Protein AF-A0A085ZIG4-F1 (afdb_monomer_lite)

Sequence (544 aa):
MFFKKKKKLFSQDEFAKILIEKLTLGIDGLKVNSKTNLEFFTEYKNNKYLFNYNEFYEIYLSDPNSIDAIINGVIKSAFDVHAGTVKVNIEKIFPYIKNKEFVKEYSEDCYEGDNLIRTQLNEEISVFFIEERGDEFYPIQKRDLVDLNYSFEDLRQNAAKNLTNLPNIEKHNTEGLYRIVAGGFFESSFIILDLFLRREFSVIGDIVIAIPTSDTLFVTGSEDEKNLSELRDIIEKLKNEGHSIISNKLFVLNDDNQLVVLEKHLEERLMYQDLQELKQKNEILFEKELLTANKFAELIIKKLSKRIEGIKIISRSRLSINTEYIDRKYGYTYTKCYKDYLKQPHLIDATIDKYLDLPFDFFMRKDIVETKNIFPIFKGKEAVKILSQDLRDFEKLIFERYNEELFIYYIENADKVHRFIRKSDMENLNYSIEDLRAKALENLTAVPEVSIEKGDGLYSVKYKGELASSLILVQLLWNKENFPVRGDIVVAIPNPKAVYVTGSIDQNNIFTINEHIKELKDKEVDIVSDKLFVFRENRFEVLE

Foldseek 3Di:
DDPPDPDPQDDLVRLVVVLQVLLPVLDDQWDWDDDDSFWTWIAHPNDIDIDGCVVLSVVCVVPVVCSVVSSVVVSVVVVVVRVPPDQADLLQKAKFKAFVVVLVVCVVVDPPSVFFDWADQDNTMIIWIWGDDPPDIHTDTPVSCVSVVHDSVRSVVSNLVSQVVQPDFDWDDDPQKIKTAGPQAQRLVCLVVLVCQVPPHDEAAFWKWDDQARRIIIIYHLPPVVNVVVSLVVSVVCVVVVGDGRDSFIFTCDPVSGTHGSVVVVVVVVVVVVVVVVCVVDPPDPVDDFDFLQSLCVVLVVVLCVLDPAKAFPDDDRQWTWIDDPNDIDIDGCPVLVVVCVVPVVCNVVSSVVRVLVVSCVRPDDLAADLLQKAKFKAFPVVLVVCVNPPDPNVFFDWADQANTIIIWIFGHFAGDTHTDGPSNCVVVVDDPVRSVVSNVVSVVVQPDWDWDDDDQKIKTFDHGQASNVCLLVLVCQDCVNRVAAAFWKWDFFGSGIIMIGHPPCVVNVVVVLVVSVVCVVVVHDTRDSFMWTQDPSHTDTDD

Organism: NCBI:txid362418

Radius of gyration: 29.37 Å; chains: 1; bounding box: 67×48×103 Å

pLDDT: mean 78.52, std 14.26, range [35.5, 97.62]

Secondary structure (DSSP, 8-state):
------PPPPPHHHHHHHHHHHHHHHSTT-EEEEE-SSEEEEEETTEEEEEE-HHHHHHHHH-GGGHHHHHHHHHHHHHHHHTT-----GGGEEEEEEEHHHHHHHHHS-TTGGGB-EEE-SSSEEEEEEEEETTEEEE-BHHHHHHHT--HHHHHHHHHHHHHT-TT-EEEEETTEEEEESTTTSGGGGGG-HHHHHHH---SSSEEEE-SSTT-EEEEETT-HHHHHHHHHHHHHHHHTT---S-SSEEEE-TTS-EEEHHHHHHHHHHHHHHHHHHHHS----SSPPPPHHHHHHHHHHHHHHHSTT-EEEEEETTEEEEEETTEEEEEE-HHHHHHHHH-GGGHHHHHHHHHHHHHHHHT--SS--GGGEEEEEEEHHHHHHHHHH-TTGGGB-EEE-SSSEEEEEEE-SSS--EE-BHHHHHHHT--HHHHHHHHHHHHHHS--EEEEE-SS-EEEEESTT-TGGGGG-GGGSSTTT---SSSEEEEEEETTEEEEEETT-HHHHHHHHHHHHHHHHTT---S-SSEEEEETTEEEE--

InterPro domains:
  IPR010838 Protein of unknown unction DUF1444 [PF07285] (66-253)
  IPR010838 Protein of unknown unction DUF1444 [PF07285] (369-505)

Structure (mmCIF, N/CA/C/O backbone):
data_AF-A0A085ZIG4-F1
#
_entry.id   AF-A0A085ZIG4-F1
#
loop_
_atom_site.group_PDB
_atom_site.id
_atom_site.type_symbol
_atom_site.label_atom_id
_atom_site.label_alt_id
_atom_site.label_comp_id
_atom_site.label_asym_id
_atom_site.label_entity_id
_atom_site.label_seq_id
_atom_site.pdbx_PDB_ins_code
_atom_site.Cartn_x
_atom_site.Cartn_y
_atom_site.Cartn_z
_atom_site.occupancy
_atom_site.B_iso_or_equiv
_atom_site.auth_seq_id
_atom_site.auth_comp_id
_atom_site.auth_asym_id
_atom_site.auth_atom_id
_atom_site.pdbx_PDB_model_num
ATOM 1 N N . MET A 1 1 ? 7.570 12.826 -73.116 1.00 36.50 1 MET A N 1
ATOM 2 C CA . MET A 1 1 ? 7.875 13.413 -71.793 1.00 36.50 1 MET A CA 1
ATOM 3 C C . MET A 1 1 ? 6.557 13.517 -71.027 1.00 36.50 1 MET A C 1
ATOM 5 O O . MET A 1 1 ? 5.813 14.465 -71.231 1.00 36.50 1 MET A O 1
ATOM 9 N N . PHE A 1 2 ? 6.176 12.482 -70.271 1.00 39.22 2 PHE A N 1
ATOM 10 C CA . PHE A 1 2 ? 4.932 12.494 -69.491 1.00 39.22 2 PHE A CA 1
ATOM 11 C C . PHE A 1 2 ? 5.226 13.103 -68.120 1.00 39.22 2 PHE A C 1
ATOM 13 O O . PHE A 1 2 ? 5.889 12.482 -67.292 1.00 39.22 2 PHE A O 1
ATOM 20 N N . PHE A 1 3 ? 4.748 14.324 -67.881 1.00 40.62 3 PHE A N 1
ATOM 21 C CA . PHE A 1 3 ? 4.715 14.901 -66.541 1.00 40.62 3 PHE A CA 1
ATOM 22 C C . PHE A 1 3 ? 3.739 14.076 -65.688 1.00 40.62 3 PHE A C 1
ATOM 24 O O . PHE A 1 3 ? 2.525 14.263 -65.767 1.00 40.62 3 PHE A O 1
ATOM 31 N N . LYS A 1 4 ? 4.252 13.144 -64.870 1.00 45.44 4 LYS A N 1
ATOM 32 C CA . LYS A 1 4 ? 3.482 12.601 -63.742 1.00 45.44 4 LYS A CA 1
ATOM 33 C C . LYS A 1 4 ? 3.160 13.787 -62.832 1.00 45.44 4 LYS A C 1
ATOM 35 O O . LYS A 1 4 ? 4.057 14.324 -62.185 1.00 45.44 4 LYS A O 1
ATOM 40 N N . LYS A 1 5 ? 1.895 14.225 -62.810 1.00 43.28 5 LYS A N 1
ATOM 41 C CA . LYS A 1 5 ? 1.379 15.128 -61.770 1.00 43.28 5 LYS A CA 1
ATOM 42 C C . LYS A 1 5 ? 1.818 14.551 -60.421 1.00 43.28 5 LYS A C 1
ATOM 44 O O . LYS A 1 5 ? 1.421 13.433 -60.099 1.00 43.28 5 LYS A O 1
ATOM 49 N N . LYS A 1 6 ? 2.644 15.278 -59.657 1.00 49.59 6 LYS A N 1
ATOM 50 C CA . LYS A 1 6 ? 2.901 14.939 -58.251 1.00 49.59 6 LYS A CA 1
ATOM 51 C C . LYS A 1 6 ? 1.536 14.899 -57.564 1.00 49.59 6 LYS A C 1
ATOM 53 O O . LYS A 1 6 ? 0.864 15.928 -57.494 1.00 49.59 6 LYS A O 1
ATOM 58 N N . LYS A 1 7 ? 1.091 13.708 -57.153 1.00 60.03 7 LYS A N 1
ATOM 59 C CA . LYS A 1 7 ? -0.099 13.559 -56.309 1.00 60.03 7 LYS A CA 1
ATOM 60 C C . LYS A 1 7 ? 0.150 14.422 -55.072 1.00 60.03 7 LYS A C 1
ATOM 62 O O . LYS A 1 7 ? 1.223 14.335 -54.478 1.00 60.03 7 LYS A O 1
ATOM 67 N N . LYS A 1 8 ? -0.795 15.305 -54.746 1.00 73.56 8 LYS A N 1
ATOM 68 C CA . LYS A 1 8 ? -0.745 16.069 -53.498 1.00 73.56 8 LYS A CA 1
ATOM 69 C C . LYS A 1 8 ? -0.729 15.042 -52.363 1.00 73.56 8 LYS A C 1
ATOM 71 O O . LYS A 1 8 ? -1.620 14.198 -52.326 1.00 73.56 8 LYS A O 1
ATOM 76 N N . LEU A 1 9 ? 0.305 15.073 -51.525 1.00 83.56 9 LEU A N 1
ATOM 77 C CA . LEU A 1 9 ? 0.366 14.207 -50.354 1.00 83.56 9 LEU A CA 1
ATOM 78 C C . LEU A 1 9 ? -0.720 14.642 -49.374 1.00 83.56 9 LEU A C 1
ATOM 80 O O . LEU A 1 9 ? -0.892 15.843 -49.158 1.00 83.56 9 LEU A O 1
ATOM 84 N N . PHE A 1 10 ? -1.434 13.674 -48.809 1.00 84.81 10 PHE A N 1
ATOM 85 C CA . PHE A 1 10 ? -2.295 13.908 -47.664 1.00 84.81 10 PHE A CA 1
ATOM 86 C C . PHE A 1 10 ? -1.490 14.486 -46.507 1.00 84.81 10 PHE A C 1
ATOM 88 O O . PHE A 1 10 ? -0.405 13.989 -46.198 1.00 84.81 10 PHE A O 1
ATOM 95 N N . SER A 1 11 ? -2.028 15.526 -45.877 1.00 84.25 11 SER A N 1
ATOM 96 C CA . SER A 1 11 ? -1.587 15.893 -44.536 1.00 84.25 11 SER A CA 1
ATOM 97 C C . SER A 1 11 ? -1.946 14.780 -43.549 1.00 84.25 11 SER A C 1
ATOM 99 O O . SER A 1 11 ? -2.809 13.944 -43.813 1.00 84.25 11 SER A O 1
ATOM 101 N N . GLN A 1 12 ? -1.324 14.801 -42.379 1.00 81.06 12 GLN A N 1
ATOM 102 C CA . GLN A 1 12 ? -1.603 13.880 -41.280 1.00 81.06 12 GLN A CA 1
ATOM 103 C C . GLN A 1 12 ? -3.096 13.839 -40.916 1.00 81.06 12 GLN A C 1
ATOM 105 O O . GLN A 1 12 ? -3.678 12.769 -40.773 1.00 81.06 12 GLN A O 1
ATOM 110 N N . ASP A 1 13 ? -3.754 15.001 -40.899 1.00 79.62 13 ASP A N 1
ATOM 111 C CA . ASP A 1 13 ? -5.198 15.118 -40.681 1.00 79.62 13 ASP A CA 1
ATOM 112 C C . ASP A 1 13 ? -6.042 14.496 -41.800 1.00 79.62 13 ASP A C 1
ATOM 114 O O . ASP A 1 13 ? -7.109 13.936 -41.541 1.00 79.62 13 ASP A O 1
ATOM 118 N N . GLU A 1 14 ? -5.606 14.641 -43.053 1.00 83.75 14 GLU A N 1
ATOM 119 C CA . GLU A 1 14 ? -6.277 14.050 -44.214 1.00 83.75 14 GLU A CA 1
ATOM 120 C C . GLU A 1 14 ? -6.100 12.523 -44.213 1.00 83.75 14 GLU A C 1
ATOM 122 O O . GLU A 1 14 ? -7.067 11.800 -44.450 1.00 83.75 14 GLU A O 1
ATOM 127 N N . PHE A 1 15 ? -4.906 12.032 -43.870 1.00 84.25 15 PHE A N 1
ATOM 128 C CA . PHE A 1 15 ? -4.604 10.607 -43.735 1.00 84.25 15 PHE A CA 1
ATOM 129 C C . PHE A 1 15 ? -5.429 9.959 -42.617 1.00 84.25 15 PHE A C 1
ATOM 131 O O . PHE A 1 15 ? -6.083 8.942 -42.847 1.00 84.25 15 PHE A O 1
ATOM 138 N N . ALA A 1 16 ? -5.490 10.596 -41.444 1.00 82.12 16 ALA A N 1
ATOM 139 C CA . ALA A 1 16 ? -6.288 10.131 -40.313 1.00 82.12 16 ALA A CA 1
ATOM 140 C C . ALA A 1 16 ? -7.775 10.000 -40.670 1.00 82.12 16 ALA A C 1
ATOM 142 O O . ALA A 1 16 ? -8.404 8.991 -40.365 1.00 82.12 16 ALA A O 1
ATOM 143 N N . LYS A 1 17 ? -8.346 10.991 -41.372 1.00 84.12 17 LYS A N 1
ATOM 144 C CA . LYS A 1 17 ? -9.752 10.941 -41.810 1.00 84.12 17 LYS A CA 1
ATOM 145 C C . LYS A 1 17 ? -10.034 9.748 -42.720 1.00 84.12 17 LYS A C 1
ATOM 147 O O . LYS A 1 17 ? -11.033 9.063 -42.517 1.00 84.12 17 LYS A O 1
ATOM 152 N N . ILE A 1 18 ? -9.156 9.503 -43.692 1.00 84.56 18 ILE A N 1
ATOM 153 C CA . ILE A 1 18 ? -9.286 8.371 -44.620 1.00 84.56 18 ILE A CA 1
ATOM 154 C C . ILE A 1 18 ? -9.197 7.047 -43.853 1.00 84.56 18 ILE A C 1
ATOM 156 O O . ILE A 1 18 ? -9.975 6.129 -44.110 1.00 84.56 18 ILE A O 1
ATOM 160 N N . LEU A 1 19 ? -8.274 6.953 -42.896 1.00 82.25 19 LEU A N 1
ATOM 161 C CA . LEU A 1 19 ? -8.067 5.754 -42.092 1.00 82.25 19 LEU A CA 1
ATOM 162 C C . LEU A 1 19 ? -9.294 5.420 -41.232 1.00 82.25 19 LEU A C 1
ATOM 164 O O . LEU A 1 19 ? -9.753 4.280 -41.241 1.00 82.25 19 LEU A O 1
ATOM 168 N N . ILE A 1 20 ? -9.864 6.421 -40.557 1.00 83.12 20 ILE A N 1
ATOM 169 C CA . ILE A 1 20 ? -11.067 6.276 -39.725 1.00 83.12 20 ILE A CA 1
ATOM 170 C C . ILE A 1 20 ? -12.252 5.797 -40.565 1.00 83.12 20 ILE A C 1
ATOM 172 O O . ILE A 1 20 ? -12.898 4.815 -40.208 1.00 83.12 20 ILE A O 1
ATOM 176 N N . GLU A 1 21 ? -12.508 6.444 -41.705 1.00 84.31 21 GLU A N 1
ATOM 177 C CA . GLU A 1 21 ? -13.598 6.060 -42.611 1.00 84.31 21 GLU A CA 1
ATOM 178 C C . GLU A 1 21 ? -13.469 4.593 -43.044 1.00 84.31 21 GLU A C 1
ATOM 180 O O . GLU A 1 21 ? -14.437 3.830 -43.021 1.00 84.31 21 GLU A O 1
ATOM 185 N N . LYS A 1 22 ? -12.252 4.173 -43.395 1.00 83.50 22 LYS A N 1
ATOM 186 C CA . LYS A 1 22 ? -11.969 2.813 -43.860 1.00 83.50 22 LYS A CA 1
ATOM 187 C C . LYS A 1 22 ? -12.058 1.770 -42.745 1.00 83.50 22 LYS A C 1
ATOM 189 O O . LYS A 1 22 ? -12.562 0.680 -43.002 1.00 83.50 22 LYS A O 1
ATOM 194 N N . LEU A 1 23 ? -11.642 2.100 -41.523 1.00 77.56 23 LEU A N 1
ATOM 195 C CA . LEU A 1 23 ? -11.773 1.227 -40.352 1.00 77.56 23 LEU A CA 1
ATOM 196 C C . LEU A 1 23 ? -13.236 1.001 -39.964 1.00 77.56 23 LEU A C 1
ATOM 198 O O . LEU A 1 23 ? -13.641 -0.142 -39.762 1.00 77.56 23 LEU A O 1
ATOM 202 N N . THR A 1 24 ? -14.042 2.065 -39.923 1.00 80.75 24 THR A N 1
ATOM 203 C CA . THR A 1 24 ? -15.477 1.968 -39.607 1.00 80.75 24 THR A CA 1
ATOM 204 C C . THR A 1 24 ? -16.251 1.179 -40.668 1.00 80.75 24 THR A C 1
ATOM 206 O O . THR A 1 24 ? -17.203 0.480 -40.336 1.00 80.75 24 THR A O 1
ATOM 209 N N . LEU A 1 25 ? -15.842 1.245 -41.941 1.00 81.75 25 LEU A N 1
ATOM 210 C CA . LEU A 1 25 ? -16.428 0.425 -43.011 1.00 81.75 25 LEU A CA 1
ATOM 211 C C . LEU A 1 25 ? -15.928 -1.029 -43.006 1.00 81.75 25 LEU A C 1
ATOM 213 O O . LEU A 1 25 ? -16.647 -1.919 -43.456 1.00 81.75 25 LEU A O 1
ATOM 217 N N . GLY A 1 26 ? -14.691 -1.264 -42.561 1.00 74.12 26 GLY A N 1
ATOM 218 C CA . GLY A 1 26 ? -14.039 -2.575 -42.593 1.00 74.12 26 GLY A CA 1
ATOM 219 C C . GLY A 1 26 ? -14.406 -3.498 -41.429 1.00 74.12 26 GLY A C 1
ATOM 220 O O . GLY A 1 26 ? -14.282 -4.714 -41.569 1.00 74.12 26 GLY A O 1
ATOM 221 N N . ILE A 1 27 ? -14.858 -2.945 -40.299 1.00 73.31 27 ILE A N 1
ATOM 222 C CA . ILE A 1 27 ? -15.176 -3.698 -39.078 1.00 73.31 27 ILE A CA 1
ATOM 223 C C . ILE A 1 27 ? -16.584 -3.315 -38.602 1.00 73.31 27 ILE A C 1
ATOM 225 O O . ILE A 1 27 ? -16.795 -2.242 -38.040 1.00 73.31 27 ILE A O 1
ATOM 229 N N . ASP A 1 28 ? -17.557 -4.203 -38.828 1.00 77.94 28 ASP A N 1
ATOM 230 C CA . ASP A 1 28 ? -18.958 -3.970 -38.454 1.00 77.94 28 ASP A CA 1
ATOM 231 C C . ASP A 1 28 ? -19.103 -3.773 -36.937 1.00 77.94 28 ASP A C 1
ATOM 233 O O . ASP A 1 28 ? -18.579 -4.563 -36.161 1.00 77.94 28 ASP A O 1
ATOM 237 N N . GLY A 1 29 ? -19.795 -2.718 -36.500 1.00 73.12 29 GLY A N 1
ATOM 238 C CA . GLY A 1 29 ? -19.961 -2.375 -35.081 1.00 73.12 29 GLY A CA 1
ATOM 239 C C . GLY A 1 29 ? -18.773 -1.666 -34.410 1.00 73.12 29 GLY A C 1
ATOM 240 O O . GLY A 1 29 ? -18.853 -1.391 -33.209 1.00 73.12 29 GLY A O 1
ATOM 241 N N . LEU A 1 30 ? -17.700 -1.352 -35.146 1.00 78.69 30 LEU A N 1
ATOM 242 C CA . LEU A 1 30 ? -16.586 -0.528 -34.665 1.00 78.69 30 LEU A CA 1
ATOM 243 C C . LEU A 1 30 ? -16.984 0.956 -34.635 1.00 78.69 30 LEU A C 1
ATOM 245 O O . LEU A 1 30 ? -17.342 1.533 -35.662 1.00 78.69 30 LEU A O 1
ATOM 249 N N . LYS A 1 31 ? -16.863 1.609 -33.480 1.00 80.19 31 LYS A N 1
ATOM 250 C CA . LYS A 1 31 ? -16.942 3.074 -33.364 1.00 80.19 31 LYS A CA 1
ATOM 251 C C . LYS A 1 31 ? -15.543 3.644 -33.194 1.00 80.19 31 LYS A C 1
ATOM 253 O O . LYS A 1 31 ? -14.701 3.019 -32.564 1.00 80.19 31 LYS A O 1
ATOM 258 N N . VAL A 1 32 ? -15.297 4.842 -33.706 1.00 75.75 32 VAL A N 1
ATOM 259 C CA . VAL A 1 32 ? -14.026 5.548 -33.504 1.00 75.75 32 VAL A CA 1
ATOM 260 C C . VAL A 1 32 ? -14.315 6.853 -32.772 1.00 75.75 32 VAL A C 1
ATOM 262 O O . VAL A 1 32 ? -15.102 7.662 -33.261 1.00 75.75 32 VAL A O 1
ATOM 265 N N . ASN A 1 33 ? -13.726 7.030 -31.589 1.00 69.31 33 ASN A N 1
ATOM 266 C CA . ASN A 1 33 ? -13.982 8.154 -30.688 1.00 69.31 33 ASN A CA 1
ATOM 267 C C . ASN A 1 33 ? -12.677 8.912 -30.383 1.00 69.31 33 ASN A C 1
ATOM 269 O O . ASN A 1 33 ? -11.645 8.294 -30.157 1.00 69.31 33 ASN A O 1
ATOM 273 N N . SER A 1 34 ? -12.786 10.245 -30.343 1.00 60.25 34 SER A N 1
ATOM 274 C CA . SER A 1 34 ? -11.741 11.246 -30.059 1.00 60.25 34 SER A CA 1
ATOM 275 C C . SER A 1 34 ? -10.477 11.215 -30.942 1.00 60.25 34 SER A C 1
ATOM 277 O O . SER A 1 34 ? -10.196 10.276 -31.684 1.00 60.25 34 SER A O 1
ATOM 279 N N . LYS A 1 35 ? -9.774 12.353 -30.944 1.00 53.34 35 LYS A N 1
ATOM 280 C CA . LYS A 1 35 ? -8.637 12.659 -31.813 1.00 53.34 35 LYS A CA 1
ATOM 281 C C . LYS A 1 35 ? -7.565 13.359 -30.983 1.00 53.34 35 LYS A C 1
ATOM 283 O O . LYS A 1 35 ? -7.778 14.500 -30.574 1.00 53.34 35 LYS A O 1
ATOM 288 N N . THR A 1 36 ? -6.416 12.719 -30.801 1.00 55.50 36 THR A N 1
ATOM 289 C CA . THR A 1 36 ? -5.150 13.441 -30.606 1.00 55.50 36 THR A CA 1
ATOM 290 C C . THR A 1 36 ? -4.466 13.574 -31.972 1.00 55.50 36 THR A C 1
ATOM 292 O O . THR A 1 36 ? -4.949 13.044 -32.978 1.00 55.50 36 THR A O 1
ATOM 295 N N . ASN A 1 37 ? -3.365 14.322 -32.075 1.00 61.34 37 ASN A N 1
ATOM 296 C CA . ASN A 1 37 ? -2.730 14.539 -33.381 1.00 61.34 37 ASN A CA 1
ATOM 297 C C . ASN A 1 37 ? -2.209 13.236 -34.024 1.00 61.34 37 ASN A C 1
ATOM 299 O O . ASN A 1 37 ? -2.059 13.218 -35.238 1.00 61.34 37 ASN A O 1
ATOM 303 N N . LEU A 1 38 ? -1.975 12.149 -33.274 1.00 65.19 38 LEU A N 1
ATOM 304 C CA . LEU A 1 38 ? -1.319 10.923 -33.771 1.00 65.19 38 LEU A CA 1
ATOM 305 C C . LEU A 1 38 ? -2.019 9.604 -33.404 1.00 65.19 38 LEU A C 1
ATOM 307 O O . LEU A 1 38 ? -1.577 8.536 -33.829 1.00 65.19 38 LEU A O 1
ATOM 311 N N . GLU A 1 39 ? -3.113 9.664 -32.646 1.00 70.25 39 GLU A N 1
ATOM 312 C CA . GLU A 1 39 ? -3.795 8.481 -32.121 1.00 70.25 39 GLU A CA 1
ATOM 313 C C . GLU A 1 39 ? -5.318 8.679 -32.147 1.00 70.25 39 GLU A C 1
ATOM 315 O O . GLU A 1 39 ? -5.821 9.809 -32.100 1.00 70.25 39 GLU A O 1
ATOM 320 N N . PHE A 1 40 ? -6.065 7.579 -32.243 1.00 70.75 40 PHE A N 1
ATOM 321 C CA . PHE A 1 40 ? -7.522 7.568 -32.081 1.00 70.75 40 PHE A CA 1
ATOM 322 C C . PHE A 1 40 ? -7.968 6.336 -31.295 1.00 70.75 40 PHE A C 1
ATOM 324 O O . PHE A 1 40 ? -7.322 5.287 -31.343 1.00 70.75 40 PHE A O 1
ATOM 331 N N . PHE A 1 41 ? -9.096 6.441 -30.59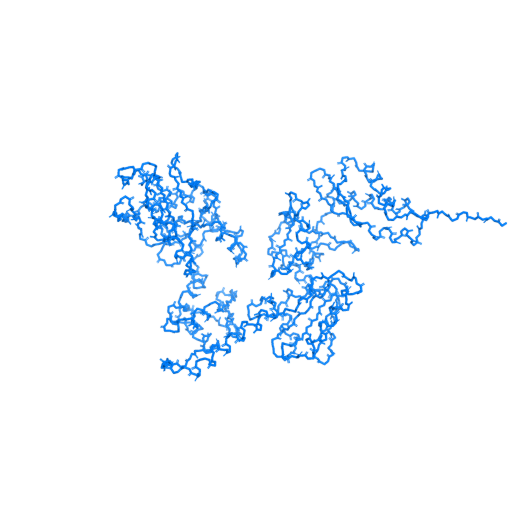1 1.00 65.69 41 PHE A N 1
ATOM 332 C CA . PHE A 1 41 ? -9.666 5.300 -29.882 1.00 65.69 41 PHE A CA 1
ATOM 333 C C . PHE A 1 41 ? -10.680 4.579 -30.757 1.00 65.69 41 PHE A C 1
ATOM 335 O O . PHE A 1 41 ? -11.545 5.200 -31.375 1.00 65.69 41 PHE A O 1
ATOM 342 N N . THR A 1 42 ? -10.624 3.253 -30.760 1.00 70.81 42 THR A N 1
ATOM 343 C CA . THR A 1 42 ? -11.638 2.400 -31.379 1.00 70.81 42 THR A CA 1
ATOM 344 C C . THR A 1 42 ? -12.434 1.667 -30.305 1.00 70.81 42 THR A C 1
ATOM 346 O O . THR A 1 42 ? -11.873 1.239 -29.305 1.00 70.81 42 THR A O 1
ATOM 349 N N . GLU A 1 43 ? -13.745 1.541 -30.481 1.00 67.12 43 GLU A N 1
ATOM 350 C CA . GLU A 1 43 ? -14.669 0.858 -29.578 1.00 67.12 43 GLU A CA 1
ATOM 351 C C . GLU A 1 43 ? -15.384 -0.260 -30.336 1.00 67.12 43 GLU A C 1
ATOM 353 O O . GLU A 1 43 ? -16.026 -0.006 -31.353 1.00 67.12 43 GLU A O 1
ATOM 358 N N . TYR A 1 44 ? -15.318 -1.488 -29.832 1.00 69.94 44 TYR A N 1
ATOM 359 C CA . TYR A 1 44 ? -15.985 -2.646 -30.420 1.00 69.94 44 TYR A CA 1
ATOM 360 C C . TYR A 1 44 ? -16.469 -3.594 -29.326 1.00 69.94 44 TYR A C 1
ATOM 362 O O . TYR A 1 44 ? -15.712 -3.962 -28.428 1.00 69.94 44 TYR A O 1
ATOM 370 N N . LYS A 1 45 ? -17.749 -3.991 -29.381 1.00 64.56 45 LYS A N 1
ATOM 371 C CA . LYS A 1 45 ? -18.395 -4.855 -28.368 1.00 64.56 45 LYS A CA 1
ATOM 372 C C . LYS A 1 45 ? -18.130 -4.392 -26.921 1.00 64.56 45 LYS A C 1
ATOM 374 O O . LYS A 1 45 ? -17.820 -5.206 -26.059 1.00 64.56 45 LYS A O 1
ATOM 379 N N . ASN A 1 46 ? -18.254 -3.085 -26.677 1.00 56.09 46 ASN A N 1
ATOM 380 C CA . ASN A 1 46 ? -17.979 -2.402 -25.403 1.00 56.09 46 ASN A CA 1
ATOM 381 C C . ASN A 1 46 ? -16.506 -2.393 -24.943 1.00 56.09 46 ASN A C 1
ATOM 383 O O . ASN A 1 46 ? -16.238 -1.917 -23.849 1.00 56.09 46 ASN A O 1
ATOM 387 N N . ASN A 1 47 ? -15.555 -2.842 -25.766 1.00 52.00 47 ASN A N 1
ATOM 388 C CA . ASN A 1 47 ? -14.122 -2.731 -25.482 1.00 52.00 47 ASN A CA 1
ATOM 389 C C . ASN A 1 47 ? -13.529 -1.547 -26.240 1.00 52.00 47 ASN A C 1
ATOM 391 O O . ASN A 1 47 ? -13.809 -1.389 -27.429 1.00 52.00 47 ASN A O 1
ATOM 395 N N . LYS A 1 48 ? -12.698 -0.740 -25.575 1.00 61.75 48 LYS A N 1
ATOM 396 C CA . LYS A 1 48 ? -11.982 0.382 -26.191 1.00 61.75 48 LYS A CA 1
ATOM 397 C C . LYS A 1 48 ? -10.490 0.083 -26.333 1.00 61.75 48 LYS A C 1
ATOM 399 O O . LYS A 1 48 ? -9.877 -0.457 -25.419 1.00 61.75 48 LYS A O 1
ATOM 404 N N . TYR A 1 49 ? -9.913 0.472 -27.465 1.00 64.31 49 TYR A N 1
ATOM 405 C CA . TYR A 1 49 ? -8.510 0.264 -27.815 1.00 64.31 49 TYR A CA 1
ATOM 406 C C . TYR A 1 49 ? -7.915 1.565 -28.343 1.00 64.31 49 TYR A C 1
ATOM 408 O O . TYR A 1 49 ? -8.537 2.229 -29.174 1.00 64.31 49 TYR A O 1
ATOM 416 N N . LEU A 1 50 ? -6.716 1.915 -27.883 1.00 62.25 50 LEU A N 1
ATOM 417 C CA . LEU A 1 50 ? -5.944 3.029 -28.422 1.00 62.25 50 LEU A CA 1
ATOM 418 C C . LEU A 1 50 ? -5.179 2.554 -29.659 1.00 62.25 50 LEU A C 1
ATOM 420 O O . LEU A 1 50 ? -4.474 1.549 -29.597 1.00 62.25 50 LEU A O 1
ATOM 424 N N . PHE A 1 51 ? -5.322 3.270 -30.769 1.00 68.12 51 PHE A N 1
ATOM 425 C CA . PHE A 1 51 ? -4.624 2.973 -32.012 1.00 68.12 51 PHE A CA 1
ATOM 426 C C . PHE A 1 51 ? -3.701 4.139 -32.373 1.00 68.12 51 PHE A C 1
ATOM 428 O O . PHE A 1 51 ? -4.171 5.250 -32.635 1.00 68.12 51 PHE A O 1
ATOM 435 N N . ASN A 1 52 ? -2.392 3.884 -32.397 1.00 72.31 52 ASN A N 1
ATOM 436 C CA . ASN A 1 52 ? -1.401 4.844 -32.871 1.00 72.31 52 ASN A CA 1
ATOM 437 C C . ASN A 1 52 ? -1.188 4.646 -34.373 1.00 72.31 52 ASN A C 1
ATOM 439 O O . ASN A 1 52 ? -0.895 3.537 -34.817 1.00 72.31 52 ASN A O 1
ATOM 443 N N . TYR A 1 53 ? -1.362 5.712 -35.159 1.00 75.94 53 TYR A N 1
ATOM 444 C CA . TYR A 1 53 ? -1.221 5.638 -36.615 1.00 75.94 53 TYR A CA 1
ATOM 445 C C . TYR A 1 53 ? 0.006 6.371 -37.168 1.00 75.94 53 TYR A C 1
ATOM 447 O O . TYR A 1 53 ? 0.146 6.466 -38.391 1.00 75.94 53 TYR A O 1
ATOM 455 N N . ASN A 1 54 ? 0.891 6.878 -36.298 1.00 78.31 54 ASN A N 1
ATOM 456 C CA . ASN A 1 54 ? 2.062 7.651 -36.715 1.00 78.31 54 ASN A CA 1
ATOM 457 C C . ASN A 1 54 ? 2.957 6.847 -37.660 1.00 78.31 54 ASN A C 1
ATOM 459 O O . ASN A 1 54 ? 3.306 7.318 -38.738 1.00 78.31 54 ASN A O 1
ATOM 463 N N . GLU A 1 55 ? 3.257 5.605 -37.289 1.00 70.50 55 GLU A N 1
ATOM 464 C CA . GLU A 1 55 ? 4.119 4.725 -38.075 1.00 70.50 55 GLU A CA 1
ATOM 465 C C . GLU A 1 55 ? 3.543 4.477 -39.479 1.00 70.50 55 GLU A C 1
ATOM 467 O O . GLU A 1 55 ? 4.243 4.586 -40.484 1.00 70.50 55 GLU A O 1
ATOM 472 N N . PHE A 1 56 ? 2.226 4.276 -39.594 1.00 77.81 56 PHE A N 1
ATOM 473 C CA . PHE A 1 56 ? 1.563 4.124 -40.893 1.00 77.81 56 PHE A CA 1
ATOM 474 C C . PHE A 1 56 ? 1.589 5.406 -41.730 1.00 77.81 56 PHE A C 1
ATOM 476 O O . PHE A 1 56 ? 1.649 5.338 -42.962 1.00 77.81 56 PHE A O 1
ATOM 483 N N . TYR A 1 57 ? 1.560 6.575 -41.086 1.00 81.62 57 TYR A N 1
ATOM 484 C CA . TYR A 1 57 ? 1.714 7.853 -41.771 1.00 81.62 57 TYR A CA 1
ATOM 485 C C . TYR A 1 57 ? 3.156 8.057 -42.264 1.00 81.62 57 TYR A C 1
ATOM 487 O O . TYR A 1 57 ? 3.346 8.487 -43.402 1.00 81.62 57 TYR A O 1
ATOM 495 N N . GLU A 1 58 ? 4.169 7.672 -41.485 1.00 79.12 58 GLU A N 1
ATOM 496 C CA . GLU A 1 58 ? 5.580 7.694 -41.901 1.00 79.12 58 GLU A CA 1
ATOM 497 C C . GLU A 1 58 ? 5.860 6.728 -43.067 1.00 79.12 58 GLU A C 1
ATOM 499 O O . GLU A 1 58 ? 6.538 7.089 -44.040 1.00 79.12 58 GLU A O 1
ATOM 504 N N . ILE A 1 59 ? 5.257 5.534 -43.039 1.00 76.94 59 ILE A N 1
ATOM 505 C CA . ILE A 1 59 ? 5.300 4.573 -44.151 1.00 76.94 59 ILE A CA 1
ATOM 506 C C . ILE A 1 59 ? 4.618 5.164 -45.393 1.00 76.94 59 ILE A C 1
ATOM 508 O O . ILE A 1 59 ? 5.154 5.069 -46.498 1.00 76.94 59 ILE A O 1
ATOM 512 N N . TYR A 1 60 ? 3.476 5.840 -45.234 1.00 83.69 60 TYR A N 1
ATOM 513 C CA . TYR A 1 60 ? 2.799 6.530 -46.335 1.00 83.69 60 TYR A CA 1
ATOM 514 C C . TYR A 1 60 ? 3.639 7.676 -46.921 1.00 83.69 60 TYR A C 1
ATOM 516 O O . TYR A 1 60 ? 3.670 7.844 -48.141 1.00 83.69 60 TYR A O 1
ATOM 524 N N . LEU A 1 61 ? 4.343 8.453 -46.093 1.00 83.12 61 LEU A N 1
ATOM 525 C CA . LEU A 1 61 ? 5.253 9.497 -46.576 1.00 83.12 61 LEU A CA 1
ATOM 526 C C . LEU A 1 61 ? 6.416 8.905 -47.385 1.00 83.12 61 LEU A C 1
ATOM 528 O O . LEU A 1 61 ? 6.864 9.524 -48.355 1.00 83.12 61 LEU A O 1
ATOM 532 N N . SER A 1 62 ? 6.858 7.702 -47.014 1.00 80.06 62 SER A N 1
ATOM 533 C CA . SER A 1 62 ? 7.933 6.967 -47.683 1.00 80.06 62 SER A CA 1
ATOM 534 C C . SER A 1 62 ? 7.479 6.298 -48.990 1.00 80.06 62 SER A C 1
ATOM 536 O O . SER A 1 62 ? 8.231 6.303 -49.967 1.00 80.06 62 SER A O 1
ATOM 538 N N . ASP A 1 63 ? 6.241 5.788 -49.058 1.00 82.94 63 ASP A N 1
ATOM 539 C CA . ASP A 1 63 ? 5.623 5.267 -50.28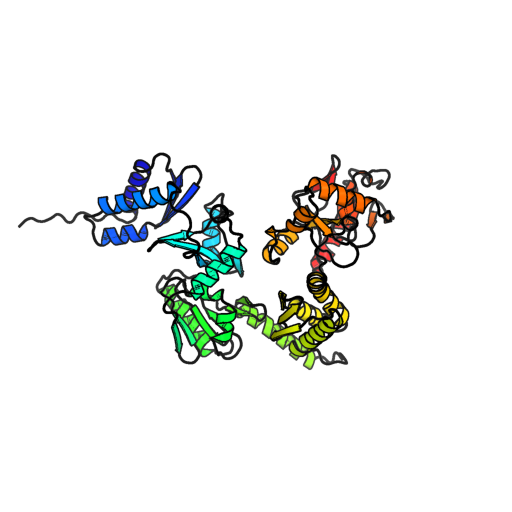7 1.00 82.94 63 ASP A CA 1
ATOM 540 C C . ASP A 1 63 ? 4.130 5.648 -50.439 1.00 82.94 63 ASP A C 1
ATOM 542 O O . ASP A 1 63 ? 3.219 4.853 -50.169 1.00 82.94 63 ASP A O 1
ATOM 546 N N . PRO A 1 64 ? 3.841 6.846 -50.983 1.00 83.12 64 PRO A N 1
ATOM 547 C CA . PRO A 1 64 ? 2.474 7.354 -51.110 1.00 83.12 64 PRO A CA 1
ATOM 548 C C . PRO A 1 64 ? 1.575 6.568 -52.073 1.00 83.12 64 PRO A C 1
ATOM 550 O O . PRO A 1 64 ? 0.358 6.777 -52.098 1.00 83.12 64 PRO A O 1
ATOM 553 N N . ASN A 1 65 ? 2.148 5.708 -52.925 1.00 82.00 65 ASN A N 1
ATOM 554 C CA . ASN A 1 65 ? 1.367 4.907 -53.872 1.00 82.00 65 ASN A CA 1
ATOM 555 C C . ASN A 1 65 ? 0.782 3.648 -53.223 1.00 82.00 65 ASN A C 1
ATOM 557 O O . ASN A 1 65 ? -0.142 3.066 -53.789 1.00 82.00 65 ASN A O 1
ATOM 561 N N . SER A 1 66 ? 1.271 3.275 -52.039 1.00 79.56 66 SER A N 1
ATOM 562 C CA . SER A 1 66 ? 0.860 2.075 -51.306 1.00 79.56 66 SER A CA 1
ATOM 563 C C . SER A 1 66 ? -0.246 2.331 -50.280 1.00 79.56 66 SER A C 1
ATOM 565 O O . SER A 1 66 ? -0.527 1.465 -49.458 1.00 79.56 66 SER A O 1
ATOM 567 N N . ILE A 1 67 ? -0.921 3.487 -50.334 1.00 78.88 67 ILE A N 1
ATOM 568 C CA . ILE A 1 67 ? -1.930 3.887 -49.340 1.00 78.88 67 ILE A CA 1
ATOM 569 C C . ILE A 1 67 ? -3.027 2.835 -49.113 1.00 78.88 67 ILE A C 1
ATOM 571 O O . ILE A 1 67 ? -3.355 2.550 -47.968 1.00 78.88 67 ILE A O 1
ATOM 575 N N . ASP A 1 68 ? -3.550 2.201 -50.166 1.00 76.06 68 ASP A N 1
ATOM 576 C CA . ASP A 1 68 ? -4.585 1.169 -50.020 1.00 76.06 68 ASP A CA 1
ATOM 577 C C . ASP A 1 68 ? -4.040 -0.096 -49.334 1.00 76.06 68 ASP A C 1
ATOM 579 O O . ASP A 1 68 ? -4.741 -0.729 -48.548 1.00 76.06 68 ASP A O 1
ATOM 583 N N . ALA A 1 69 ? -2.779 -0.461 -49.589 1.00 74.00 69 ALA A N 1
ATOM 584 C CA . ALA A 1 69 ? -2.125 -1.594 -48.934 1.00 74.00 69 ALA A CA 1
ATOM 585 C C . ALA A 1 69 ? -1.830 -1.298 -47.455 1.00 74.00 69 ALA A C 1
ATOM 587 O O . ALA A 1 69 ? -2.081 -2.150 -46.605 1.00 74.00 69 ALA A O 1
ATOM 588 N N . ILE A 1 70 ? -1.378 -0.076 -47.153 1.00 76.19 70 ILE A N 1
ATOM 589 C CA . ILE A 1 70 ? -1.142 0.415 -45.788 1.00 76.19 70 ILE A CA 1
ATOM 590 C C . ILE A 1 70 ? -2.457 0.400 -44.997 1.00 76.19 70 ILE A C 1
ATOM 592 O O . ILE A 1 70 ? -2.525 -0.201 -43.929 1.00 76.19 70 ILE A O 1
ATOM 596 N N . ILE A 1 71 ? -3.530 0.971 -45.555 1.00 73.81 71 ILE A N 1
ATOM 597 C CA . ILE A 1 71 ? -4.860 0.997 -44.925 1.00 73.81 71 ILE A CA 1
ATOM 598 C C . ILE A 1 71 ? -5.396 -0.421 -44.693 1.00 73.81 71 ILE A C 1
ATOM 600 O O . ILE A 1 71 ? -5.925 -0.707 -43.623 1.00 73.81 71 ILE A O 1
ATOM 604 N N . ASN A 1 72 ? -5.257 -1.331 -45.659 1.00 70.88 72 ASN A N 1
ATOM 605 C CA . ASN A 1 72 ? -5.707 -2.714 -45.479 1.00 70.88 72 ASN A CA 1
ATOM 606 C C . ASN A 1 72 ? -4.894 -3.464 -44.409 1.00 70.88 72 ASN A C 1
ATOM 608 O O . ASN A 1 72 ? -5.460 -4.283 -43.686 1.00 70.88 72 ASN A O 1
ATOM 612 N N . GLY A 1 73 ? -3.596 -3.171 -44.275 1.00 67.00 73 GLY A N 1
ATOM 613 C CA . GLY A 1 73 ? -2.763 -3.674 -43.180 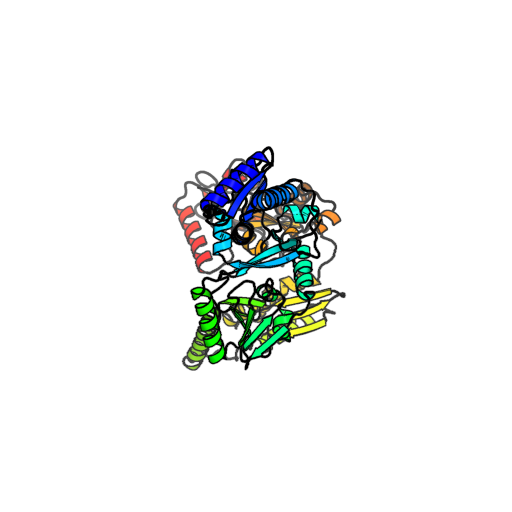1.00 67.00 73 GLY A CA 1
ATOM 614 C C . GLY A 1 73 ? -3.262 -3.202 -41.813 1.00 67.00 73 GLY A C 1
ATOM 615 O O . GLY A 1 73 ? -3.427 -4.016 -40.907 1.00 67.00 73 GLY A O 1
ATOM 616 N N . VAL A 1 74 ? -3.609 -1.917 -41.706 1.00 68.62 74 VAL A N 1
ATOM 617 C CA . VAL A 1 74 ? -4.183 -1.307 -40.494 1.00 68.62 74 VAL A CA 1
ATOM 618 C C . VAL A 1 74 ? -5.521 -1.954 -40.129 1.00 68.62 74 VAL A C 1
ATOM 620 O O . VAL A 1 74 ? -5.719 -2.339 -38.980 1.00 68.62 74 VAL A O 1
ATOM 623 N N . ILE A 1 75 ? -6.433 -2.127 -41.095 1.00 65.94 75 ILE A N 1
ATOM 624 C CA . ILE A 1 75 ? -7.738 -2.771 -40.856 1.00 65.94 75 ILE A CA 1
ATOM 625 C C . ILE A 1 75 ? -7.553 -4.201 -40.348 1.00 65.94 75 ILE A C 1
ATOM 627 O O . ILE A 1 75 ? -8.257 -4.617 -39.432 1.00 65.94 75 ILE A O 1
ATOM 631 N N . LYS A 1 76 ? -6.604 -4.948 -40.920 1.00 64.88 76 LYS A N 1
ATOM 632 C CA . LYS A 1 76 ? -6.309 -6.313 -40.485 1.00 64.88 76 LYS A CA 1
ATOM 633 C C . LYS A 1 76 ? -5.747 -6.349 -39.059 1.00 64.88 76 LYS A C 1
ATOM 635 O O . LYS A 1 76 ? -6.265 -7.112 -38.253 1.00 64.88 76 LYS A O 1
ATOM 640 N N . SER A 1 77 ? -4.762 -5.501 -38.743 1.00 62.16 77 SER A N 1
ATOM 641 C CA . SER A 1 77 ? -4.200 -5.377 -37.386 1.00 62.16 77 SER A CA 1
ATOM 642 C C . SER A 1 77 ? -5.294 -5.024 -36.369 1.00 62.16 77 SER A C 1
ATOM 644 O O . SER A 1 77 ? -5.488 -5.732 -35.382 1.00 62.16 77 SER A O 1
ATOM 646 N N . ALA A 1 78 ? -6.133 -4.029 -36.677 1.00 61.69 78 ALA A N 1
ATOM 647 C CA . ALA A 1 78 ? -7.275 -3.674 -35.839 1.00 61.69 78 ALA A CA 1
ATOM 648 C C . ALA A 1 78 ? -8.266 -4.844 -35.671 1.00 61.69 78 ALA A C 1
ATOM 650 O O . ALA A 1 78 ? -8.741 -5.100 -34.568 1.00 61.69 78 ALA A O 1
ATOM 651 N N . PHE A 1 79 ? -8.572 -5.592 -36.733 1.00 60.44 79 PHE A N 1
ATOM 652 C CA . PHE A 1 79 ? -9.490 -6.732 -36.666 1.00 60.44 79 PHE A CA 1
ATOM 653 C C . PHE A 1 79 ? -8.945 -7.890 -35.816 1.00 60.44 79 PHE A C 1
ATOM 655 O O . PHE A 1 79 ? -9.697 -8.464 -35.030 1.00 60.44 79 PHE A O 1
ATOM 662 N N . ASP A 1 80 ? -7.651 -8.201 -35.915 1.00 60.56 80 ASP A N 1
ATOM 663 C CA . ASP A 1 80 ? -7.002 -9.261 -35.129 1.00 60.56 80 ASP A CA 1
ATOM 664 C C . ASP A 1 80 ? -7.026 -8.946 -33.616 1.00 60.56 80 ASP A C 1
ATOM 666 O O . ASP A 1 80 ? -7.220 -9.842 -32.787 1.00 60.56 80 ASP A O 1
ATOM 670 N N . VAL A 1 81 ? -6.938 -7.661 -33.253 1.00 57.56 81 VAL A N 1
ATOM 671 C CA . VAL A 1 81 ? -7.093 -7.147 -31.876 1.00 57.56 81 VAL A CA 1
ATOM 672 C C . VAL A 1 81 ? -8.532 -7.295 -31.351 1.00 57.56 81 VAL A C 1
ATOM 674 O O . VAL A 1 81 ? -8.751 -7.584 -30.168 1.00 57.56 81 VAL A O 1
ATOM 677 N N . HIS A 1 82 ? -9.522 -7.143 -32.233 1.00 58.88 82 HIS A N 1
ATOM 678 C CA . HIS A 1 82 ? -10.959 -7.194 -31.923 1.00 58.88 82 HIS A CA 1
ATOM 679 C C . HIS A 1 82 ? -11.563 -8.607 -31.961 1.00 58.88 82 HIS A C 1
ATOM 681 O O . HIS A 1 82 ? -12.584 -8.868 -31.318 1.00 58.88 82 HIS A O 1
ATOM 687 N N . ALA A 1 83 ? -10.955 -9.531 -32.706 1.00 54.88 83 ALA A N 1
ATOM 688 C CA . ALA A 1 83 ? -11.443 -10.899 -32.886 1.00 54.88 83 ALA A CA 1
ATOM 689 C C . ALA A 1 83 ? -11.135 -11.836 -31.701 1.00 54.88 83 ALA A C 1
ATOM 691 O O . ALA A 1 83 ? -11.632 -12.962 -31.680 1.00 54.88 83 ALA A O 1
ATOM 692 N N . GLY A 1 84 ? -10.348 -11.399 -30.708 1.00 51.56 84 GLY A N 1
ATOM 693 C CA . GLY A 1 84 ? -10.004 -12.213 -29.531 1.00 51.56 84 GLY A CA 1
ATOM 694 C C . GLY A 1 84 ? -9.205 -13.481 -29.864 1.00 51.56 84 GLY A C 1
ATOM 695 O O . GLY A 1 84 ? -9.139 -14.406 -29.061 1.00 51.56 84 GLY A O 1
ATOM 696 N N . THR A 1 85 ? -8.617 -13.554 -31.058 1.00 45.19 85 THR A N 1
ATOM 697 C CA . THR A 1 85 ? -7.907 -14.737 -31.564 1.00 45.19 85 THR A CA 1
ATOM 698 C C . THR A 1 85 ? -6.446 -14.805 -31.131 1.00 45.19 85 THR A C 1
ATOM 700 O O . THR A 1 85 ? -5.805 -15.834 -31.337 1.00 45.19 85 THR A O 1
ATOM 703 N N . VAL A 1 86 ? -5.906 -13.746 -30.522 1.00 56.12 86 VAL A N 1
ATOM 704 C CA . VAL A 1 86 ? -4.509 -13.715 -30.076 1.00 56.12 86 VAL A CA 1
ATOM 705 C C . VAL A 1 86 ? -4.450 -13.957 -28.575 1.00 56.12 86 VAL A C 1
ATOM 707 O O . VAL A 1 86 ? -4.746 -13.076 -27.771 1.00 56.12 86 VAL A O 1
ATOM 710 N N . LYS A 1 87 ? -4.077 -15.184 -28.206 1.00 66.44 87 LYS A N 1
ATOM 711 C CA . LYS A 1 87 ? -3.783 -15.556 -26.823 1.00 66.44 87 LYS A CA 1
ATOM 712 C C . LYS A 1 87 ? -2.562 -14.769 -26.345 1.00 66.44 87 LYS A C 1
ATOM 714 O O . LYS A 1 87 ? -1.532 -14.796 -27.013 1.00 66.44 87 LYS A O 1
ATOM 719 N N . VAL A 1 88 ? -2.683 -14.121 -25.190 1.00 79.56 88 VAL A N 1
ATOM 720 C CA . VAL A 1 88 ? -1.596 -13.369 -24.553 1.00 79.56 88 VAL A CA 1
ATOM 721 C C . VAL A 1 88 ? -0.397 -14.284 -24.305 1.00 79.56 88 VAL A C 1
ATOM 723 O O . VAL A 1 88 ? -0.540 -15.370 -23.732 1.00 79.56 88 VAL A O 1
ATOM 726 N N . ASN A 1 89 ? 0.787 -13.855 -24.739 1.00 86.38 89 ASN A N 1
ATOM 727 C CA . ASN A 1 89 ? 2.030 -14.583 -24.532 1.00 86.38 89 ASN A CA 1
ATOM 728 C C . ASN A 1 89 ? 2.830 -14.008 -23.356 1.00 86.38 89 ASN A C 1
ATOM 730 O O . ASN A 1 89 ? 3.517 -12.999 -23.485 1.00 86.38 89 ASN A O 1
ATOM 734 N N . ILE A 1 90 ? 2.807 -14.712 -22.224 1.00 88.81 90 ILE A N 1
ATOM 735 C CA . ILE A 1 90 ? 3.512 -14.319 -20.998 1.00 88.81 90 ILE A CA 1
ATOM 736 C C . ILE A 1 90 ? 5.028 -14.143 -21.171 1.00 88.81 90 ILE A C 1
ATOM 738 O O . ILE A 1 90 ? 5.617 -13.300 -20.500 1.00 88.81 90 ILE A O 1
ATOM 742 N N . GLU A 1 91 ? 5.675 -14.885 -22.073 1.00 91.25 91 GLU A N 1
ATOM 743 C CA . GLU A 1 91 ? 7.126 -14.784 -22.322 1.00 91.25 91 GLU A CA 1
ATOM 744 C C . GLU A 1 91 ? 7.509 -13.495 -23.059 1.00 91.25 91 GLU A C 1
ATOM 746 O O . GLU A 1 91 ? 8.683 -13.139 -23.142 1.00 91.25 91 GLU A O 1
ATOM 751 N N . LYS A 1 92 ? 6.507 -12.795 -23.593 1.00 91.62 92 LYS A N 1
ATOM 752 C CA . LYS A 1 92 ? 6.641 -11.527 -24.303 1.00 91.62 92 LYS A CA 1
ATOM 753 C C . LYS A 1 92 ? 6.089 -10.343 -23.523 1.00 91.62 92 LYS A C 1
ATOM 755 O O . LYS A 1 92 ? 5.981 -9.254 -24.074 1.00 91.62 92 LYS A O 1
ATOM 760 N N . ILE A 1 93 ? 5.758 -10.533 -22.246 1.00 93.06 93 ILE A N 1
ATOM 761 C CA . ILE A 1 93 ? 5.315 -9.437 -21.389 1.00 93.06 93 ILE A CA 1
ATOM 762 C C . ILE A 1 93 ? 6.508 -8.796 -20.697 1.00 93.06 93 ILE A C 1
ATOM 764 O O . ILE A 1 93 ? 7.277 -9.478 -20.019 1.00 93.06 93 ILE A O 1
ATOM 768 N N . PHE A 1 94 ? 6.612 -7.477 -20.802 1.00 93.25 94 PHE A N 1
ATOM 769 C CA . PHE A 1 94 ? 7.666 -6.693 -20.182 1.00 93.25 94 PHE A CA 1
ATOM 770 C C . PHE A 1 94 ? 7.092 -5.561 -19.323 1.00 93.25 94 PHE A C 1
ATOM 772 O O . PHE A 1 94 ? 6.029 -5.010 -19.629 1.00 93.25 94 PHE A O 1
ATOM 779 N N . PRO A 1 95 ? 7.789 -5.194 -18.235 1.00 93.31 95 PRO A N 1
ATOM 780 C CA . PRO A 1 95 ? 7.527 -3.949 -17.526 1.00 93.31 95 PRO A CA 1
ATOM 781 C C . PRO A 1 95 ? 7.803 -2.747 -18.437 1.00 93.31 95 PRO A C 1
ATOM 783 O O . PRO A 1 95 ? 8.765 -2.750 -19.207 1.00 93.31 95 PRO A O 1
ATOM 786 N N . TYR A 1 96 ? 7.004 -1.695 -18.305 1.00 91.19 96 TYR A N 1
ATOM 787 C CA . TYR A 1 96 ? 7.133 -0.478 -19.097 1.00 91.19 96 TYR A CA 1
ATOM 788 C C . TYR A 1 96 ? 6.852 0.764 -18.253 1.00 91.19 96 TYR A C 1
ATOM 790 O O . TYR A 1 96 ? 5.788 0.884 -17.645 1.00 91.19 96 TYR A O 1
ATOM 798 N N . ILE A 1 97 ? 7.818 1.680 -18.175 1.00 91.69 97 ILE A N 1
ATOM 799 C CA . ILE A 1 97 ? 7.743 2.845 -17.288 1.00 91.69 97 ILE A CA 1
ATOM 800 C C . ILE A 1 97 ? 7.077 4.022 -18.002 1.00 91.69 97 ILE A C 1
ATOM 802 O O . ILE A 1 97 ? 7.428 4.363 -19.132 1.00 91.69 97 ILE A O 1
ATOM 806 N N . LYS A 1 98 ? 6.129 4.677 -17.324 1.00 88.25 98 LYS A N 1
ATOM 807 C CA . LYS A 1 98 ? 5.490 5.915 -17.790 1.00 88.25 98 LYS A CA 1
ATOM 808 C C . LYS A 1 98 ? 5.339 6.932 -16.669 1.00 88.25 98 LYS A C 1
ATOM 810 O O . LYS A 1 98 ? 5.352 6.584 -15.489 1.00 88.25 98 LYS A O 1
ATOM 815 N N . ASN A 1 99 ? 5.205 8.191 -17.067 1.00 88.19 99 ASN A N 1
ATOM 816 C CA . ASN A 1 99 ? 5.045 9.322 -16.165 1.00 88.19 99 ASN A CA 1
ATOM 817 C C . ASN A 1 99 ? 3.596 9.467 -15.670 1.00 88.19 99 ASN A C 1
ATOM 819 O O . ASN A 1 99 ? 2.668 8.807 -16.149 1.00 88.19 99 ASN A O 1
ATOM 823 N N . LYS A 1 100 ? 3.403 10.330 -14.677 1.00 83.19 100 LYS A N 1
ATOM 824 C CA . LYS A 1 100 ? 2.086 10.633 -14.106 1.00 83.19 100 LYS A CA 1
ATOM 825 C C . LYS A 1 100 ? 1.157 11.350 -15.090 1.00 83.19 100 LYS A C 1
ATOM 827 O O . LYS A 1 100 ? -0.055 11.200 -14.968 1.00 83.19 100 LYS A O 1
ATOM 832 N N . GLU A 1 101 ? 1.688 12.124 -16.036 1.00 81.69 101 GLU A N 1
ATOM 833 C CA . GLU A 1 101 ? 0.898 12.792 -17.078 1.00 81.69 101 GLU A CA 1
ATOM 834 C C . GLU A 1 101 ? 0.206 11.760 -17.967 1.00 81.69 101 GLU A C 1
ATOM 836 O O . GLU A 1 101 ? -1.011 11.813 -18.115 1.00 81.69 101 GLU A O 1
ATOM 841 N N . PHE A 1 102 ? 0.941 10.742 -18.420 1.00 78.75 102 PHE A N 1
ATOM 842 C CA . PHE A 1 102 ? 0.396 9.612 -19.167 1.00 78.75 102 PHE A CA 1
ATOM 843 C C . PHE A 1 102 ? -0.721 8.921 -18.384 1.00 78.75 102 PHE A C 1
ATOM 845 O O . PHE A 1 102 ? -1.771 8.624 -18.939 1.00 78.75 102 PHE A O 1
ATOM 852 N N . VAL A 1 103 ? -0.537 8.705 -17.074 1.00 73.31 103 VAL A N 1
ATOM 853 C CA . VAL A 1 103 ? -1.577 8.126 -16.206 1.00 73.31 103 VAL A CA 1
ATOM 854 C C . VAL A 1 103 ? -2.840 8.995 -16.176 1.00 73.31 103 VAL A C 1
ATOM 856 O O . VAL A 1 103 ? -3.941 8.445 -16.213 1.00 73.31 103 VAL A O 1
ATOM 859 N N . LYS A 1 104 ? -2.689 10.324 -16.092 1.00 70.00 104 LYS A N 1
ATOM 860 C CA . LYS A 1 104 ? -3.808 11.276 -16.054 1.00 70.00 104 LYS A CA 1
ATOM 861 C C . LYS A 1 104 ? -4.568 11.296 -17.371 1.00 70.00 104 LYS A C 1
ATOM 863 O O . LYS A 1 104 ? -5.772 11.063 -17.346 1.00 70.00 104 LYS A O 1
ATOM 868 N N . GLU A 1 105 ? -3.861 11.468 -18.484 1.00 67.12 105 GLU A N 1
ATOM 869 C CA . GLU A 1 105 ? -4.432 11.451 -19.836 1.00 67.12 105 GLU A CA 1
ATOM 870 C C . GLU A 1 105 ? -5.214 10.150 -20.077 1.00 67.12 105 GLU A C 1
ATOM 872 O O . GLU A 1 105 ? -6.377 10.179 -20.473 1.00 67.12 105 GLU A O 1
ATOM 877 N N . TYR A 1 106 ? -4.644 9.001 -19.694 1.00 60.91 106 TYR A N 1
ATOM 878 C CA . TYR A 1 106 ? -5.333 7.713 -19.814 1.00 60.91 106 TYR A CA 1
ATOM 879 C C . TYR A 1 106 ? -6.548 7.560 -18.884 1.00 60.91 106 TYR A C 1
ATOM 881 O O . TYR A 1 106 ? -7.483 6.825 -19.206 1.00 60.91 106 TYR A O 1
ATOM 889 N N . SER A 1 107 ? -6.530 8.195 -17.707 1.00 56.22 107 SER A N 1
ATOM 890 C CA . SER A 1 107 ? -7.625 8.118 -16.731 1.00 56.22 107 SER A CA 1
ATOM 891 C C . SER A 1 107 ? -8.790 9.059 -17.039 1.00 56.22 107 SER A C 1
ATOM 893 O O . SER A 1 107 ? -9.925 8.731 -16.708 1.00 56.22 107 SER A O 1
ATOM 895 N N . GLU A 1 108 ? -8.525 10.205 -17.671 1.00 46.28 108 GLU A N 1
ATOM 896 C CA . GLU A 1 108 ? -9.530 11.229 -17.980 1.00 46.28 108 GLU A CA 1
ATOM 897 C C . GLU A 1 108 ? -10.353 10.871 -19.231 1.00 46.28 108 GLU A C 1
ATOM 899 O O . GLU A 1 108 ? -11.546 11.170 -19.285 1.00 46.28 108 GLU A O 1
ATOM 904 N N . ASP A 1 109 ? -9.767 10.137 -20.183 1.00 43.03 109 ASP A N 1
ATOM 905 C CA . ASP A 1 109 ? -10.446 9.701 -21.415 1.00 43.03 109 ASP A CA 1
ATOM 906 C C . ASP A 1 109 ? -11.243 8.383 -21.270 1.00 43.03 109 ASP A C 1
ATOM 908 O O . ASP A 1 109 ? -11.998 7.987 -22.170 1.00 43.03 109 ASP A O 1
ATOM 912 N N . CYS A 1 110 ? -11.129 7.694 -20.129 1.00 37.47 110 CYS A N 1
ATOM 913 C CA . CYS A 1 110 ? -11.716 6.373 -19.911 1.00 37.47 110 CYS A CA 1
ATOM 914 C C . CYS A 1 110 ? -12.627 6.331 -18.674 1.00 37.47 110 CYS A C 1
ATOM 916 O O . CYS A 1 110 ? -12.167 6.463 -17.547 1.00 37.47 110 CYS A O 1
ATOM 918 N N . TYR A 1 111 ? -13.884 5.908 -18.854 1.00 35.50 111 TYR A N 1
ATOM 919 C CA . TYR A 1 111 ? -14.698 5.321 -17.770 1.00 35.50 111 TYR A CA 1
ATOM 920 C C . TYR A 1 111 ? -14.104 3.997 -17.215 1.00 35.50 111 TYR A C 1
ATOM 922 O O . TYR A 1 111 ? -14.718 3.353 -16.373 1.00 35.50 111 TYR A O 1
ATOM 930 N N . GLU A 1 112 ? -12.912 3.585 -17.669 1.00 47.31 112 GLU A N 1
ATOM 931 C CA . GLU A 1 112 ? -12.252 2.316 -17.339 1.00 47.31 112 GLU A CA 1
ATOM 932 C C . GLU A 1 112 ? -10.730 2.449 -17.124 1.00 47.31 112 GLU A C 1
ATOM 934 O O . GLU A 1 112 ? -9.972 1.519 -17.402 1.00 47.31 112 GLU A O 1
ATOM 939 N N . GLY A 1 113 ? -10.244 3.575 -16.582 1.00 46.22 113 GLY A N 1
ATOM 940 C CA . GLY A 1 113 ? -8.847 3.677 -16.113 1.00 46.22 113 GLY A CA 1
ATOM 941 C C . GLY A 1 113 ? -8.443 2.562 -15.124 1.00 46.22 113 GLY A C 1
ATOM 942 O O . GLY A 1 113 ? -7.258 2.273 -14.962 1.00 46.22 113 GLY A O 1
ATOM 943 N N . ASP A 1 114 ? -9.432 1.890 -14.526 1.00 53.44 114 ASP A N 1
ATOM 944 C CA . ASP A 1 114 ? -9.288 0.736 -13.639 1.00 53.44 114 ASP A CA 1
ATOM 945 C C . ASP A 1 114 ? -8.959 -0.588 -14.345 1.00 53.44 114 ASP A C 1
ATOM 947 O O . ASP A 1 114 ? -8.615 -1.547 -13.654 1.00 53.44 114 ASP A O 1
ATOM 951 N N . ASN A 1 115 ? -9.055 -0.700 -15.674 1.00 63.78 115 ASN A N 1
ATOM 952 C CA . ASN A 1 115 ? -8.807 -1.972 -16.369 1.00 63.78 115 ASN A CA 1
ATOM 953 C C . ASN A 1 115 ? -7.332 -2.218 -16.701 1.00 63.78 115 ASN A C 1
ATOM 955 O O . ASN A 1 115 ? -6.945 -3.372 -16.895 1.00 63.78 115 ASN A O 1
ATOM 959 N N . LEU A 1 116 ? -6.502 -1.174 -16.718 1.00 70.44 116 LEU A N 1
ATOM 960 C CA . LEU A 1 116 ? -5.063 -1.310 -16.912 1.00 70.44 116 LEU A CA 1
ATOM 961 C C . LEU A 1 116 ? -4.370 -1.792 -15.647 1.00 70.44 116 LEU A C 1
ATOM 963 O O . LEU A 1 116 ? -4.621 -1.314 -14.538 1.00 70.44 116 LEU A O 1
ATOM 967 N N . ILE A 1 117 ? -3.434 -2.709 -15.837 1.00 77.12 117 ILE A N 1
ATOM 968 C CA . ILE A 1 117 ? -2.606 -3.201 -14.750 1.00 77.12 117 ILE A CA 1
ATOM 969 C C . ILE A 1 117 ? -1.397 -2.288 -14.603 1.00 77.12 117 ILE A C 1
ATOM 971 O O . ILE A 1 117 ? -0.582 -2.164 -15.519 1.00 77.12 117 ILE A O 1
ATOM 975 N N . ARG A 1 118 ? -1.266 -1.668 -13.429 1.00 83.56 118 ARG A N 1
ATOM 976 C CA . ARG A 1 118 ? -0.118 -0.825 -13.102 1.00 83.56 118 ARG A CA 1
ATOM 977 C C . ARG A 1 118 ? 0.274 -0.891 -11.633 1.00 83.56 118 ARG A C 1
ATOM 979 O O . ARG A 1 118 ? -0.540 -1.205 -10.768 1.00 83.56 118 ARG A O 1
ATOM 986 N N . THR A 1 119 ? 1.514 -0.518 -11.344 1.00 82.00 119 THR A N 1
ATOM 987 C CA . THR A 1 119 ? 1.994 -0.218 -9.988 1.00 82.00 119 THR A CA 1
ATOM 988 C C . THR A 1 119 ? 2.681 1.133 -9.989 1.00 82.00 119 THR A C 1
ATOM 990 O O . THR A 1 119 ? 3.548 1.393 -10.818 1.00 82.00 119 THR A O 1
ATOM 993 N N . GLN A 1 120 ? 2.299 1.995 -9.056 1.00 84.00 120 GLN A N 1
ATOM 994 C CA . GLN A 1 120 ? 2.974 3.268 -8.861 1.00 84.00 120 GLN A CA 1
ATOM 995 C C . GLN A 1 120 ? 4.298 3.033 -8.121 1.00 84.00 120 GLN A C 1
ATOM 997 O O . GLN A 1 120 ? 4.294 2.377 -7.081 1.00 84.00 120 GLN A O 1
ATOM 1002 N N . LEU A 1 121 ? 5.418 3.535 -8.656 1.00 81.62 121 LEU A N 1
ATOM 1003 C CA . LEU A 1 121 ? 6.723 3.435 -7.980 1.00 81.62 121 LEU A CA 1
ATOM 1004 C C . LEU A 1 121 ? 6.966 4.625 -7.053 1.00 81.62 121 LEU A C 1
ATOM 1006 O O . LEU A 1 121 ? 7.511 4.455 -5.968 1.00 81.62 121 LEU A O 1
ATOM 1010 N N . ASN A 1 122 ? 6.562 5.819 -7.488 1.00 82.88 122 ASN A N 1
ATOM 1011 C CA . ASN A 1 122 ? 6.587 7.052 -6.707 1.00 82.88 122 ASN A CA 1
ATOM 1012 C C . ASN A 1 122 ? 5.593 8.070 -7.299 1.00 82.88 122 ASN A C 1
ATOM 1014 O O . ASN A 1 122 ? 4.775 7.742 -8.160 1.00 82.88 122 ASN A O 1
ATOM 1018 N N . GLU A 1 123 ? 5.629 9.313 -6.835 1.00 81.81 123 GLU A N 1
ATOM 1019 C CA . GLU A 1 123 ? 4.750 10.388 -7.301 1.00 81.81 123 GLU A CA 1
ATOM 1020 C C . GLU A 1 123 ? 4.946 10.797 -8.774 1.00 81.81 123 GLU A C 1
ATOM 1022 O O . GLU A 1 123 ? 4.061 11.445 -9.333 1.00 81.81 123 GLU A O 1
ATOM 1027 N N . GLU A 1 124 ? 6.066 10.427 -9.403 1.00 85.75 124 GLU A N 1
ATOM 1028 C CA . GLU A 1 124 ? 6.411 10.798 -10.781 1.00 85.75 124 GLU A CA 1
ATOM 1029 C C . GLU A 1 124 ? 6.140 9.678 -11.792 1.00 85.75 124 GLU A C 1
ATOM 1031 O O . GLU A 1 124 ? 5.689 9.964 -12.902 1.00 85.75 124 GLU A O 1
ATOM 1036 N N . ILE A 1 125 ? 6.397 8.414 -11.432 1.00 90.06 125 ILE A N 1
ATOM 1037 C CA . ILE A 1 125 ? 6.400 7.299 -12.392 1.00 90.06 125 ILE A CA 1
ATOM 1038 C C . ILE A 1 125 ? 5.582 6.084 -11.940 1.00 90.06 125 ILE A C 1
ATOM 1040 O O . ILE A 1 125 ? 5.468 5.754 -10.755 1.00 90.06 125 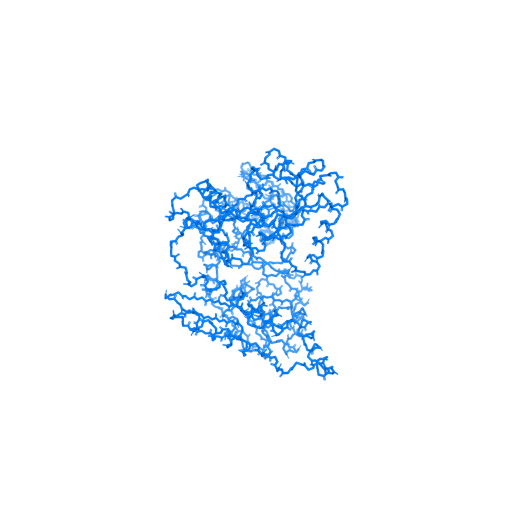ILE A O 1
ATOM 1044 N N . SER A 1 126 ? 5.048 5.372 -12.929 1.00 88.38 126 SER A N 1
ATOM 1045 C CA . SER A 1 126 ? 4.311 4.118 -12.776 1.00 88.38 126 SER A CA 1
ATOM 1046 C C . SER A 1 126 ? 4.836 3.047 -13.732 1.00 88.38 126 SER A C 1
ATOM 1048 O O . SER A 1 126 ? 5.259 3.345 -14.849 1.00 88.38 126 SER A O 1
ATOM 1050 N N . VAL A 1 127 ? 4.776 1.792 -13.291 1.00 90.31 127 VAL A N 1
ATOM 1051 C CA . VAL A 1 127 ? 5.062 0.597 -14.091 1.00 90.31 127 VAL A CA 1
ATOM 1052 C C . VAL A 1 127 ? 3.757 0.093 -14.681 1.00 90.31 127 VAL A C 1
ATOM 1054 O O . VAL A 1 127 ? 2.832 -0.244 -13.940 1.00 90.31 127 VAL A O 1
ATOM 1057 N N . PHE A 1 128 ? 3.717 0.003 -15.999 1.00 89.25 128 PHE A N 1
ATOM 1058 C CA . PHE A 1 128 ? 2.723 -0.719 -16.779 1.00 89.25 128 PHE A CA 1
ATOM 1059 C C . PHE A 1 128 ? 3.316 -2.042 -17.265 1.00 89.25 128 PHE A C 1
ATOM 1061 O O . PHE A 1 128 ? 4.523 -2.268 -17.171 1.00 89.25 128 PHE A O 1
ATOM 1068 N N . PHE A 1 129 ? 2.469 -2.913 -17.800 1.00 89.38 129 PHE A N 1
ATOM 1069 C CA . PHE A 1 129 ? 2.889 -4.160 -18.429 1.00 89.38 129 PHE A CA 1
ATOM 1070 C C . PHE A 1 129 ? 2.429 -4.142 -19.874 1.00 89.38 129 PHE A C 1
ATOM 1072 O O . PHE A 1 129 ? 1.277 -3.795 -20.141 1.00 89.38 129 PHE A O 1
ATOM 1079 N N . ILE A 1 130 ? 3.325 -4.501 -20.786 1.00 88.94 130 ILE A N 1
ATOM 1080 C CA . ILE A 1 130 ? 3.032 -4.563 -22.216 1.00 88.94 130 ILE A CA 1
ATOM 1081 C C . ILE A 1 130 ? 3.474 -5.909 -22.779 1.00 88.94 130 ILE A C 1
ATOM 1083 O O . ILE A 1 130 ? 4.507 -6.434 -22.373 1.00 88.94 130 ILE A O 1
ATOM 1087 N N . GLU A 1 131 ? 2.706 -6.458 -23.709 1.00 90.00 131 GLU A N 1
ATOM 1088 C CA . GLU A 1 131 ? 3.090 -7.593 -24.536 1.00 90.00 131 GLU A CA 1
ATOM 1089 C C . GLU A 1 131 ? 3.741 -7.096 -25.829 1.00 90.00 131 GLU A C 1
ATOM 1091 O O . GLU A 1 131 ? 3.140 -6.321 -26.573 1.00 90.00 131 GLU A O 1
ATOM 1096 N N . GLU A 1 132 ? 4.954 -7.562 -26.102 1.00 86.69 132 GLU A N 1
ATOM 1097 C CA . GLU A 1 132 ? 5.651 -7.379 -27.373 1.00 86.69 132 GLU A CA 1
ATOM 1098 C C . GLU A 1 132 ? 5.114 -8.380 -28.411 1.00 86.69 132 GLU A C 1
ATOM 1100 O O . GLU A 1 132 ? 5.201 -9.601 -28.234 1.00 86.69 132 GLU A O 1
ATOM 1105 N N . ARG A 1 133 ? 4.586 -7.878 -29.529 1.00 84.12 133 ARG A N 1
ATOM 1106 C CA . ARG A 1 133 ? 4.086 -8.686 -30.649 1.00 84.12 133 ARG A CA 1
ATOM 1107 C C . ARG A 1 133 ? 4.712 -8.209 -31.958 1.00 84.12 133 ARG A C 1
ATOM 1109 O O . ARG A 1 133 ? 4.117 -7.442 -32.706 1.00 84.12 133 ARG A O 1
ATOM 1116 N N . GLY A 1 134 ? 5.916 -8.698 -32.251 1.00 78.94 134 GLY A N 1
ATOM 1117 C CA . GLY A 1 134 ? 6.698 -8.171 -33.372 1.00 78.94 134 GLY A CA 1
ATOM 1118 C C . GLY A 1 134 ? 7.169 -6.758 -33.040 1.00 78.94 134 GLY A C 1
ATOM 1119 O O . GLY A 1 134 ? 7.767 -6.577 -31.986 1.00 78.94 134 GLY A O 1
ATOM 1120 N N . ASP A 1 135 ? 6.852 -5.789 -33.896 1.00 69.75 135 ASP A N 1
ATOM 1121 C CA . ASP A 1 135 ? 7.188 -4.372 -33.686 1.00 69.75 135 ASP A CA 1
ATOM 1122 C C . ASP A 1 135 ? 6.091 -3.602 -32.912 1.00 69.75 135 ASP A C 1
ATOM 1124 O O . ASP A 1 135 ? 6.233 -2.415 -32.627 1.00 69.75 135 ASP A O 1
ATOM 1128 N N . GLU A 1 136 ? 4.991 -4.271 -32.544 1.00 72.19 136 GLU A N 1
ATOM 1129 C CA . GLU A 1 136 ? 3.857 -3.667 -31.840 1.00 72.19 136 GLU A CA 1
ATOM 1130 C C . GLU A 1 136 ? 3.853 -4.007 -30.339 1.00 72.19 136 GLU A C 1
ATOM 1132 O O . GLU A 1 136 ? 4.242 -5.101 -29.918 1.00 72.19 136 GLU A O 1
ATOM 1137 N N . PHE A 1 137 ? 3.329 -3.085 -29.524 1.00 80.06 137 PHE A N 1
ATOM 1138 C CA . PHE A 1 137 ? 3.240 -3.232 -28.071 1.00 80.06 137 PHE A CA 1
ATOM 1139 C C . PHE A 1 137 ? 1.805 -3.086 -27.574 1.00 80.06 137 PHE A C 1
ATOM 1141 O O . PHE A 1 137 ? 1.135 -2.089 -27.847 1.00 80.06 137 PHE A O 1
ATOM 1148 N N . TYR A 1 138 ? 1.353 -4.056 -26.783 1.00 79.94 138 TYR A N 1
ATOM 1149 C CA . TYR A 1 138 ? -0.029 -4.137 -26.315 1.00 79.94 138 TYR A CA 1
ATOM 1150 C C . TYR A 1 138 ? -0.109 -4.051 -24.790 1.00 79.94 138 TYR A C 1
ATOM 1152 O O . TYR A 1 138 ? 0.468 -4.899 -24.115 1.00 79.94 138 TYR A O 1
ATOM 1160 N N . PRO A 1 139 ? -0.816 -3.070 -24.204 1.00 81.25 139 PRO A N 1
ATOM 1161 C CA . PRO A 1 139 ? -0.927 -2.964 -22.755 1.00 81.25 139 PRO A CA 1
ATOM 1162 C C . PRO A 1 139 ? -1.756 -4.110 -22.166 1.00 81.25 139 PRO A C 1
ATOM 1164 O O . PRO A 1 139 ? -2.842 -4.416 -22.656 1.00 81.25 139 PRO A O 1
ATOM 1167 N N . ILE A 1 140 ? -1.264 -4.694 -21.073 1.00 83.94 140 ILE A N 1
ATOM 1168 C CA . ILE A 1 140 ? -1.949 -5.764 -20.345 1.00 83.94 140 ILE A CA 1
ATOM 1169 C C . ILE A 1 140 ? -3.075 -5.187 -19.481 1.00 83.94 140 ILE A C 1
ATOM 1171 O O . ILE A 1 140 ? -2.895 -4.242 -18.703 1.00 83.94 140 ILE A O 1
ATOM 1175 N N . GLN A 1 141 ? -4.240 -5.813 -19.582 1.00 78.12 141 GLN A N 1
ATOM 1176 C CA . GLN A 1 141 ? -5.463 -5.479 -18.869 1.00 78.12 141 GLN A CA 1
ATOM 1177 C C . GLN A 1 141 ? -5.821 -6.550 -17.831 1.00 78.12 141 GLN A C 1
ATOM 1179 O O . GLN A 1 141 ? -5.374 -7.694 -17.887 1.00 78.12 141 GLN A O 1
ATOM 1184 N N . LYS A 1 142 ? -6.700 -6.210 -16.883 1.00 70.44 142 LYS A N 1
ATOM 1185 C CA . LYS A 1 142 ? -7.184 -7.140 -15.845 1.00 70.44 142 LYS A CA 1
ATOM 1186 C C . LYS A 1 142 ? -7.778 -8.435 -16.412 1.00 70.44 142 LYS A C 1
ATOM 1188 O O . LYS A 1 142 ? -7.610 -9.486 -15.803 1.00 70.44 142 LYS A O 1
ATOM 1193 N N . ARG A 1 143 ? -8.448 -8.377 -17.569 1.00 66.25 143 ARG A N 1
ATOM 1194 C CA . ARG A 1 143 ? -9.000 -9.568 -18.241 1.00 66.25 143 ARG A CA 1
ATOM 1195 C C . ARG A 1 143 ? -7.913 -10.523 -18.741 1.00 66.25 143 ARG A C 1
ATOM 1197 O O . ARG A 1 143 ? -8.094 -11.730 -18.657 1.00 66.25 143 ARG A O 1
ATOM 1204 N N . ASP A 1 144 ? -6.763 -9.994 -19.151 1.00 73.94 144 ASP A N 1
ATOM 1205 C CA . ASP A 1 144 ? -5.653 -10.798 -19.663 1.00 73.94 144 ASP A CA 1
ATOM 1206 C C . ASP A 1 144 ? -5.047 -11.672 -18.556 1.00 73.94 144 ASP A C 1
ATOM 1208 O O . ASP A 1 144 ? -4.611 -12.789 -18.815 1.00 73.94 144 ASP A O 1
ATOM 1212 N N . LEU A 1 145 ? -5.083 -11.218 -17.295 1.00 71.06 145 LEU A N 1
ATOM 1213 C CA . LEU A 1 145 ? -4.713 -12.060 -16.150 1.00 71.06 145 LEU A CA 1
ATOM 1214 C C . LEU A 1 145 ? -5.652 -13.251 -15.963 1.00 71.06 145 LEU A C 1
ATOM 1216 O O . LEU A 1 145 ? -5.195 -14.326 -15.576 1.00 71.06 145 LEU A O 1
ATOM 1220 N N . VAL A 1 146 ? -6.949 -13.069 -16.230 1.00 66.31 146 VAL A N 1
ATOM 1221 C CA . VAL A 1 146 ? -7.936 -14.155 -16.164 1.00 66.31 146 VAL A CA 1
ATOM 1222 C C . VAL A 1 146 ? -7.647 -15.174 -17.263 1.00 66.31 146 VAL A C 1
ATOM 1224 O O . VAL A 1 146 ? -7.592 -16.369 -16.977 1.00 66.31 146 VAL A O 1
ATOM 1227 N N . ASP A 1 147 ? -7.369 -14.706 -18.481 1.00 66.38 147 ASP A N 1
ATOM 1228 C CA . ASP A 1 147 ? -7.035 -15.563 -19.625 1.00 66.38 147 ASP A CA 1
ATOM 1229 C C . ASP A 1 147 ? -5.709 -16.319 -19.430 1.00 66.38 147 ASP A C 1
ATOM 1231 O O . ASP A 1 147 ? -5.571 -17.476 -19.840 1.00 66.38 147 ASP A O 1
ATOM 1235 N N . LEU A 1 148 ? -4.735 -15.686 -18.772 1.00 70.75 148 LEU A N 1
ATOM 1236 C CA . LEU A 1 148 ? -3.466 -16.306 -18.392 1.00 70.75 148 LEU A CA 1
ATOM 1237 C C . LEU A 1 148 ? -3.593 -17.235 -17.176 1.00 70.75 148 LEU A C 1
ATOM 1239 O O . LEU A 1 148 ? -2.719 -18.078 -16.977 1.00 70.75 148 LEU A O 1
ATOM 1243 N N . ASN A 1 149 ? -4.657 -17.102 -16.377 1.00 70.56 149 ASN A N 1
ATOM 1244 C CA . ASN A 1 149 ? -4.777 -17.672 -15.032 1.00 70.56 149 ASN A CA 1
ATOM 1245 C C . ASN A 1 149 ? -3.598 -17.270 -14.118 1.00 70.56 149 ASN A C 1
ATOM 1247 O O . ASN A 1 149 ? -3.013 -18.104 -13.425 1.00 70.56 149 ASN A O 1
ATOM 1251 N N . TYR A 1 150 ? -3.209 -15.994 -14.171 1.00 74.25 150 TYR A N 1
ATOM 1252 C CA . TYR A 1 150 ? -2.086 -15.427 -13.419 1.00 74.25 150 TYR A CA 1
ATOM 1253 C C . TYR A 1 150 ? -2.584 -14.460 -12.349 1.00 74.25 150 TYR A C 1
ATOM 1255 O O . TYR A 1 150 ? -3.512 -13.681 -12.577 1.00 74.25 150 TYR A O 1
ATOM 1263 N N . SER A 1 151 ? -1.926 -14.453 -11.189 1.00 76.06 151 SER A N 1
ATOM 1264 C CA . SER A 1 151 ? -2.048 -13.323 -10.270 1.00 76.06 151 SER A CA 1
ATOM 1265 C C . SER A 1 151 ? -1.243 -12.125 -10.782 1.00 76.06 151 SER A C 1
ATOM 1267 O O . SER A 1 151 ? -0.369 -12.241 -11.646 1.00 76.06 151 SER A O 1
ATOM 1269 N N . PHE A 1 152 ? -1.508 -10.950 -10.214 1.00 76.88 152 PHE A N 1
ATOM 1270 C CA . PHE A 1 152 ? -0.715 -9.764 -10.518 1.00 76.88 152 PHE A CA 1
ATOM 1271 C C . PHE A 1 152 ? 0.773 -9.941 -10.154 1.00 76.88 152 PHE A C 1
ATOM 1273 O O . PHE A 1 152 ? 1.655 -9.470 -10.871 1.00 76.88 152 PHE A O 1
ATOM 1280 N N . GLU A 1 153 ? 1.067 -10.666 -9.075 1.00 75.62 153 GLU A N 1
ATOM 1281 C CA . GLU A 1 153 ? 2.444 -10.949 -8.668 1.00 75.62 153 GLU A CA 1
ATOM 1282 C C . GLU A 1 153 ? 3.135 -11.924 -9.632 1.00 75.62 153 GLU A C 1
ATOM 1284 O O . GLU A 1 153 ? 4.296 -11.715 -9.987 1.00 75.62 153 GLU A O 1
ATOM 1289 N N . ASP A 1 154 ? 2.416 -12.933 -10.136 1.00 80.44 154 ASP A N 1
ATOM 1290 C CA . ASP A 1 154 ? 2.955 -13.846 -11.152 1.00 80.44 154 ASP A CA 1
ATOM 1291 C C . ASP A 1 154 ? 3.334 -13.079 -12.425 1.00 80.44 154 ASP A C 1
ATOM 1293 O O . ASP A 1 154 ? 4.402 -13.311 -12.998 1.00 80.44 154 ASP A O 1
ATOM 1297 N N . LEU A 1 155 ? 2.495 -12.124 -12.845 1.00 86.25 155 LEU A N 1
ATOM 1298 C CA . LEU A 1 155 ? 2.788 -11.232 -13.967 1.00 86.25 155 LEU A CA 1
ATOM 1299 C C . LEU A 1 155 ? 4.065 -10.427 -13.712 1.00 86.25 155 LEU A C 1
ATOM 1301 O O . LEU A 1 155 ? 4.958 -10.417 -14.557 1.00 86.25 155 LEU A O 1
ATOM 1305 N N . ARG A 1 156 ? 4.180 -9.790 -12.540 1.00 85.69 156 ARG A N 1
ATOM 1306 C CA . ARG A 1 156 ? 5.360 -8.997 -12.160 1.00 85.69 156 ARG A CA 1
ATOM 1307 C C . ARG A 1 156 ? 6.646 -9.810 -12.204 1.00 85.69 156 ARG A C 1
ATOM 1309 O O . ARG A 1 156 ? 7.636 -9.356 -12.778 1.00 85.69 156 ARG A O 1
ATOM 1316 N N . GLN A 1 157 ? 6.636 -10.995 -11.600 1.00 83.81 157 GLN A N 1
ATOM 1317 C CA . GLN A 1 157 ? 7.813 -11.857 -11.529 1.00 83.81 157 GLN A CA 1
ATOM 1318 C C . GLN A 1 157 ? 8.228 -12.357 -12.912 1.00 83.81 157 GLN A C 1
ATOM 1320 O O . GLN A 1 157 ? 9.415 -12.338 -13.239 1.00 83.81 157 GLN A O 1
ATOM 1325 N N . ASN A 1 158 ? 7.265 -12.760 -13.746 1.00 88.94 158 ASN A N 1
ATOM 1326 C CA . ASN A 1 158 ? 7.560 -13.206 -15.106 1.00 88.94 158 ASN A CA 1
ATOM 1327 C C . ASN A 1 158 ? 8.039 -12.052 -15.989 1.00 88.94 158 ASN A C 1
ATOM 1329 O O . ASN A 1 158 ? 9.039 -12.208 -16.680 1.00 88.94 158 ASN A O 1
ATOM 1333 N N . ALA A 1 159 ? 7.422 -10.875 -15.900 1.00 92.25 159 ALA A N 1
ATOM 1334 C CA . ALA A 1 159 ? 7.847 -9.708 -16.664 1.00 92.25 159 ALA A CA 1
ATOM 1335 C C . ALA A 1 159 ? 9.268 -9.250 -16.274 1.00 92.25 159 ALA A C 1
ATOM 1337 O O . ALA A 1 159 ? 10.089 -8.953 -17.142 1.00 92.25 159 ALA A O 1
ATOM 1338 N N . ALA A 1 160 ? 9.608 -9.268 -14.979 1.00 88.88 160 ALA A N 1
ATOM 1339 C CA . ALA A 1 160 ? 10.971 -9.002 -14.510 1.00 88.88 160 ALA A CA 1
ATOM 1340 C C . ALA A 1 160 ? 11.973 -10.063 -15.000 1.00 88.88 160 ALA A C 1
ATOM 1342 O O . ALA A 1 160 ? 13.090 -9.733 -15.396 1.00 88.88 160 ALA A O 1
ATOM 1343 N N . LYS A 1 161 ? 11.570 -11.339 -15.026 1.00 89.19 161 LYS A N 1
ATOM 1344 C CA . LYS A 1 161 ? 12.386 -12.428 -15.577 1.00 89.19 161 LYS A CA 1
ATOM 1345 C C . LYS A 1 161 ? 12.617 -12.258 -17.082 1.00 89.19 161 LYS A C 1
ATOM 1347 O O . LYS A 1 161 ? 13.743 -12.443 -17.541 1.00 89.19 161 LYS A O 1
ATOM 1352 N N . ASN A 1 162 ? 11.594 -11.874 -17.841 1.00 92.50 162 ASN A N 1
ATOM 1353 C CA . ASN A 1 162 ? 11.721 -11.600 -19.273 1.00 92.50 162 ASN A CA 1
ATOM 1354 C C . ASN A 1 162 ? 12.718 -10.466 -19.521 1.00 92.50 162 ASN A C 1
ATOM 1356 O O . ASN A 1 162 ? 13.587 -10.600 -20.378 1.00 92.50 162 ASN A O 1
ATOM 1360 N N . LEU A 1 163 ? 12.677 -9.413 -18.698 1.00 90.56 163 LEU A N 1
ATOM 1361 C CA . LEU A 1 163 ? 13.642 -8.317 -18.754 1.00 90.56 163 LEU A CA 1
ATOM 1362 C C . LEU A 1 163 ? 15.089 -8.799 -18.540 1.00 90.56 163 LEU A C 1
ATOM 1364 O O . LEU A 1 163 ? 15.981 -8.418 -19.292 1.00 90.56 163 LEU A O 1
ATOM 1368 N N . THR A 1 164 ? 15.326 -9.696 -17.573 1.00 86.69 164 THR A N 1
ATOM 1369 C CA . THR A 1 164 ? 16.666 -10.284 -17.351 1.00 86.69 164 THR A CA 1
ATOM 1370 C C . THR A 1 164 ? 17.141 -11.205 -18.476 1.00 86.69 164 THR A C 1
ATOM 1372 O O . THR A 1 164 ? 18.335 -11.473 -18.574 1.00 86.69 164 THR A O 1
ATOM 1375 N N . ASN A 1 165 ? 16.222 -11.688 -19.315 1.00 87.12 165 ASN A N 1
ATOM 1376 C CA . ASN A 1 165 ? 16.520 -12.555 -20.451 1.00 87.12 165 ASN A CA 1
ATOM 1377 C C . ASN A 1 165 ? 16.697 -11.778 -21.763 1.00 87.12 165 ASN A C 1
ATOM 1379 O O . ASN A 1 165 ? 16.910 -12.410 -22.802 1.00 87.12 165 ASN A O 1
ATOM 1383 N N . LEU A 1 166 ? 16.598 -10.442 -21.744 1.00 86.12 166 LEU A N 1
ATOM 1384 C CA . LEU A 1 166 ? 16.844 -9.646 -22.940 1.00 86.12 166 LEU A CA 1
ATOM 1385 C C . LEU A 1 166 ? 18.270 -9.899 -23.458 1.00 86.12 166 LEU A C 1
ATOM 1387 O O . LEU A 1 166 ? 19.226 -9.906 -22.675 1.00 86.12 166 LEU A O 1
ATOM 1391 N N . PRO A 1 167 ? 18.439 -10.126 -24.771 1.00 78.69 167 PRO A N 1
ATOM 1392 C CA . PRO A 1 167 ? 19.762 -10.289 -25.350 1.00 78.69 167 PRO A CA 1
ATOM 1393 C C . PRO A 1 167 ? 20.534 -8.962 -25.309 1.00 78.69 167 PRO A C 1
ATOM 1395 O O . PRO A 1 167 ? 19.948 -7.888 -25.407 1.00 78.69 167 PRO A O 1
ATOM 1398 N N . ASN A 1 168 ? 21.866 -9.048 -25.243 1.00 79.62 168 ASN A N 1
ATOM 1399 C CA . ASN A 1 168 ? 22.785 -7.913 -25.421 1.00 79.62 168 ASN A CA 1
ATOM 1400 C C . ASN A 1 168 ? 22.605 -6.761 -24.415 1.00 79.62 168 ASN A C 1
ATOM 1402 O O . ASN A 1 168 ? 22.674 -5.593 -24.789 1.00 79.62 168 ASN A O 1
ATOM 1406 N N . ILE A 1 169 ? 22.395 -7.081 -23.136 1.00 84.38 169 ILE A N 1
ATOM 1407 C CA . ILE A 1 169 ? 22.430 -6.074 -22.070 1.00 84.38 169 ILE A CA 1
ATOM 1408 C C . ILE A 1 169 ? 23.881 -5.613 -21.887 1.00 84.38 169 ILE A C 1
ATOM 1410 O O . ILE A 1 169 ? 24.724 -6.358 -21.381 1.00 84.38 169 ILE A O 1
ATOM 1414 N N . GLU A 1 170 ? 24.165 -4.380 -22.290 1.00 85.62 170 GLU A N 1
ATOM 1415 C CA . GLU A 1 170 ? 25.472 -3.744 -22.179 1.00 85.62 170 GLU A CA 1
ATOM 1416 C C . GLU A 1 170 ? 25.458 -2.625 -21.137 1.00 85.62 170 GLU A C 1
ATOM 1418 O O . GLU A 1 170 ? 24.488 -1.881 -20.967 1.00 85.62 170 GLU A O 1
ATOM 1423 N N . LYS A 1 171 ? 26.581 -2.500 -20.428 1.00 88.19 171 LYS A N 1
ATOM 1424 C CA . LYS A 1 171 ? 26.833 -1.445 -19.448 1.00 88.19 171 LYS A CA 1
ATOM 1425 C C . LYS A 1 171 ? 28.031 -0.637 -19.915 1.00 88.19 171 LYS A C 1
ATOM 1427 O O . LYS A 1 171 ? 29.163 -1.121 -19.862 1.00 88.19 171 LYS A O 1
ATOM 1432 N N . HIS A 1 172 ? 27.796 0.603 -20.318 1.00 89.56 172 HIS A N 1
ATOM 1433 C CA . HIS A 1 172 ? 28.869 1.541 -20.627 1.00 89.56 172 HIS A CA 1
ATOM 1434 C C . HIS A 1 172 ? 29.184 2.361 -19.384 1.00 89.56 172 HIS A C 1
ATOM 1436 O O . HIS A 1 172 ? 28.279 2.925 -18.782 1.00 89.56 172 HIS A O 1
ATOM 1442 N N . ASN A 1 173 ? 30.456 2.418 -19.002 1.00 90.44 173 ASN A N 1
ATOM 1443 C CA . ASN A 1 173 ? 30.944 3.253 -17.910 1.00 90.44 173 ASN A CA 1
ATOM 1444 C C . ASN A 1 173 ? 31.827 4.356 -18.494 1.00 90.44 173 ASN A C 1
ATOM 1446 O O . ASN A 1 173 ? 32.784 4.065 -19.212 1.00 90.44 173 ASN A O 1
ATOM 1450 N N . THR A 1 174 ? 31.512 5.605 -18.185 1.00 89.12 174 THR A N 1
ATOM 1451 C CA . THR A 1 174 ? 32.340 6.771 -18.487 1.00 89.12 174 THR A CA 1
ATOM 1452 C C . THR A 1 174 ? 32.586 7.514 -17.182 1.00 89.12 174 THR A C 1
ATOM 1454 O O . THR A 1 174 ? 31.727 8.240 -16.707 1.00 89.12 174 THR A O 1
ATOM 1457 N N . GLU A 1 175 ? 33.748 7.278 -16.569 1.00 88.75 175 GLU A N 1
ATOM 1458 C CA . GLU A 1 175 ? 34.184 7.966 -15.341 1.00 88.75 175 GLU A CA 1
ATOM 1459 C C . GLU A 1 175 ? 33.148 7.959 -14.194 1.00 88.75 175 GLU A C 1
ATOM 1461 O O . GLU A 1 175 ? 32.970 8.960 -13.508 1.00 88.75 175 GLU A O 1
ATOM 1466 N N . GLY A 1 176 ? 32.462 6.833 -13.966 1.00 85.25 176 GLY A N 1
ATOM 1467 C CA . GLY A 1 176 ? 31.472 6.703 -12.886 1.00 85.25 176 GLY A CA 1
ATOM 1468 C C . GLY A 1 176 ? 30.033 7.019 -13.298 1.00 85.25 176 GLY A C 1
ATOM 1469 O O . GLY A 1 176 ? 29.114 6.679 -12.551 1.00 85.25 176 GLY A O 1
ATOM 1470 N N . LEU A 1 177 ? 29.826 7.559 -14.503 1.00 92.62 177 LEU A N 1
ATOM 1471 C CA . LEU A 1 177 ? 28.524 7.638 -15.151 1.00 92.62 177 LEU A CA 1
ATOM 1472 C C . LEU A 1 177 ? 28.288 6.368 -15.969 1.00 92.62 177 LEU A C 1
ATOM 1474 O O . LEU A 1 177 ? 28.988 6.083 -16.945 1.00 92.62 177 LEU A O 1
ATOM 1478 N N . TYR A 1 178 ? 27.286 5.597 -15.572 1.00 93.69 178 TYR A N 1
ATOM 1479 C CA . TYR A 1 178 ? 26.908 4.371 -16.248 1.00 93.69 178 TYR A CA 1
ATOM 1480 C C . TYR A 1 178 ? 25.673 4.583 -17.117 1.00 93.69 178 TYR A C 1
ATOM 1482 O O . TYR A 1 178 ? 24.718 5.233 -16.697 1.00 93.69 178 TYR A O 1
ATOM 1490 N N . ARG A 1 179 ? 25.663 3.969 -18.300 1.00 92.75 179 ARG A N 1
ATOM 1491 C CA . ARG A 1 179 ? 24.495 3.855 -19.179 1.00 92.75 179 ARG A CA 1
ATOM 1492 C C . ARG A 1 179 ? 24.215 2.385 -19.454 1.00 92.75 179 ARG A C 1
ATOM 1494 O O . ARG A 1 179 ? 25.127 1.648 -19.837 1.00 92.75 179 ARG A O 1
ATOM 1501 N N . ILE A 1 180 ? 22.963 1.980 -19.281 1.00 90.44 180 ILE A N 1
ATOM 1502 C CA . ILE A 1 180 ? 22.483 0.659 -19.692 1.00 90.44 180 ILE A CA 1
ATOM 1503 C C . ILE A 1 180 ? 21.950 0.756 -21.122 1.00 90.44 180 ILE A C 1
ATOM 1505 O O . ILE A 1 180 ? 21.253 1.712 -21.461 1.00 90.44 180 ILE A O 1
ATOM 1509 N N . VAL A 1 181 ? 22.301 -0.228 -21.947 1.00 85.19 181 VAL A N 1
ATOM 1510 C CA . VAL A 1 181 ? 21.804 -0.406 -23.315 1.00 85.19 181 VAL A CA 1
ATOM 1511 C C . VAL A 1 181 ? 21.278 -1.833 -23.435 1.00 85.19 181 VAL A C 1
ATOM 1513 O O . VAL A 1 181 ? 21.980 -2.779 -23.087 1.00 85.19 181 VAL A O 1
ATOM 1516 N N . ALA A 1 182 ? 20.031 -1.987 -23.870 1.00 83.00 182 ALA A N 1
ATOM 1517 C CA . ALA A 1 182 ? 19.303 -3.254 -23.884 1.00 83.00 182 ALA A CA 1
ATOM 1518 C C . ALA A 1 182 ? 18.266 -3.297 -25.025 1.00 83.00 182 ALA A C 1
ATOM 1520 O O . ALA A 1 182 ? 17.097 -3.620 -24.815 1.00 83.00 182 ALA A O 1
ATOM 1521 N N . GLY A 1 183 ? 18.695 -2.965 -26.245 1.00 74.75 183 GLY A N 1
ATOM 1522 C CA . GLY A 1 183 ? 17.871 -3.095 -27.454 1.00 74.75 183 GLY A CA 1
ATOM 1523 C C . GLY A 1 183 ? 16.961 -1.905 -27.782 1.00 74.75 183 GLY A C 1
ATOM 1524 O O . GLY A 1 183 ? 16.312 -1.939 -28.822 1.00 74.75 183 GLY A O 1
ATOM 1525 N N . GLY A 1 184 ? 16.958 -0.843 -26.971 1.00 77.12 184 GLY A N 1
ATOM 1526 C CA . GLY A 1 184 ? 16.381 0.465 -27.297 1.00 77.12 184 GLY A CA 1
ATOM 1527 C C . GLY A 1 184 ? 14.915 0.673 -26.915 1.00 77.12 184 GLY A C 1
ATOM 1528 O O . GLY A 1 184 ? 14.289 1.580 -27.454 1.00 77.12 184 GLY A O 1
ATOM 1529 N N . PHE A 1 185 ? 14.340 -0.142 -26.029 1.00 82.69 185 PHE A N 1
ATOM 1530 C CA . PHE A 1 185 ? 12.929 0.001 -25.641 1.00 82.69 185 PHE A CA 1
ATOM 1531 C C . PHE A 1 185 ? 12.641 -0.199 -24.147 1.00 82.69 185 PHE A C 1
ATOM 1533 O O . PHE A 1 185 ? 11.733 0.432 -23.600 1.00 82.69 185 PHE A O 1
ATOM 1540 N N . PHE A 1 186 ? 13.402 -1.064 -23.474 1.00 89.06 186 PHE A N 1
ATOM 1541 C CA . PHE A 1 186 ? 13.130 -1.499 -22.100 1.00 89.06 186 PHE A CA 1
ATOM 1542 C C . PHE A 1 186 ? 14.199 -1.069 -21.090 1.00 89.06 186 PHE A C 1
ATOM 1544 O O . PHE A 1 186 ? 14.146 -1.487 -19.934 1.00 89.06 186 PHE A O 1
ATOM 1551 N N . GLU A 1 187 ? 15.165 -0.241 -21.488 1.00 90.50 187 GLU A N 1
ATOM 1552 C CA . GLU A 1 187 ? 16.270 0.218 -20.642 1.00 90.50 187 GLU A CA 1
ATOM 1553 C C . GLU A 1 187 ? 15.761 0.846 -19.346 1.00 90.50 187 GLU A C 1
ATOM 1555 O O . GLU A 1 187 ? 16.203 0.465 -18.262 1.00 90.50 187 GLU A O 1
ATOM 1560 N N . SER A 1 188 ? 14.786 1.755 -19.439 1.00 91.12 188 SER A N 1
ATOM 1561 C CA . SER A 1 188 ? 14.177 2.388 -18.262 1.00 91.12 188 SER A CA 1
ATOM 1562 C C . SER A 1 188 ? 13.540 1.374 -17.314 1.00 91.12 188 SER A C 1
ATOM 1564 O O . SER A 1 188 ? 13.500 1.596 -16.107 1.00 91.12 188 SER A O 1
ATOM 1566 N N . SER A 1 189 ? 13.089 0.228 -17.818 1.00 92.56 189 SER A N 1
ATOM 1567 C CA . SER A 1 189 ? 12.449 -0.795 -17.004 1.00 92.56 189 SER A CA 1
ATOM 1568 C C . SER A 1 189 ? 13.428 -1.579 -16.136 1.00 92.56 189 SER A C 1
ATOM 1570 O O . SER A 1 189 ? 12.994 -2.186 -15.160 1.00 92.56 189 SER A O 1
ATOM 1572 N N . PHE A 1 190 ? 14.741 -1.528 -16.395 1.00 90.06 190 PHE A N 1
ATOM 1573 C CA . PHE A 1 190 ? 15.750 -2.163 -15.528 1.00 90.06 190 PHE A CA 1
ATOM 1574 C C . PHE A 1 190 ? 15.775 -1.577 -14.113 1.00 90.06 190 PHE A C 1
ATOM 1576 O O . PHE A 1 190 ? 16.315 -2.213 -13.205 1.00 90.06 190 PHE A O 1
ATOM 1583 N N . ILE A 1 191 ? 15.122 -0.431 -13.887 1.00 88.38 191 ILE A N 1
ATOM 1584 C CA . ILE A 1 191 ? 14.946 0.131 -12.546 1.00 88.38 191 ILE A CA 1
ATOM 1585 C C . ILE A 1 191 ? 14.196 -0.797 -11.586 1.00 88.38 191 ILE A C 1
ATOM 1587 O O . ILE A 1 191 ? 14.357 -0.654 -10.381 1.00 88.38 191 ILE A O 1
ATOM 1591 N N . ILE A 1 192 ? 13.395 -1.744 -12.092 1.00 85.00 192 ILE A N 1
ATOM 1592 C CA . ILE A 1 192 ? 12.648 -2.683 -11.240 1.00 85.00 192 ILE A CA 1
ATOM 1593 C C . ILE A 1 192 ? 13.516 -3.835 -10.712 1.00 85.00 192 ILE A C 1
ATOM 1595 O O . ILE A 1 192 ? 13.055 -4.648 -9.910 1.00 85.00 192 ILE A O 1
ATOM 1599 N N . LEU A 1 193 ? 14.747 -3.971 -11.215 1.00 82.69 193 LEU A N 1
ATOM 1600 C CA . LEU A 1 193 ? 15.663 -5.050 -10.866 1.00 82.69 193 LEU A CA 1
ATOM 1601 C C . LEU A 1 193 ? 16.622 -4.588 -9.758 1.00 82.69 193 LEU A C 1
ATOM 1603 O O . LEU A 1 193 ? 17.829 -4.485 -9.967 1.00 82.69 193 LEU A O 1
ATOM 1607 N N . ASP A 1 194 ? 16.107 -4.337 -8.552 1.00 71.00 194 ASP A N 1
ATOM 1608 C CA . ASP A 1 194 ? 16.875 -3.748 -7.436 1.00 71.00 194 ASP A CA 1
ATOM 1609 C C . ASP A 1 194 ? 18.212 -4.459 -7.154 1.00 71.00 194 ASP A C 1
ATOM 1611 O O . ASP A 1 194 ? 19.240 -3.835 -6.878 1.00 71.00 194 ASP A O 1
ATOM 1615 N N . LEU A 1 195 ? 18.211 -5.797 -7.222 1.00 59.16 195 LEU A N 1
ATOM 1616 C CA . LEU A 1 195 ? 19.405 -6.615 -6.994 1.00 59.16 195 LEU A CA 1
ATOM 1617 C C . LEU A 1 195 ? 20.450 -6.461 -8.104 1.00 59.16 195 LEU A C 1
ATOM 1619 O O . LEU A 1 195 ? 21.640 -6.575 -7.816 1.00 59.16 195 LEU A O 1
ATOM 1623 N N . PHE A 1 196 ? 20.021 -6.214 -9.342 1.00 69.44 196 PHE A N 1
ATOM 1624 C CA . PHE A 1 196 ? 20.911 -5.916 -10.462 1.00 69.44 196 PHE A CA 1
ATOM 1625 C C . PHE A 1 196 ? 21.565 -4.550 -10.244 1.00 69.44 196 PHE A C 1
ATOM 1627 O O . PHE A 1 196 ? 22.790 -4.459 -10.229 1.00 69.44 196 PHE A O 1
ATOM 1634 N N . LEU A 1 197 ? 20.772 -3.523 -9.926 1.00 69.81 197 LEU A N 1
ATOM 1635 C CA . LEU A 1 197 ? 21.282 -2.171 -9.680 1.00 69.81 197 LEU A CA 1
ATOM 1636 C C . LEU A 1 197 ? 22.345 -2.142 -8.568 1.00 69.81 197 LEU A C 1
ATOM 1638 O O . LEU A 1 197 ? 23.425 -1.583 -8.736 1.00 69.81 197 LEU A O 1
ATOM 1642 N N . ARG A 1 198 ? 22.095 -2.801 -7.433 1.00 68.19 198 ARG A N 1
ATOM 1643 C CA . ARG A 1 198 ? 23.046 -2.779 -6.305 1.00 68.19 198 ARG A CA 1
ATOM 1644 C C . ARG A 1 198 ? 24.327 -3.577 -6.542 1.00 68.19 198 ARG A C 1
ATOM 1646 O O . ARG A 1 198 ? 25.329 -3.309 -5.887 1.00 68.19 198 ARG A O 1
ATOM 1653 N N . ARG A 1 199 ? 24.291 -4.601 -7.397 1.00 69.56 199 ARG A N 1
ATOM 1654 C CA . ARG A 1 199 ? 25.457 -5.458 -7.669 1.00 69.56 199 ARG A CA 1
ATOM 1655 C C . ARG A 1 199 ? 26.337 -4.900 -8.773 1.00 69.56 199 ARG A C 1
ATOM 1657 O O . ARG A 1 199 ? 27.551 -5.063 -8.716 1.00 69.56 199 ARG A O 1
ATOM 1664 N N . GLU A 1 200 ? 25.723 -4.275 -9.769 1.00 75.81 200 GLU A N 1
ATOM 1665 C CA . GLU A 1 200 ? 26.402 -3.942 -11.015 1.00 75.81 200 GLU A CA 1
ATOM 1666 C C . GLU A 1 200 ? 27.057 -2.563 -11.016 1.00 75.81 200 GLU A C 1
ATOM 1668 O O . GLU A 1 200 ? 27.968 -2.330 -11.817 1.00 75.81 200 GLU A O 1
ATOM 1673 N N . PHE A 1 201 ? 26.635 -1.654 -10.136 1.00 80.94 201 PHE A N 1
ATOM 1674 C CA . PHE A 1 201 ? 27.104 -0.271 -10.140 1.00 80.94 201 PHE A CA 1
ATOM 1675 C C . PHE A 1 201 ? 27.939 0.037 -8.899 1.00 80.94 201 PHE A C 1
ATOM 1677 O O . PHE A 1 201 ? 27.463 -0.025 -7.769 1.00 80.94 201 PHE A O 1
ATOM 1684 N N . SER A 1 202 ? 29.203 0.396 -9.130 1.00 80.25 202 SER A N 1
ATOM 1685 C CA . SER A 1 202 ? 30.092 0.942 -8.106 1.00 80.25 202 SER A CA 1
ATOM 1686 C C . SER A 1 202 ? 30.135 2.456 -8.276 1.00 80.25 202 SER A C 1
ATOM 1688 O O . SER A 1 202 ? 30.697 2.944 -9.258 1.00 80.25 202 SER A O 1
ATOM 1690 N N . VAL A 1 203 ? 29.528 3.179 -7.337 1.00 83.50 203 VAL A N 1
ATOM 1691 C CA . VAL A 1 203 ? 29.362 4.639 -7.369 1.00 83.50 203 VAL A CA 1
ATOM 1692 C C . VAL A 1 203 ? 29.793 5.274 -6.045 1.00 83.50 203 VAL A C 1
ATOM 1694 O O . VAL A 1 203 ? 29.939 4.576 -5.040 1.00 83.50 203 VAL A O 1
ATOM 1697 N N . ILE A 1 204 ? 30.009 6.591 -6.045 1.00 77.62 204 ILE A N 1
ATOM 1698 C CA . ILE A 1 204 ? 30.373 7.360 -4.847 1.00 77.62 204 ILE A CA 1
ATOM 1699 C C . ILE A 1 204 ? 29.093 7.904 -4.195 1.00 77.62 204 ILE A C 1
ATOM 1701 O O . ILE A 1 204 ? 28.348 8.664 -4.811 1.00 77.62 204 ILE A O 1
ATOM 1705 N N . GLY A 1 205 ? 28.827 7.505 -2.951 1.00 79.62 205 GLY A N 1
ATOM 1706 C CA . GLY A 1 205 ? 27.575 7.817 -2.257 1.00 79.62 205 GLY A CA 1
ATOM 1707 C C . GLY A 1 205 ? 26.455 6.814 -2.561 1.00 79.62 205 GLY A C 1
ATOM 1708 O O . GLY A 1 205 ? 26.708 5.629 -2.787 1.00 79.62 205 GLY A O 1
ATOM 1709 N N . ASP A 1 206 ? 25.206 7.278 -2.529 1.00 84.38 206 ASP A N 1
ATOM 1710 C CA . ASP A 1 206 ? 24.033 6.462 -2.852 1.00 84.38 206 ASP A CA 1
ATOM 1711 C C . ASP A 1 206 ? 23.872 6.318 -4.378 1.00 84.38 206 ASP A C 1
ATOM 1713 O O . ASP A 1 206 ? 24.301 7.179 -5.146 1.00 84.38 206 ASP A O 1
ATOM 1717 N N . ILE A 1 207 ? 23.223 5.240 -4.829 1.00 89.00 207 ILE A N 1
ATOM 1718 C CA . ILE A 1 207 ? 22.925 5.025 -6.252 1.00 89.00 207 ILE A CA 1
ATOM 1719 C C . ILE A 1 207 ? 21.869 6.033 -6.708 1.00 89.00 207 ILE A C 1
ATOM 1721 O O . ILE A 1 207 ? 20.726 5.992 -6.245 1.00 89.00 207 ILE A O 1
ATOM 1725 N N . VAL A 1 208 ? 22.256 6.889 -7.651 1.00 92.81 208 VAL A N 1
ATOM 1726 C CA . VAL A 1 208 ? 21.382 7.833 -8.344 1.00 92.81 208 VAL A CA 1
ATOM 1727 C C . VAL A 1 208 ? 21.067 7.316 -9.735 1.00 92.81 208 VAL A C 1
ATOM 1729 O O . VAL A 1 208 ? 21.945 6.845 -10.450 1.00 92.81 208 VAL A O 1
ATOM 1732 N N . ILE A 1 209 ? 19.804 7.423 -10.117 1.00 94.50 209 ILE A N 1
ATOM 1733 C CA . ILE A 1 209 ? 19.230 6.898 -11.342 1.00 94.50 209 ILE A CA 1
ATOM 1734 C C . ILE A 1 209 ? 18.546 8.033 -12.097 1.00 94.50 209 ILE A C 1
ATOM 1736 O O . ILE A 1 209 ? 17.773 8.798 -11.517 1.00 94.50 209 ILE A O 1
ATOM 1740 N N . ALA A 1 210 ? 18.788 8.107 -13.402 1.00 95.00 210 ALA A N 1
ATOM 1741 C CA . ALA A 1 210 ? 18.015 8.938 -14.315 1.00 95.00 210 ALA A CA 1
ATOM 1742 C C . ALA A 1 210 ? 17.320 8.062 -15.359 1.00 95.00 210 ALA A C 1
ATOM 1744 O O . ALA A 1 210 ? 17.951 7.205 -15.980 1.00 95.00 210 ALA A O 1
ATOM 1745 N N . ILE A 1 211 ? 16.037 8.342 -15.585 1.00 93.56 211 ILE A N 1
ATOM 1746 C CA . ILE A 1 211 ? 15.197 7.723 -16.623 1.00 93.56 211 ILE A CA 1
ATOM 1747 C C . ILE A 1 211 ? 14.573 8.809 -17.516 1.00 93.56 211 ILE A C 1
ATOM 1749 O O . ILE A 1 211 ? 13.375 9.088 -17.414 1.00 93.56 211 ILE A O 1
ATOM 1753 N N . PRO A 1 212 ? 15.380 9.481 -18.358 1.00 91.31 212 PRO A N 1
ATOM 1754 C CA . PRO A 1 212 ? 14.877 10.537 -19.230 1.00 91.31 212 PRO A CA 1
ATOM 1755 C C . PRO A 1 212 ? 13.796 10.034 -20.191 1.00 91.31 212 PRO A C 1
ATOM 1757 O O . PRO A 1 212 ? 12.764 10.679 -20.332 1.00 91.31 212 PRO A O 1
ATOM 1760 N N . THR A 1 213 ? 14.009 8.881 -20.825 1.00 89.75 213 THR A N 1
ATOM 1761 C CA . THR A 1 213 ? 13.150 8.296 -21.872 1.00 89.75 213 THR A CA 1
ATOM 1762 C C . THR A 1 213 ? 13.019 6.783 -21.665 1.00 89.75 213 THR A C 1
ATOM 1764 O O . THR A 1 213 ? 13.703 6.211 -20.817 1.00 89.75 213 THR A O 1
ATOM 1767 N N . SER A 1 214 ? 12.136 6.104 -22.409 1.00 85.81 214 SER A N 1
ATOM 1768 C CA . SER A 1 214 ? 11.917 4.654 -22.239 1.00 85.81 214 SER A CA 1
ATOM 1769 C C . SER A 1 214 ? 13.151 3.807 -22.560 1.00 85.81 214 SER A C 1
ATOM 1771 O O . SER A 1 214 ? 13.376 2.782 -21.914 1.00 85.81 214 SER A O 1
ATOM 1773 N N . ASP A 1 215 ? 13.956 4.276 -23.508 1.00 86.69 215 ASP A N 1
ATOM 1774 C CA . ASP A 1 215 ? 15.164 3.652 -24.051 1.00 86.69 215 ASP A CA 1
ATOM 1775 C C . ASP A 1 215 ? 16.457 4.114 -23.357 1.00 86.69 215 ASP A C 1
ATOM 1777 O O . ASP A 1 215 ? 17.567 3.811 -23.805 1.00 86.69 215 ASP A O 1
ATOM 1781 N N . THR A 1 216 ? 16.347 4.857 -22.252 1.00 87.88 216 THR A N 1
ATOM 1782 C CA . THR A 1 216 ? 17.514 5.301 -21.491 1.00 87.88 216 THR A CA 1
ATOM 1783 C C . THR A 1 216 ? 17.401 4.985 -20.009 1.00 87.88 216 THR A C 1
ATOM 1785 O O . THR A 1 216 ? 16.378 5.190 -19.357 1.00 87.88 216 THR A O 1
ATOM 1788 N N . LEU A 1 217 ? 18.516 4.508 -19.462 1.00 93.25 217 LEU A N 1
ATOM 1789 C CA . LEU A 1 217 ? 18.722 4.371 -18.034 1.00 93.25 217 LEU A CA 1
ATOM 1790 C C . LEU A 1 217 ? 20.171 4.708 -17.716 1.00 93.25 217 LEU A C 1
ATOM 1792 O O . LEU A 1 217 ? 21.100 4.050 -18.199 1.00 93.25 217 LEU A O 1
ATOM 1796 N N . PHE A 1 218 ? 20.344 5.735 -16.894 1.00 94.62 218 PHE A N 1
ATOM 1797 C CA . PHE A 1 218 ? 21.649 6.147 -16.410 1.00 94.62 218 PHE A CA 1
ATOM 1798 C C . PHE A 1 218 ? 21.765 5.947 -14.908 1.00 94.62 218 PHE A C 1
ATOM 1800 O O . PHE A 1 218 ? 20.786 6.104 -14.177 1.00 94.62 218 PHE A O 1
ATOM 1807 N N . VAL A 1 219 ? 22.978 5.631 -14.459 1.00 94.19 219 VAL A N 1
ATOM 1808 C CA . VAL A 1 219 ? 23.300 5.405 -13.051 1.00 94.19 219 VAL A CA 1
ATOM 1809 C C . VAL A 1 219 ? 24.579 6.154 -12.685 1.00 94.19 219 VAL A C 1
ATOM 1811 O O . VAL A 1 219 ? 25.566 6.077 -13.410 1.00 94.19 219 VAL A O 1
ATOM 1814 N N . THR A 1 220 ? 24.578 6.865 -11.560 1.00 94.25 220 THR A N 1
ATOM 1815 C CA . THR A 1 220 ? 25.762 7.525 -10.989 1.00 94.25 220 THR A CA 1
ATOM 1816 C C . THR A 1 220 ? 25.690 7.557 -9.457 1.00 94.25 220 THR A C 1
ATOM 1818 O O . THR A 1 220 ? 24.797 6.954 -8.858 1.00 94.25 220 THR A O 1
ATOM 1821 N N . GLY A 1 221 ? 26.653 8.208 -8.811 1.00 88.62 221 GLY A N 1
ATOM 1822 C CA . GLY A 1 221 ? 26.713 8.398 -7.368 1.00 88.62 221 GLY A CA 1
ATOM 1823 C C . GLY A 1 221 ? 26.094 9.710 -6.900 1.00 88.62 221 GLY A C 1
ATOM 1824 O O . GLY A 1 221 ? 26.215 10.734 -7.566 1.00 88.62 221 GLY A O 1
ATOM 1825 N N . SER A 1 222 ? 25.466 9.699 -5.724 1.00 85.69 222 SER A N 1
ATOM 1826 C CA . SER A 1 222 ? 24.875 10.896 -5.113 1.00 85.69 222 SER A CA 1
ATOM 1827 C C . SER A 1 222 ? 25.895 11.942 -4.671 1.00 85.69 222 SER A C 1
ATOM 1829 O O . SER A 1 222 ? 25.503 13.056 -4.357 1.00 85.69 222 SER A O 1
ATOM 1831 N N . GLU A 1 223 ? 27.172 11.575 -4.576 1.00 83.56 223 GLU A N 1
ATOM 1832 C CA . GLU A 1 223 ? 28.269 12.484 -4.212 1.00 83.56 223 GLU A CA 1
ATOM 1833 C C . GLU A 1 223 ? 29.110 12.889 -5.436 1.00 83.56 223 GLU A C 1
ATOM 1835 O O . GLU A 1 223 ? 30.125 13.572 -5.309 1.00 83.56 223 GLU A O 1
ATOM 1840 N N . ASP A 1 224 ? 28.700 12.469 -6.636 1.00 88.56 224 ASP A N 1
ATOM 1841 C CA . ASP A 1 224 ? 29.381 12.784 -7.886 1.00 88.56 224 ASP A CA 1
ATOM 1842 C C . ASP A 1 224 ? 28.733 13.993 -8.571 1.00 88.56 224 ASP A C 1
ATOM 1844 O O . ASP A 1 224 ? 28.016 13.874 -9.563 1.00 88.56 224 ASP A O 1
ATOM 1848 N N . GLU A 1 225 ? 28.979 15.183 -8.021 1.00 88.00 225 GLU A N 1
ATOM 1849 C CA . GLU A 1 225 ? 28.391 16.444 -8.503 1.00 88.00 225 GLU A CA 1
ATOM 1850 C C . GLU A 1 225 ? 28.630 16.693 -10.001 1.00 88.00 225 GLU A C 1
ATOM 1852 O O . GLU A 1 225 ? 27.769 17.247 -10.689 1.00 88.00 225 GLU A O 1
ATOM 1857 N N . LYS A 1 226 ? 29.775 16.241 -10.533 1.00 93.00 226 LYS A N 1
ATOM 1858 C CA . LYS A 1 226 ? 30.086 16.336 -11.965 1.00 93.00 226 LYS A CA 1
ATOM 1859 C C . LYS A 1 226 ? 29.085 15.510 -12.774 1.00 93.00 226 LYS A C 1
ATOM 1861 O O . LYS A 1 226 ? 28.427 16.055 -13.659 1.00 93.00 226 LYS A O 1
ATOM 1866 N N . ASN A 1 227 ? 28.947 14.225 -12.453 1.00 95.00 227 ASN A N 1
ATOM 1867 C CA . ASN A 1 227 ? 28.052 13.329 -13.184 1.00 95.00 227 ASN A CA 1
ATOM 1868 C C . ASN A 1 227 ? 26.569 13.650 -12.922 1.00 95.00 227 ASN A C 1
ATOM 1870 O O . ASN A 1 227 ? 25.739 13.473 -13.812 1.00 95.00 227 ASN A O 1
ATOM 1874 N N . LEU A 1 228 ? 26.215 14.175 -11.744 1.00 93.44 228 LEU A N 1
ATOM 1875 C CA . LEU A 1 228 ? 24.868 14.688 -11.469 1.00 93.44 228 LEU A CA 1
ATOM 1876 C C . LEU A 1 228 ? 24.526 15.894 -12.352 1.00 93.44 228 LEU A C 1
ATOM 1878 O O . LEU A 1 228 ? 23.413 15.962 -12.877 1.00 93.44 228 LEU A O 1
ATOM 1882 N N . SER A 1 229 ? 25.465 16.826 -12.543 1.00 92.81 229 SER A N 1
ATOM 1883 C CA . SER A 1 229 ? 25.293 17.948 -13.474 1.00 92.81 229 SER A CA 1
ATOM 1884 C C . SER A 1 229 ? 25.155 17.455 -14.915 1.00 92.81 229 SER A C 1
ATOM 1886 O O . SER A 1 229 ? 24.234 17.867 -15.616 1.00 92.81 229 SER A O 1
ATOM 1888 N N . GLU A 1 230 ? 26.011 16.522 -15.338 1.00 95.12 230 GLU A N 1
ATOM 1889 C CA . GLU A 1 230 ? 25.977 15.953 -16.690 1.00 95.12 230 GLU A CA 1
ATOM 1890 C C . GLU A 1 230 ? 24.644 15.251 -16.990 1.00 95.12 230 GLU A C 1
ATOM 1892 O O . GLU A 1 230 ? 24.067 15.440 -18.061 1.00 95.12 230 GLU A O 1
ATOM 1897 N N . LEU A 1 231 ? 24.085 14.512 -16.025 1.00 95.12 231 LEU A N 1
ATOM 1898 C CA . LEU A 1 231 ? 22.759 13.903 -16.168 1.00 95.12 231 LEU A CA 1
ATOM 1899 C C . LEU A 1 231 ? 21.652 14.934 -16.395 1.00 95.12 231 LEU A C 1
ATOM 1901 O O . LEU A 1 231 ? 20.747 14.697 -17.198 1.00 95.12 231 LEU A O 1
ATOM 1905 N N . ARG A 1 232 ? 21.710 16.078 -15.708 1.00 94.75 232 ARG A N 1
ATOM 1906 C CA . ARG A 1 232 ? 20.727 17.156 -15.888 1.00 94.75 232 ARG A CA 1
ATOM 1907 C C . ARG A 1 232 ? 20.844 17.787 -17.270 1.00 94.75 232 ARG A C 1
ATOM 1909 O O . ARG A 1 232 ? 19.817 18.019 -17.907 1.00 94.75 232 ARG A O 1
ATOM 1916 N N . ASP A 1 233 ? 22.065 17.978 -17.758 1.00 94.94 233 ASP A N 1
ATOM 1917 C CA . ASP A 1 233 ? 22.314 18.492 -19.106 1.00 94.94 233 ASP A CA 1
ATOM 1918 C C . ASP A 1 233 ? 21.816 17.517 -20.185 1.00 94.94 233 ASP A C 1
ATOM 1920 O O . ASP A 1 233 ? 21.190 17.939 -21.160 1.00 94.94 233 ASP A O 1
ATOM 1924 N N . ILE A 1 234 ? 22.021 16.206 -19.996 1.00 93.94 234 ILE A N 1
ATOM 1925 C CA . ILE A 1 234 ? 21.489 15.160 -20.885 1.00 93.94 234 ILE A CA 1
ATOM 1926 C C . ILE A 1 234 ? 19.957 15.213 -20.930 1.00 93.94 234 ILE A C 1
ATOM 1928 O O . ILE A 1 234 ? 19.376 15.204 -22.016 1.00 93.94 234 ILE A O 1
ATOM 1932 N N . ILE A 1 235 ? 19.299 15.296 -19.770 1.00 93.88 235 ILE A N 1
ATOM 1933 C CA . ILE A 1 235 ? 17.834 15.385 -19.672 1.00 93.88 235 ILE A CA 1
ATOM 1934 C C . ILE A 1 235 ? 17.310 16.627 -20.403 1.00 93.88 235 ILE A C 1
ATOM 1936 O O . ILE A 1 235 ? 16.386 16.520 -21.212 1.00 93.88 235 ILE A O 1
ATOM 1940 N N . GLU A 1 236 ? 17.890 17.802 -20.147 1.00 92.81 236 GLU A N 1
ATOM 1941 C CA . GLU A 1 236 ? 17.452 19.045 -20.793 1.00 92.81 236 GLU A CA 1
ATOM 1942 C C . GLU A 1 236 ? 17.718 19.024 -22.301 1.00 92.81 236 GLU A C 1
ATOM 1944 O O . GLU A 1 236 ? 16.882 19.488 -23.079 1.00 92.81 236 GLU A O 1
ATOM 1949 N N . LYS A 1 237 ? 18.824 18.421 -22.751 1.00 94.19 237 LYS A N 1
ATOM 1950 C CA . LYS A 1 237 ? 19.080 18.209 -24.179 1.00 94.19 237 LYS A CA 1
ATOM 1951 C C . LYS A 1 237 ? 17.995 17.344 -24.824 1.00 94.19 237 LYS A C 1
ATOM 1953 O O . LYS A 1 237 ? 17.424 17.764 -25.828 1.00 94.19 237 LYS A O 1
ATOM 1958 N N . LEU A 1 238 ? 17.675 16.186 -24.242 1.00 90.62 238 LEU A N 1
ATOM 1959 C CA . LEU A 1 238 ? 16.637 15.289 -24.769 1.00 90.62 238 LEU A CA 1
ATOM 1960 C C . LEU A 1 238 ? 15.266 15.978 -24.814 1.00 90.62 238 LEU A C 1
ATOM 1962 O O . LEU A 1 238 ? 14.520 15.872 -25.785 1.00 90.62 238 LEU A O 1
ATOM 1966 N N . LYS A 1 239 ? 14.950 16.759 -23.786 1.00 88.81 239 LYS A N 1
ATOM 1967 C CA . LYS A 1 239 ? 13.720 17.549 -23.742 1.00 88.81 239 LYS A CA 1
ATOM 1968 C C . LYS A 1 239 ? 13.671 18.604 -24.853 1.00 88.81 239 LYS A C 1
ATOM 1970 O O . LYS A 1 239 ? 12.643 18.749 -25.507 1.00 88.81 239 LYS A O 1
ATOM 1975 N N . ASN A 1 240 ? 14.774 19.313 -25.096 1.00 90.69 240 ASN A N 1
ATOM 1976 C CA . ASN A 1 240 ? 14.872 20.330 -26.151 1.00 90.69 240 ASN A CA 1
ATOM 1977 C C . ASN A 1 240 ? 14.826 19.734 -27.567 1.00 90.69 240 ASN A C 1
ATOM 1979 O O . ASN A 1 240 ? 14.367 20.395 -28.496 1.00 90.69 240 ASN A O 1
ATOM 1983 N N . GLU A 1 241 ? 15.273 18.490 -27.729 1.00 90.44 241 GLU A N 1
ATOM 1984 C CA . GLU A 1 241 ? 15.159 17.721 -28.974 1.00 90.44 241 GLU A CA 1
ATOM 1985 C C . GLU A 1 241 ? 13.744 17.150 -29.204 1.00 90.44 241 GLU A C 1
ATOM 1987 O O . GLU A 1 241 ? 13.476 16.599 -30.269 1.00 90.44 241 GLU A O 1
ATOM 1992 N N . GLY A 1 242 ? 12.821 17.323 -28.249 1.00 81.62 242 GLY A N 1
ATOM 1993 C CA . GLY A 1 242 ? 11.421 16.914 -28.378 1.00 81.62 242 GLY A CA 1
ATOM 1994 C C . GLY A 1 242 ? 11.158 15.438 -28.076 1.00 81.62 242 GLY A C 1
ATOM 1995 O O . GLY A 1 242 ? 10.111 14.922 -28.465 1.00 81.62 242 GLY A O 1
ATOM 1996 N N . HIS A 1 243 ? 12.079 14.751 -27.393 1.00 83.00 243 HIS A N 1
ATOM 1997 C CA . HIS A 1 243 ? 11.873 13.360 -26.980 1.00 83.00 243 HIS A CA 1
ATOM 1998 C C . HIS A 1 243 ? 10.742 13.236 -25.949 1.00 83.00 243 HIS A C 1
ATOM 2000 O O . HIS A 1 243 ? 10.488 14.145 -25.156 1.00 83.00 243 HIS A O 1
ATOM 2006 N N . SER A 1 244 ? 10.081 12.076 -25.921 1.00 83.38 244 SER A N 1
ATOM 2007 C CA . SER A 1 244 ? 9.033 11.773 -24.940 1.00 83.38 244 SER A CA 1
ATOM 2008 C C . SER A 1 244 ? 9.639 11.523 -23.555 1.00 83.38 244 SER A C 1
ATOM 2010 O O . SER A 1 244 ? 10.012 10.395 -23.225 1.00 83.38 244 SER A O 1
ATOM 2012 N N . ILE A 1 245 ? 9.704 12.570 -22.732 1.00 88.56 245 ILE A N 1
ATOM 2013 C CA . ILE A 1 245 ? 10.321 12.505 -21.405 1.00 88.56 245 ILE A CA 1
ATOM 2014 C C . ILE A 1 245 ? 9.448 11.735 -20.403 1.00 88.56 245 ILE A C 1
ATOM 2016 O O . ILE A 1 245 ? 8.304 12.105 -20.141 1.00 88.56 245 ILE A O 1
ATOM 2020 N N . ILE A 1 246 ? 10.019 10.692 -19.793 1.00 90.00 246 ILE A N 1
ATOM 2021 C CA . ILE A 1 246 ? 9.433 9.981 -18.649 1.00 90.00 246 ILE A CA 1
ATOM 2022 C C . ILE A 1 246 ? 9.652 10.784 -17.368 1.00 90.00 246 ILE A C 1
ATOM 2024 O O . ILE A 1 246 ? 8.720 11.004 -16.605 1.00 90.00 246 ILE A O 1
ATOM 2028 N N . SER A 1 247 ? 10.877 11.232 -17.102 1.00 91.19 247 SER A N 1
ATOM 2029 C CA . SER A 1 247 ? 11.151 12.048 -15.923 1.00 91.19 247 SER A CA 1
ATOM 2030 C C . SER A 1 247 ? 12.303 13.005 -16.169 1.00 91.19 247 SER A C 1
ATOM 2032 O O . SER A 1 247 ? 13.326 12.638 -16.743 1.00 91.19 247 SER A O 1
ATOM 2034 N N . ASN A 1 248 ? 12.153 14.231 -15.671 1.00 91.19 248 ASN A N 1
ATOM 2035 C CA . ASN A 1 248 ? 13.246 15.195 -15.571 1.00 91.19 248 ASN A CA 1
ATOM 2036 C C . ASN A 1 248 ? 13.922 15.196 -14.188 1.00 91.19 248 ASN A C 1
ATOM 2038 O O . ASN A 1 248 ? 14.743 16.066 -13.894 1.00 91.19 248 ASN A O 1
ATOM 2042 N N . LYS A 1 249 ? 13.532 14.262 -13.317 1.00 93.50 249 LYS A N 1
ATOM 2043 C CA . LYS A 1 249 ? 14.052 14.115 -11.960 1.00 93.50 249 LYS A CA 1
ATOM 2044 C C . LYS A 1 249 ? 15.116 13.033 -11.906 1.00 93.50 249 LYS A C 1
ATOM 2046 O O . LYS A 1 249 ? 15.067 12.050 -12.644 1.00 93.50 249 LYS A O 1
ATOM 2051 N N . LEU A 1 250 ? 16.049 13.221 -10.980 1.00 94.88 250 LEU A N 1
ATOM 2052 C CA . LEU A 1 250 ? 16.977 12.183 -10.562 1.00 94.88 250 LEU A CA 1
ATOM 2053 C C . LEU A 1 250 ? 16.361 11.442 -9.379 1.00 94.88 250 LEU A C 1
ATOM 2055 O O . LEU A 1 250 ? 15.712 12.055 -8.530 1.00 94.88 250 LEU A O 1
ATOM 2059 N N . PHE A 1 251 ? 16.564 10.134 -9.319 1.00 93.12 251 PHE A N 1
ATOM 2060 C CA . PHE A 1 251 ? 16.025 9.283 -8.267 1.00 93.12 251 PHE A CA 1
ATOM 2061 C C . PHE A 1 251 ? 17.155 8.615 -7.501 1.00 93.12 251 PHE A C 1
ATOM 2063 O O . PHE A 1 251 ? 18.119 8.159 -8.100 1.00 93.12 251 PHE A O 1
ATOM 2070 N N . VAL A 1 252 ? 17.031 8.512 -6.187 1.00 89.75 252 VAL A N 1
ATOM 2071 C CA . VAL A 1 252 ? 17.893 7.682 -5.350 1.00 89.75 252 VAL A CA 1
ATOM 2072 C C . VAL A 1 252 ? 17.180 6.369 -5.098 1.00 89.75 252 VAL A C 1
ATOM 2074 O O . VAL A 1 252 ? 16.024 6.363 -4.669 1.00 89.75 252 VAL A O 1
ATOM 2077 N N . LEU A 1 253 ? 17.876 5.257 -5.323 1.00 81.00 253 LEU A N 1
ATOM 2078 C CA . LEU A 1 253 ? 17.433 3.973 -4.795 1.00 81.00 253 LEU A CA 1
ATOM 2079 C C . LEU A 1 253 ? 17.764 3.940 -3.301 1.00 81.00 253 LEU A C 1
ATOM 2081 O O . LEU A 1 253 ? 18.904 3.673 -2.909 1.00 81.00 253 LEU A O 1
ATOM 2085 N N . ASN A 1 254 ? 16.775 4.254 -2.467 1.00 70.06 254 ASN A N 1
ATOM 2086 C CA . ASN A 1 254 ? 16.973 4.344 -1.026 1.00 70.06 254 ASN A CA 1
ATOM 2087 C C . ASN A 1 254 ? 17.197 2.950 -0.398 1.00 70.06 254 ASN A C 1
ATOM 2089 O O . ASN A 1 254 ? 17.124 1.911 -1.059 1.00 70.06 254 ASN A O 1
ATOM 2093 N N . ASP A 1 255 ? 17.475 2.902 0.903 1.00 62.72 255 ASP A N 1
ATOM 2094 C CA . ASP A 1 255 ? 17.744 1.647 1.622 1.00 62.72 255 ASP A CA 1
ATOM 2095 C C . ASP A 1 255 ? 16.524 0.689 1.675 1.00 62.72 255 ASP A C 1
ATOM 2097 O O . ASP A 1 255 ? 16.701 -0.510 1.906 1.00 62.72 255 ASP A O 1
ATOM 2101 N N . ASP A 1 256 ? 15.315 1.188 1.384 1.00 59.16 256 ASP A N 1
ATOM 2102 C CA . ASP A 1 256 ? 14.052 0.437 1.308 1.00 59.16 256 ASP A CA 1
ATOM 2103 C C . ASP A 1 256 ? 13.765 -0.139 -0.093 1.00 59.16 256 ASP A C 1
ATOM 2105 O O . ASP A 1 256 ? 12.687 -0.690 -0.316 1.00 59.16 256 ASP A O 1
ATOM 2109 N N . ASN A 1 257 ? 14.712 -0.024 -1.036 1.00 66.50 257 ASN A N 1
ATOM 2110 C CA . ASN A 1 257 ? 14.510 -0.311 -2.465 1.00 66.50 257 ASN A CA 1
ATOM 2111 C C . ASN A 1 257 ? 13.387 0.529 -3.102 1.00 66.50 257 ASN A C 1
ATOM 2113 O O . ASN A 1 257 ? 12.755 0.121 -4.074 1.00 66.50 257 ASN A O 1
ATOM 2117 N N . GLN A 1 258 ? 13.134 1.718 -2.565 1.00 75.62 258 GLN A N 1
ATOM 2118 C CA . GLN A 1 258 ? 12.205 2.667 -3.157 1.00 75.62 258 GLN A CA 1
ATOM 2119 C C . GLN A 1 258 ? 12.983 3.712 -3.949 1.00 75.62 258 GLN A C 1
ATOM 2121 O O . GLN A 1 258 ? 14.038 4.188 -3.525 1.00 75.62 258 GLN A O 1
ATOM 2126 N N . LEU A 1 259 ? 12.438 4.080 -5.105 1.00 84.25 259 LEU A N 1
ATOM 2127 C CA . LEU A 1 259 ? 12.949 5.175 -5.919 1.00 84.25 259 LEU A CA 1
ATOM 2128 C C . LEU A 1 259 ? 12.378 6.488 -5.397 1.00 84.25 259 LEU A C 1
ATOM 2130 O O . LEU A 1 259 ? 11.216 6.807 -5.649 1.00 84.25 259 LEU A O 1
ATOM 2134 N N . VAL A 1 260 ? 13.202 7.252 -4.690 1.00 86.12 260 VAL A N 1
ATOM 2135 C CA . VAL A 1 260 ? 12.825 8.552 -4.123 1.00 86.12 260 VAL A CA 1
ATOM 2136 C C . VAL A 1 260 ? 13.467 9.658 -4.944 1.00 86.12 260 VAL A C 1
ATOM 2138 O O . VAL A 1 260 ? 14.597 9.512 -5.391 1.00 86.12 260 VAL A O 1
ATOM 2141 N N . VAL A 1 261 ? 12.776 10.777 -5.149 1.00 90.19 261 VAL A N 1
ATOM 2142 C CA . VAL A 1 261 ? 13.362 11.949 -5.819 1.00 90.19 261 VAL A CA 1
ATOM 2143 C C . VAL A 1 261 ? 14.602 12.427 -5.048 1.00 90.19 261 VAL A C 1
ATOM 2145 O O . VAL A 1 261 ? 14.534 12.639 -3.836 1.00 90.19 261 VAL A O 1
ATOM 2148 N N . LEU A 1 262 ? 15.730 12.587 -5.748 1.00 87.44 262 LEU A N 1
ATOM 2149 C CA . LEU A 1 262 ? 17.039 12.908 -5.168 1.00 87.44 262 LEU A CA 1
ATOM 2150 C C . LEU A 1 262 ? 16.981 14.159 -4.291 1.00 87.44 262 LEU A C 1
ATOM 2152 O O . LEU A 1 262 ? 17.501 14.143 -3.183 1.00 87.44 262 LEU A O 1
ATOM 2156 N N . GLU A 1 263 ? 16.322 15.222 -4.751 1.00 83.44 263 GLU A N 1
ATOM 2157 C CA . GLU A 1 263 ? 16.224 16.474 -3.998 1.00 83.44 263 GLU A CA 1
ATOM 2158 C C . GLU A 1 263 ? 15.512 16.269 -2.652 1.00 83.44 263 GLU A C 1
ATOM 2160 O O . GLU A 1 263 ? 16.014 16.718 -1.627 1.00 83.44 263 GLU A O 1
ATOM 2165 N N . LYS A 1 264 ? 14.420 15.490 -2.624 1.00 79.38 264 LYS A N 1
ATOM 2166 C CA . LYS A 1 264 ? 13.721 15.141 -1.374 1.00 79.38 264 LYS A CA 1
ATOM 2167 C C . LYS A 1 264 ? 14.607 14.312 -0.446 1.00 79.38 264 LYS A C 1
ATOM 2169 O O . LYS A 1 264 ? 14.640 14.547 0.757 1.00 79.38 264 LYS A O 1
ATOM 2174 N N . HIS A 1 265 ? 15.349 13.355 -1.002 1.00 78.88 265 HIS A N 1
ATOM 2175 C CA . HIS A 1 265 ? 16.281 12.521 -0.237 1.00 78.88 265 HIS A CA 1
ATOM 2176 C C . HIS A 1 265 ? 17.427 13.342 0.376 1.00 78.88 265 HIS A C 1
ATOM 2178 O O . HIS A 1 265 ? 17.817 13.113 1.524 1.00 78.88 265 HIS A O 1
ATOM 2184 N N . LEU A 1 266 ? 17.952 14.322 -0.363 1.00 71.31 266 LEU A N 1
ATOM 2185 C CA . LEU A 1 266 ? 18.984 15.238 0.123 1.00 71.31 266 LEU A CA 1
ATOM 2186 C C . LEU A 1 266 ? 18.438 16.204 1.184 1.00 71.31 266 LEU A C 1
ATOM 2188 O O . LEU A 1 266 ? 19.099 16.398 2.201 1.00 71.31 266 LEU A O 1
ATOM 2192 N N . GLU A 1 267 ? 17.233 16.753 1.005 1.00 67.06 267 GLU A N 1
ATOM 2193 C CA . GLU A 1 267 ? 16.549 17.589 2.006 1.00 67.06 267 GLU A CA 1
ATOM 2194 C C . GLU A 1 267 ? 16.311 16.830 3.317 1.00 67.06 267 GLU A C 1
ATOM 2196 O O . GLU A 1 267 ? 16.617 17.342 4.396 1.00 67.06 267 GLU A O 1
ATOM 2201 N N . GLU A 1 268 ? 15.838 15.581 3.237 1.00 63.78 268 GLU A N 1
ATOM 2202 C CA . GLU A 1 268 ? 15.701 14.716 4.410 1.00 63.78 268 GLU A CA 1
ATOM 2203 C C . GLU A 1 268 ? 17.054 14.538 5.113 1.00 63.78 268 GLU A C 1
ATOM 2205 O O . GLU A 1 268 ? 17.143 14.697 6.333 1.00 63.78 268 GLU A O 1
ATOM 2210 N N . ARG A 1 269 ? 18.129 14.261 4.362 1.00 63.78 269 ARG A N 1
ATOM 2211 C CA . ARG A 1 269 ? 19.482 14.103 4.921 1.00 63.78 269 ARG A CA 1
ATOM 2212 C C . ARG A 1 269 ? 20.022 15.375 5.569 1.00 63.78 269 ARG A C 1
ATOM 2214 O O . ARG A 1 269 ? 20.610 15.272 6.645 1.00 63.78 269 ARG A O 1
ATOM 2221 N N . LEU A 1 270 ? 19.815 16.536 4.956 1.00 55.50 270 LEU A N 1
ATOM 2222 C CA . LEU A 1 270 ? 20.222 17.832 5.503 1.00 55.50 270 LEU A CA 1
ATOM 2223 C C . LEU A 1 270 ? 19.468 18.135 6.799 1.00 55.50 270 LEU A C 1
ATOM 2225 O O . LEU A 1 270 ? 20.095 18.452 7.803 1.00 55.50 270 LEU A O 1
ATOM 2229 N N . MET A 1 271 ? 18.155 17.890 6.838 1.00 50.75 271 MET A N 1
ATOM 2230 C CA . MET A 1 271 ? 17.370 18.005 8.071 1.00 50.75 271 MET A CA 1
ATOM 2231 C C . MET A 1 271 ? 17.903 17.073 9.172 1.00 50.75 271 MET A C 1
ATOM 2233 O O . MET A 1 271 ? 17.984 17.460 10.339 1.00 50.75 271 MET A O 1
ATOM 2237 N N . TYR A 1 272 ? 18.309 15.845 8.825 1.00 52.31 272 TYR A N 1
ATOM 2238 C CA . TYR A 1 272 ? 18.947 14.931 9.775 1.00 52.31 272 TYR A CA 1
ATOM 2239 C C . TYR A 1 272 ? 20.317 15.428 10.249 1.00 52.31 272 TYR A C 1
ATOM 2241 O O . TYR A 1 272 ? 20.626 15.244 11.425 1.00 52.31 272 TYR A O 1
ATOM 2249 N N . GLN A 1 273 ? 21.130 16.037 9.386 1.00 52.66 273 GLN A N 1
ATOM 2250 C CA . GLN A 1 273 ? 22.432 16.603 9.754 1.00 52.66 273 GLN A CA 1
ATOM 2251 C C . GLN A 1 273 ? 22.278 17.844 10.639 1.00 52.66 273 GLN A C 1
ATOM 2253 O O . GLN A 1 273 ? 22.901 17.898 11.698 1.00 52.66 273 GLN A O 1
ATOM 2258 N N . ASP A 1 274 ? 21.359 18.750 10.308 1.00 47.12 274 ASP A N 1
ATOM 2259 C CA . ASP A 1 274 ? 21.021 19.924 11.119 1.00 47.12 274 ASP A CA 1
ATOM 2260 C C . ASP A 1 274 ? 20.503 19.518 12.503 1.00 47.12 274 ASP A C 1
ATOM 2262 O O . ASP A 1 274 ? 20.875 20.110 13.515 1.00 47.12 274 ASP A O 1
ATOM 2266 N N . LEU A 1 275 ? 19.710 18.444 12.594 1.00 46.47 275 LEU A N 1
ATOM 2267 C CA . LEU A 1 275 ? 19.286 17.867 13.875 1.00 46.47 275 LEU A CA 1
ATOM 2268 C C . LEU A 1 275 ? 20.452 17.278 14.688 1.00 46.47 275 LEU A C 1
ATOM 2270 O O . LEU A 1 275 ? 20.358 17.223 15.914 1.00 46.47 275 LEU A O 1
ATOM 2274 N N . GLN A 1 276 ? 21.536 16.822 14.053 1.00 47.19 276 GLN A N 1
ATOM 2275 C CA . GLN A 1 276 ? 22.743 16.345 14.744 1.00 47.19 276 GLN A CA 1
ATOM 2276 C C . GLN A 1 276 ? 23.672 17.503 15.141 1.00 47.19 276 GLN A C 1
ATOM 2278 O O . GLN A 1 276 ? 24.243 17.478 16.231 1.00 47.19 276 GLN A O 1
ATOM 2283 N N . GLU A 1 277 ? 23.771 18.555 14.327 1.00 47.53 277 GLU A N 1
ATOM 2284 C CA . GLU A 1 277 ? 24.522 19.772 14.661 1.00 47.53 277 GLU A CA 1
ATOM 2285 C C . GLU A 1 277 ? 23.832 20.597 15.759 1.00 47.53 277 GLU A C 1
ATOM 2287 O O . GLU A 1 277 ? 24.485 21.072 16.692 1.00 47.53 277 GLU A O 1
ATOM 2292 N N . LEU A 1 278 ? 22.498 20.696 15.731 1.00 42.97 278 LEU A N 1
ATOM 2293 C CA . LEU A 1 278 ? 21.700 21.284 16.812 1.00 42.97 278 LEU A CA 1
ATOM 2294 C C . LEU A 1 278 ? 21.833 20.488 18.122 1.00 42.97 278 LEU A C 1
ATOM 2296 O O . LEU A 1 278 ? 21.781 21.087 19.195 1.00 42.97 278 LEU A O 1
ATOM 2300 N N . LYS A 1 279 ? 22.070 19.168 18.055 1.00 45.97 279 LYS A N 1
ATOM 2301 C CA . LYS A 1 279 ? 22.408 18.320 19.217 1.00 45.97 279 LYS A CA 1
ATOM 2302 C C . LYS A 1 279 ? 23.834 18.526 19.729 1.00 45.97 279 LYS A C 1
ATOM 2304 O O . LYS A 1 279 ? 24.059 18.372 20.921 1.00 45.97 279 LYS A O 1
ATOM 2309 N N . GLN A 1 280 ? 24.789 18.876 18.866 1.00 47.31 280 GLN A N 1
ATOM 2310 C CA . GLN A 1 280 ? 26.132 19.272 19.310 1.00 47.31 280 GLN A CA 1
ATOM 2311 C C . GLN A 1 280 ? 26.145 20.661 19.957 1.00 47.31 280 GLN A C 1
ATOM 2313 O O . GLN A 1 280 ? 26.963 20.910 20.838 1.00 47.31 280 GLN A O 1
ATOM 2318 N N . LYS A 1 281 ? 25.246 21.562 19.538 1.00 47.53 281 LYS A N 1
ATOM 2319 C CA . LYS A 1 281 ? 25.139 22.923 20.091 1.00 47.53 281 LYS A CA 1
ATOM 2320 C C . LYS A 1 281 ? 24.263 23.042 21.337 1.00 47.53 281 LYS A C 1
ATOM 2322 O O . LYS A 1 281 ? 24.508 23.943 22.133 1.00 47.53 281 LYS A O 1
ATOM 2327 N N . ASN A 1 282 ? 23.274 22.171 21.521 1.00 42.44 282 ASN A N 1
ATOM 2328 C CA . ASN A 1 282 ? 22.436 22.157 22.717 1.00 42.44 282 ASN A CA 1
ATOM 2329 C C . ASN A 1 282 ? 22.790 20.951 23.590 1.00 42.44 282 ASN A C 1
ATOM 2331 O O . ASN A 1 282 ? 22.485 19.817 23.229 1.00 42.44 282 ASN A O 1
ATOM 2335 N N . GLU A 1 283 ? 23.386 21.214 24.757 1.00 43.69 283 GLU A N 1
ATOM 2336 C CA . GLU A 1 283 ? 23.564 20.257 25.855 1.00 43.69 283 GLU A CA 1
ATOM 2337 C C . GLU A 1 283 ? 22.204 19.741 26.361 1.00 43.69 283 GLU A C 1
ATOM 2339 O O . GLU A 1 283 ? 21.706 20.128 27.415 1.00 43.69 283 GLU A O 1
ATOM 2344 N N . ILE A 1 284 ? 21.574 18.842 25.611 1.00 41.00 284 ILE A N 1
ATOM 2345 C CA . ILE A 1 284 ? 20.545 17.956 26.144 1.00 41.00 284 ILE A CA 1
ATOM 2346 C C . ILE A 1 284 ? 21.244 16.626 26.391 1.00 41.00 284 ILE A C 1
ATOM 2348 O O . ILE A 1 284 ? 21.469 15.842 25.468 1.00 41.00 284 ILE A O 1
ATOM 2352 N N . LEU A 1 285 ? 21.625 16.402 27.652 1.00 38.53 285 LEU A N 1
ATOM 2353 C CA . LEU A 1 285 ? 22.126 15.124 28.148 1.00 38.53 285 LEU A CA 1
ATOM 2354 C C . LEU A 1 285 ? 21.097 14.020 27.846 1.00 38.53 285 LEU A C 1
ATOM 2356 O O . LEU A 1 285 ? 20.146 13.808 28.595 1.00 38.53 285 LEU A O 1
ATOM 2360 N N . PHE A 1 286 ? 21.311 13.269 26.771 1.00 42.72 286 PHE A N 1
ATOM 2361 C CA . PHE A 1 286 ? 20.938 11.862 26.747 1.00 42.72 286 PHE A CA 1
ATOM 2362 C C . PHE A 1 286 ? 22.187 11.083 27.160 1.00 42.72 286 PHE A C 1
ATOM 2364 O O . PHE A 1 286 ? 23.169 11.051 26.427 1.00 42.72 286 PHE A O 1
ATOM 2371 N N . GLU A 1 287 ? 22.164 10.455 28.339 1.00 44.47 287 GLU A N 1
ATOM 2372 C CA . GLU A 1 287 ? 23.302 9.712 28.920 1.00 44.47 287 GLU A CA 1
ATOM 2373 C C . GLU A 1 287 ? 23.765 8.490 28.090 1.00 44.47 287 GLU A C 1
ATOM 2375 O O . GLU A 1 287 ? 24.684 7.776 28.490 1.00 44.47 287 GLU A O 1
ATOM 2380 N N . LYS A 1 288 ? 23.167 8.225 26.920 1.00 53.62 288 LYS A N 1
ATOM 2381 C CA . LYS A 1 288 ? 23.605 7.177 25.993 1.00 53.62 288 LYS A CA 1
ATOM 2382 C C . LYS A 1 288 ? 23.611 7.669 24.552 1.00 53.62 288 LYS A C 1
ATOM 2384 O O . LYS A 1 288 ? 22.610 8.165 24.044 1.00 53.62 288 LYS A O 1
ATOM 2389 N N . GLU A 1 289 ? 24.743 7.443 23.894 1.00 67.56 289 GLU A N 1
ATOM 2390 C CA . GLU A 1 289 ? 24.927 7.593 22.453 1.00 67.56 289 GLU A CA 1
ATOM 2391 C C . GLU A 1 289 ? 23.829 6.820 21.693 1.00 67.56 289 GLU A C 1
ATOM 2393 O O . GLU A 1 289 ? 23.552 5.654 21.997 1.00 67.56 289 GLU A O 1
ATOM 2398 N N . LEU A 1 290 ? 23.174 7.473 20.725 1.00 74.81 290 LEU A N 1
ATOM 2399 C CA . LEU A 1 290 ? 22.142 6.834 19.905 1.00 74.81 290 LEU A CA 1
ATOM 2400 C C . LEU A 1 290 ? 22.742 5.686 19.082 1.00 74.81 290 LEU A C 1
ATOM 2402 O O . LEU A 1 290 ? 23.878 5.751 18.612 1.00 74.81 290 LEU A O 1
ATOM 2406 N N . LEU A 1 291 ? 21.965 4.624 18.875 1.00 76.88 291 LEU A N 1
ATOM 2407 C CA . LEU A 1 291 ? 22.378 3.512 18.032 1.00 76.88 291 LEU A CA 1
ATOM 2408 C C . LEU A 1 291 ? 22.410 3.963 16.576 1.00 76.88 291 LEU A C 1
ATOM 2410 O O . LEU A 1 291 ? 21.439 4.512 16.064 1.00 76.88 291 LEU A O 1
ATOM 2414 N N . THR A 1 292 ? 23.507 3.654 15.892 1.00 75.50 292 THR A N 1
ATOM 2415 C CA . THR A 1 292 ? 23.553 3.717 14.431 1.00 75.50 292 THR A CA 1
ATOM 2416 C C . THR A 1 292 ? 22.604 2.677 13.836 1.00 75.50 292 THR A C 1
ATOM 2418 O O . THR A 1 292 ? 22.325 1.661 14.473 1.00 75.50 292 THR A O 1
ATOM 2421 N N . ALA A 1 293 ? 22.171 2.866 12.588 1.00 66.44 293 ALA A N 1
ATOM 2422 C CA . ALA A 1 293 ? 21.331 1.901 11.869 1.00 66.44 293 ALA A CA 1
ATOM 2423 C C . ALA A 1 293 ? 21.890 0.464 11.932 1.00 66.44 293 ALA A C 1
ATOM 2425 O O . ALA A 1 293 ? 21.154 -0.497 12.142 1.00 66.44 293 ALA A O 1
ATOM 2426 N N . ASN A 1 294 ? 23.216 0.321 11.848 1.00 68.38 294 ASN A N 1
ATOM 2427 C CA . ASN A 1 294 ? 23.884 -0.966 12.007 1.00 68.38 294 ASN A CA 1
ATOM 2428 C C . ASN A 1 294 ? 23.714 -1.528 13.430 1.00 68.38 294 ASN A C 1
ATOM 2430 O O . ASN A 1 294 ? 23.219 -2.646 13.574 1.00 68.38 294 ASN A O 1
ATOM 2434 N N . LYS A 1 295 ? 24.061 -0.770 14.478 1.00 76.81 295 LYS A N 1
ATOM 2435 C CA . LYS A 1 295 ? 23.906 -1.228 15.873 1.00 76.81 295 LYS A CA 1
ATOM 2436 C C . LYS A 1 295 ? 22.437 -1.519 16.222 1.00 76.81 295 LYS A C 1
ATOM 2438 O O . LYS A 1 295 ? 22.145 -2.454 16.962 1.00 76.81 295 LYS A O 1
ATOM 2443 N N . PHE A 1 296 ? 21.509 -0.751 15.656 1.00 82.56 296 PHE A N 1
ATOM 2444 C CA . PHE A 1 296 ? 20.073 -0.971 15.794 1.00 82.56 296 PHE A CA 1
ATOM 2445 C C . PHE A 1 296 ? 19.642 -2.297 15.151 1.00 82.56 296 PHE A C 1
ATOM 2447 O O . PHE A 1 296 ? 18.984 -3.107 15.797 1.00 82.56 296 PHE A O 1
ATOM 2454 N N . ALA A 1 297 ? 20.083 -2.584 13.925 1.00 79.56 297 ALA A N 1
ATOM 2455 C CA . ALA A 1 297 ? 19.807 -3.862 13.268 1.00 79.56 297 ALA A CA 1
ATOM 2456 C C . ALA A 1 297 ? 20.413 -5.069 14.006 1.00 79.56 297 ALA A C 1
ATOM 2458 O O . ALA A 1 297 ? 19.807 -6.135 14.047 1.00 79.56 297 ALA A O 1
ATOM 2459 N N . GLU A 1 298 ? 21.578 -4.920 14.642 1.00 82.19 298 GLU A N 1
ATOM 2460 C CA . GLU A 1 298 ? 22.133 -5.957 15.528 1.00 82.19 298 GLU A CA 1
ATOM 2461 C C . GLU A 1 298 ? 21.233 -6.239 16.727 1.00 82.19 298 GLU A C 1
ATOM 2463 O O . GLU A 1 298 ? 21.033 -7.399 17.093 1.00 82.19 298 GLU A O 1
ATOM 2468 N N . LEU A 1 299 ? 20.656 -5.192 17.317 1.00 87.00 299 LEU A N 1
ATOM 2469 C CA . LEU A 1 299 ? 19.700 -5.336 18.406 1.00 87.00 299 LEU A CA 1
ATOM 2470 C C . LEU A 1 299 ? 18.422 -6.054 17.942 1.00 87.00 299 LEU A C 1
ATOM 2472 O O . LEU A 1 299 ? 17.953 -6.956 18.639 1.00 87.00 299 LEU A O 1
ATOM 2476 N N . ILE A 1 300 ? 17.915 -5.717 16.751 1.00 87.12 300 ILE A N 1
ATOM 2477 C CA . ILE A 1 300 ? 16.798 -6.415 16.096 1.00 87.12 300 ILE A CA 1
ATOM 2478 C C . ILE A 1 300 ? 17.115 -7.906 15.916 1.00 87.12 300 ILE A C 1
ATOM 2480 O O . ILE A 1 300 ? 16.342 -8.751 16.360 1.00 87.12 300 ILE A O 1
ATOM 2484 N N . ILE A 1 301 ? 18.265 -8.241 15.319 1.00 87.19 301 ILE A N 1
ATOM 2485 C CA . ILE A 1 301 ? 18.696 -9.633 15.092 1.00 87.19 301 ILE A CA 1
ATOM 2486 C C . ILE A 1 301 ? 18.789 -10.386 16.418 1.00 87.19 301 ILE A C 1
ATOM 2488 O O . ILE A 1 301 ? 18.256 -11.486 16.544 1.00 87.19 301 ILE A O 1
ATOM 2492 N N . LYS A 1 302 ? 19.416 -9.782 17.432 1.00 88.62 302 LYS A N 1
ATOM 2493 C CA . LYS A 1 302 ? 19.550 -10.388 18.760 1.00 88.62 302 LYS A CA 1
ATOM 2494 C C . LYS A 1 302 ? 18.186 -10.692 19.382 1.00 88.62 302 LYS A C 1
ATOM 2496 O O . LYS A 1 302 ? 18.012 -11.760 19.969 1.00 88.62 302 LYS A O 1
ATOM 2501 N N . LYS A 1 303 ? 17.224 -9.772 19.260 1.00 89.12 303 LYS A N 1
ATOM 2502 C CA . LYS A 1 303 ? 15.852 -9.983 19.738 1.00 89.12 303 LYS A CA 1
ATOM 2503 C C . LYS A 1 303 ? 15.126 -11.061 18.928 1.00 89.12 303 LYS A C 1
ATOM 2505 O O . LYS A 1 303 ? 14.543 -11.951 19.538 1.00 89.12 303 LYS A O 1
ATOM 2510 N N . LEU A 1 304 ? 15.228 -11.050 17.598 1.00 82.56 304 LEU A N 1
ATOM 2511 C CA . LEU A 1 304 ? 14.651 -12.070 16.710 1.00 82.56 304 LEU A CA 1
ATOM 2512 C C . LEU A 1 304 ? 15.160 -13.476 17.031 1.00 82.56 304 LEU A C 1
ATOM 2514 O O . LEU A 1 304 ? 14.357 -14.372 17.276 1.00 82.56 304 LEU A O 1
ATOM 2518 N N . SER A 1 305 ? 16.480 -13.662 17.098 1.00 84.94 305 SER A N 1
ATOM 2519 C CA . SER A 1 305 ? 17.099 -14.962 17.380 1.00 84.94 305 SER A CA 1
ATOM 2520 C C . SER A 1 305 ? 16.790 -15.483 18.783 1.00 84.94 305 SER A C 1
ATOM 2522 O O . SER A 1 305 ? 16.783 -16.689 18.997 1.00 84.94 305 SER A O 1
ATOM 2524 N N . LYS A 1 306 ? 16.521 -14.594 19.749 1.00 84.94 306 LYS A N 1
ATOM 2525 C CA . LYS A 1 306 ? 16.051 -14.990 21.084 1.00 84.94 306 LYS A CA 1
ATOM 2526 C C . LYS A 1 306 ? 14.569 -15.376 21.085 1.00 84.94 306 LYS A C 1
ATOM 2528 O O . LYS A 1 306 ? 14.156 -16.184 21.909 1.00 84.94 306 LYS A O 1
ATOM 2533 N N . ARG A 1 307 ? 13.768 -14.758 20.214 1.00 78.00 307 ARG A N 1
ATOM 2534 C CA . ARG A 1 307 ? 12.310 -14.915 20.176 1.00 78.00 307 ARG A CA 1
ATOM 2535 C C . ARG A 1 307 ? 11.873 -16.119 19.334 1.00 78.00 307 ARG A C 1
ATOM 2537 O O . ARG A 1 307 ? 10.865 -16.726 19.668 1.00 78.00 307 ARG A O 1
ATOM 2544 N N . ILE A 1 308 ? 12.620 -16.468 18.284 1.00 74.62 308 ILE A N 1
ATOM 2545 C CA . ILE A 1 308 ? 12.288 -17.545 17.338 1.00 74.62 308 ILE A CA 1
ATOM 2546 C C . ILE A 1 308 ? 13.417 -18.575 17.327 1.00 74.62 308 ILE A C 1
ATOM 2548 O O . ILE A 1 308 ? 14.487 -18.346 16.763 1.00 74.62 308 ILE A O 1
ATOM 2552 N N . GLU A 1 309 ? 13.171 -19.728 17.937 1.00 78.12 309 GLU A N 1
ATOM 2553 C CA . GLU A 1 309 ? 14.120 -20.837 17.932 1.00 78.12 309 GLU A CA 1
ATOM 2554 C C . GLU A 1 309 ? 14.238 -21.436 16.521 1.00 78.12 309 GLU A C 1
ATOM 2556 O O . GLU A 1 309 ? 13.233 -21.762 15.896 1.00 78.12 309 GLU A O 1
ATOM 2561 N N . GLY A 1 310 ? 15.461 -21.566 15.996 1.00 77.88 310 GLY A N 1
ATOM 2562 C CA . GLY A 1 310 ? 15.723 -22.152 14.672 1.00 77.88 310 GLY A CA 1
ATOM 2563 C C . GLY A 1 310 ? 15.734 -21.172 13.489 1.00 77.88 310 GLY A C 1
ATOM 2564 O O . GLY A 1 310 ? 15.991 -21.601 12.364 1.00 77.88 310 GLY A O 1
ATOM 2565 N N . ILE A 1 311 ? 15.512 -19.870 13.711 1.00 83.94 311 ILE A N 1
ATOM 2566 C CA . ILE A 1 311 ? 15.680 -18.847 12.664 1.00 83.94 311 ILE A CA 1
ATOM 2567 C C . ILE A 1 311 ? 17.162 -18.682 12.290 1.00 83.94 311 ILE A C 1
ATOM 2569 O O . ILE A 1 311 ? 18.023 -18.512 13.157 1.00 83.94 311 ILE A O 1
ATOM 2573 N N . LYS A 1 312 ? 17.479 -18.692 10.992 1.00 85.50 312 LYS A N 1
ATOM 2574 C CA . LYS A 1 312 ? 18.824 -18.391 10.472 1.00 85.50 312 LYS A CA 1
ATOM 2575 C C . LYS A 1 312 ? 18.837 -17.009 9.837 1.00 85.50 312 LYS A C 1
ATOM 2577 O O . LYS A 1 312 ? 17.907 -16.647 9.128 1.00 85.50 312 LYS A O 1
ATOM 2582 N N . ILE A 1 313 ? 19.903 -16.242 10.038 1.00 85.38 313 ILE A N 1
ATOM 2583 C CA . ILE A 1 313 ? 20.109 -14.974 9.327 1.00 85.38 313 ILE A CA 1
ATOM 2584 C C . ILE A 1 313 ? 20.873 -15.272 8.034 1.00 85.38 313 ILE A C 1
ATOM 2586 O O . ILE A 1 313 ? 21.999 -15.759 8.090 1.00 85.38 313 ILE A O 1
ATOM 2590 N N . ILE A 1 314 ? 20.261 -15.004 6.878 1.00 78.31 314 ILE A N 1
ATOM 2591 C CA . ILE A 1 314 ? 20.851 -15.270 5.554 1.00 78.31 314 ILE A CA 1
ATOM 2592 C C . ILE A 1 314 ? 21.770 -14.121 5.142 1.00 78.31 314 ILE A C 1
ATOM 2594 O O . ILE A 1 314 ? 22.883 -14.339 4.673 1.00 78.31 314 ILE A O 1
ATOM 2598 N N . SER A 1 315 ? 21.294 -12.884 5.283 1.00 65.75 315 SER A N 1
ATOM 2599 C CA . SER A 1 315 ? 22.063 -11.693 4.928 1.00 65.75 315 SER A CA 1
ATOM 2600 C C . SER A 1 315 ? 21.549 -10.466 5.670 1.00 65.75 315 SER A C 1
ATOM 2602 O O . SER A 1 315 ? 20.385 -10.403 6.066 1.00 65.75 315 SER A O 1
ATOM 2604 N N . ARG A 1 316 ? 22.406 -9.454 5.792 1.00 71.88 316 ARG A N 1
ATOM 2605 C CA . ARG A 1 316 ? 22.093 -8.164 6.410 1.00 71.88 316 ARG A CA 1
ATOM 2606 C C . ARG A 1 316 ? 22.645 -7.034 5.548 1.00 71.88 316 ARG A C 1
ATOM 2608 O O . ARG A 1 316 ? 23.799 -7.100 5.137 1.00 71.88 316 ARG A O 1
ATOM 2615 N N . SER A 1 317 ? 21.845 -5.991 5.353 1.00 56.22 317 SER A N 1
ATOM 2616 C CA . SER A 1 317 ? 22.277 -4.707 4.796 1.00 56.22 317 SER A CA 1
ATOM 2617 C C . SER A 1 317 ? 21.629 -3.579 5.592 1.00 56.22 317 SER A C 1
ATOM 2619 O O . SER A 1 317 ? 20.421 -3.399 5.504 1.00 56.22 317 SER A O 1
ATOM 2621 N N . ARG A 1 318 ? 22.404 -2.850 6.407 1.00 70.00 318 ARG A N 1
ATOM 2622 C CA . ARG A 1 318 ? 21.903 -1.816 7.338 1.00 70.00 318 ARG A CA 1
ATOM 2623 C C . ARG A 1 318 ? 20.657 -2.274 8.113 1.00 70.00 318 ARG A C 1
ATOM 2625 O O . ARG A 1 318 ? 20.811 -3.098 9.010 1.00 70.00 318 ARG A O 1
ATOM 2632 N N . LEU A 1 319 ? 19.466 -1.766 7.773 1.00 67.94 319 LEU A N 1
ATOM 2633 C CA . LEU A 1 319 ? 18.170 -2.047 8.416 1.00 67.94 319 LEU A CA 1
ATOM 2634 C C . LEU A 1 319 ? 17.361 -3.158 7.729 1.00 67.94 319 LEU A C 1
ATOM 2636 O O . LEU A 1 319 ? 16.257 -3.469 8.176 1.00 67.94 319 LEU A O 1
ATOM 2640 N N . SER A 1 320 ? 17.912 -3.762 6.681 1.00 65.94 320 SER A N 1
ATOM 2641 C CA . SER A 1 320 ? 17.321 -4.871 5.941 1.00 65.94 320 SER A CA 1
ATOM 2642 C C . SER A 1 320 ? 17.931 -6.191 6.402 1.00 65.94 320 SER A C 1
ATOM 2644 O O . SER A 1 320 ? 19.151 -6.390 6.355 1.00 65.94 320 SER A O 1
ATOM 2646 N N . ILE A 1 321 ? 17.082 -7.103 6.867 1.00 75.25 321 ILE A N 1
ATOM 2647 C CA . ILE A 1 321 ? 17.472 -8.394 7.437 1.00 75.25 321 ILE A CA 1
ATOM 2648 C C . ILE A 1 321 ? 16.743 -9.493 6.669 1.00 75.25 321 ILE A C 1
ATOM 2650 O O . ILE A 1 321 ? 15.515 -9.569 6.693 1.00 75.25 321 ILE A O 1
ATOM 2654 N N . ASN A 1 322 ? 17.513 -10.366 6.018 1.00 73.81 322 ASN A N 1
ATOM 2655 C CA . ASN A 1 322 ? 17.005 -11.577 5.388 1.00 73.81 322 ASN A CA 1
ATOM 2656 C C . ASN A 1 322 ? 17.246 -12.776 6.299 1.00 73.81 322 ASN A C 1
ATOM 2658 O O . ASN A 1 322 ? 18.330 -12.949 6.860 1.00 73.81 322 ASN A O 1
ATOM 2662 N N . THR A 1 323 ? 16.243 -13.630 6.409 1.00 78.06 323 THR A N 1
ATOM 2663 C CA . THR A 1 323 ? 16.202 -14.756 7.339 1.00 78.06 323 THR A CA 1
ATOM 2664 C C . THR A 1 323 ? 15.644 -16.000 6.664 1.00 78.06 323 THR A C 1
ATOM 2666 O O . THR A 1 323 ? 14.940 -15.901 5.662 1.00 78.06 323 THR A O 1
ATOM 2669 N N . GLU A 1 324 ? 15.968 -17.164 7.210 1.00 76.69 324 GLU A N 1
ATOM 2670 C CA . GLU A 1 324 ? 15.436 -18.462 6.814 1.00 76.69 324 GLU A CA 1
ATOM 2671 C C . GLU A 1 324 ? 14.801 -19.138 8.026 1.00 76.69 324 GLU A C 1
ATOM 2673 O O . GLU A 1 324 ? 15.389 -19.155 9.110 1.00 76.69 324 GLU A O 1
ATOM 2678 N N . TYR A 1 325 ? 13.618 -19.711 7.842 1.00 76.69 325 TYR A N 1
ATOM 2679 C CA . TYR A 1 325 ? 12.940 -20.510 8.856 1.00 76.69 325 TYR A CA 1
ATOM 2680 C C . TYR A 1 325 ? 12.069 -21.566 8.177 1.00 76.69 325 TYR A C 1
ATOM 2682 O O . TYR A 1 325 ? 11.277 -21.220 7.301 1.00 76.69 325 TYR A O 1
ATOM 2690 N N . ILE A 1 326 ? 12.232 -22.836 8.570 1.00 75.75 326 ILE A N 1
ATOM 2691 C CA . ILE A 1 326 ? 11.545 -24.003 7.977 1.00 75.75 326 ILE A CA 1
ATOM 2692 C C . ILE A 1 326 ? 11.622 -23.956 6.436 1.00 75.75 326 ILE A C 1
ATOM 2694 O O . ILE A 1 326 ? 10.611 -23.905 5.740 1.00 75.75 326 ILE A O 1
ATOM 2698 N N . ASP A 1 327 ? 12.848 -23.859 5.911 1.00 67.25 327 ASP A N 1
ATOM 2699 C CA . ASP A 1 327 ? 13.174 -23.823 4.474 1.00 67.25 327 ASP A CA 1
ATOM 2700 C C . ASP A 1 327 ? 12.490 -22.706 3.656 1.00 67.25 327 ASP A C 1
ATOM 2702 O O . ASP A 1 327 ? 12.460 -22.735 2.424 1.00 67.25 327 ASP A O 1
ATOM 2706 N N . ARG A 1 328 ? 11.966 -21.672 4.329 1.00 57.22 328 ARG A N 1
ATOM 2707 C CA . ARG A 1 328 ? 11.397 -20.471 3.706 1.00 57.22 328 ARG A CA 1
ATOM 2708 C C . ARG A 1 328 ? 12.244 -19.249 4.020 1.00 57.22 328 ARG A C 1
ATOM 2710 O O . ARG A 1 328 ? 12.710 -19.079 5.145 1.00 57.22 328 ARG A O 1
ATOM 2717 N N . LYS A 1 329 ? 12.420 -18.382 3.019 1.00 67.62 329 LYS A N 1
ATOM 2718 C CA . LYS A 1 329 ? 13.218 -17.154 3.118 1.00 67.62 329 LYS A CA 1
ATOM 2719 C C . LYS A 1 329 ? 12.322 -15.935 3.284 1.00 67.62 329 LYS A C 1
ATOM 2721 O O . LYS A 1 329 ? 11.338 -15.787 2.565 1.00 67.62 329 LYS A O 1
ATOM 2726 N N . TYR A 1 330 ? 12.713 -15.037 4.178 1.00 64.38 330 TYR A N 1
ATOM 2727 C CA . TYR A 1 330 ? 11.956 -13.839 4.517 1.00 64.38 330 TYR A CA 1
ATOM 2728 C C . TYR A 1 330 ? 12.870 -12.627 4.602 1.00 64.38 330 TYR A C 1
ATOM 2730 O O . TYR A 1 330 ? 13.922 -12.701 5.235 1.00 64.38 330 TYR A O 1
ATOM 2738 N N . GLY A 1 331 ? 12.458 -11.521 3.986 1.00 60.16 331 GLY A N 1
ATOM 2739 C CA . GLY A 1 331 ? 13.162 -10.242 4.031 1.00 60.16 331 GLY A CA 1
ATOM 2740 C C . GLY A 1 331 ? 12.338 -9.187 4.755 1.00 60.16 331 GLY A C 1
ATOM 2741 O O . GLY A 1 331 ? 11.159 -9.009 4.442 1.00 60.16 331 GLY A O 1
ATOM 2742 N N . TYR A 1 332 ? 12.973 -8.500 5.703 1.00 68.94 332 TYR A N 1
ATOM 2743 C CA . TYR A 1 332 ? 12.371 -7.461 6.535 1.00 68.94 332 TYR A CA 1
ATOM 2744 C C . TYR A 1 332 ? 13.182 -6.180 6.456 1.00 68.94 332 TYR A C 1
ATOM 2746 O O . TYR A 1 332 ? 14.409 -6.241 6.524 1.00 68.94 332 TYR A O 1
ATOM 2754 N N . THR A 1 333 ? 12.497 -5.041 6.421 1.00 61.16 333 THR A N 1
ATOM 2755 C CA . THR A 1 333 ? 13.133 -3.724 6.446 1.00 61.16 333 THR A CA 1
ATOM 2756 C C . THR A 1 333 ? 12.620 -2.918 7.634 1.00 61.16 333 THR A C 1
ATOM 2758 O O . THR A 1 333 ? 11.414 -2.757 7.812 1.00 61.16 333 THR A O 1
ATOM 2761 N N . TYR A 1 334 ? 13.537 -2.422 8.468 1.00 71.25 334 TYR A N 1
ATOM 2762 C CA . TYR A 1 334 ? 13.224 -1.776 9.748 1.00 71.25 334 TYR A CA 1
ATOM 2763 C C . TYR A 1 334 ? 13.417 -0.250 9.732 1.00 71.25 334 TYR A C 1
ATOM 2765 O O . TYR A 1 334 ? 13.614 0.360 10.782 1.00 71.25 334 TYR A O 1
ATOM 2773 N N . THR A 1 335 ? 13.334 0.396 8.567 1.00 56.94 335 THR A N 1
ATOM 2774 C CA . THR A 1 335 ? 13.524 1.853 8.419 1.00 56.94 335 THR A CA 1
ATOM 2775 C C . THR A 1 335 ? 12.505 2.655 9.216 1.00 56.94 335 THR A C 1
ATOM 2777 O O . THR A 1 335 ? 12.890 3.540 9.980 1.00 56.94 335 THR A O 1
ATOM 2780 N N . LYS A 1 336 ? 11.213 2.306 9.138 1.00 65.62 336 LYS A N 1
ATOM 2781 C CA . LYS A 1 336 ? 10.170 2.966 9.943 1.00 65.62 336 LYS A CA 1
ATOM 2782 C C . LYS A 1 336 ? 10.394 2.753 11.446 1.00 65.62 336 LYS A C 1
ATOM 2784 O O . LYS A 1 336 ? 10.333 3.702 12.217 1.00 65.62 336 LYS A O 1
ATOM 2789 N N . CYS A 1 337 ? 10.772 1.537 11.845 1.00 75.88 337 CYS A N 1
ATOM 2790 C CA . CYS A 1 337 ? 11.138 1.216 13.227 1.00 75.88 337 CYS A CA 1
ATOM 2791 C C . CYS A 1 337 ? 12.313 2.066 13.729 1.00 75.88 337 CYS A C 1
ATOM 2793 O O . CYS A 1 337 ? 12.307 2.532 14.868 1.00 75.88 337 CYS A O 1
ATOM 2795 N N . TYR A 1 338 ? 13.320 2.279 12.883 1.00 72.88 338 TYR A N 1
ATOM 2796 C CA . TYR A 1 338 ? 14.476 3.101 13.209 1.00 72.88 338 TYR A CA 1
ATOM 2797 C C . TYR A 1 338 ? 14.117 4.592 13.272 1.00 72.88 338 TYR A C 1
ATOM 2799 O O . TYR A 1 338 ? 14.534 5.270 14.208 1.00 72.88 338 TYR A O 1
ATOM 2807 N N . LYS A 1 339 ? 13.284 5.097 12.348 1.00 68.62 339 LYS A N 1
ATOM 2808 C CA . LYS A 1 339 ? 12.743 6.469 12.402 1.00 68.62 339 LYS A CA 1
ATOM 2809 C C . LYS A 1 339 ? 11.958 6.703 13.702 1.00 68.62 339 LYS A C 1
ATOM 2811 O O . LYS A 1 339 ? 12.194 7.705 14.375 1.00 68.62 339 LYS A O 1
ATOM 2816 N N . ASP A 1 340 ? 11.106 5.761 14.103 1.00 66.50 340 ASP A N 1
ATOM 2817 C CA . ASP A 1 340 ? 10.353 5.826 15.365 1.00 66.50 340 ASP A CA 1
ATOM 2818 C C . ASP A 1 340 ? 11.282 5.794 16.592 1.00 66.50 340 ASP A C 1
ATOM 2820 O O . ASP A 1 340 ? 11.095 6.557 17.542 1.00 66.50 340 ASP A O 1
ATOM 2824 N N . TYR A 1 341 ? 12.332 4.967 16.558 1.00 79.94 341 TYR A N 1
ATOM 2825 C CA . TYR A 1 341 ? 13.366 4.945 17.595 1.00 79.94 341 TYR A CA 1
ATOM 2826 C C . TYR A 1 341 ? 14.075 6.298 17.721 1.00 79.94 341 TYR A C 1
ATOM 2828 O O . TYR A 1 341 ? 14.248 6.792 18.833 1.00 79.94 341 TYR A O 1
ATOM 2836 N N . LEU A 1 342 ? 14.456 6.924 16.605 1.00 71.06 342 LEU A N 1
ATOM 2837 C CA . LEU A 1 342 ? 15.132 8.223 16.624 1.00 71.06 342 LEU A CA 1
ATOM 2838 C C . LEU A 1 342 ? 14.249 9.333 17.211 1.00 71.06 342 LEU A C 1
ATOM 2840 O O . LEU A 1 342 ? 14.780 10.240 17.854 1.00 71.06 342 LEU A O 1
ATOM 2844 N N . LYS A 1 343 ? 12.923 9.250 17.025 1.00 72.31 343 LYS A N 1
ATOM 2845 C CA . LYS A 1 343 ? 11.953 10.168 17.643 1.00 72.31 343 LYS A CA 1
ATOM 2846 C C . LYS A 1 343 ? 11.865 9.967 19.160 1.00 72.31 343 LYS A C 1
ATOM 2848 O O . LYS A 1 343 ? 11.761 10.945 19.896 1.00 72.31 343 LYS A O 1
ATOM 2853 N N . GLN A 1 344 ? 11.899 8.719 19.638 1.00 75.31 344 GLN A N 1
ATOM 2854 C CA . GLN A 1 344 ? 11.729 8.384 21.062 1.00 75.31 344 GLN A CA 1
ATOM 2855 C C . GLN A 1 344 ? 12.754 7.331 21.540 1.00 75.31 344 GLN A C 1
ATOM 2857 O O . GLN A 1 344 ? 12.390 6.187 21.824 1.00 75.31 344 GLN A O 1
ATOM 2862 N N . PRO A 1 345 ? 14.045 7.692 21.698 1.00 76.56 345 PRO A N 1
ATOM 2863 C CA . PRO A 1 345 ? 15.116 6.716 21.944 1.00 76.56 345 PRO A CA 1
ATOM 2864 C C . PRO A 1 345 ? 14.991 5.938 23.258 1.00 76.56 345 PRO A C 1
ATOM 2866 O O . PRO A 1 345 ? 15.456 4.805 23.363 1.00 76.56 345 PRO A O 1
ATOM 2869 N N . HIS A 1 346 ? 14.346 6.541 24.258 1.00 78.19 346 HIS A N 1
ATOM 2870 C CA . HIS A 1 346 ? 14.088 5.935 25.564 1.00 78.19 346 HIS A CA 1
ATOM 2871 C C . HIS A 1 346 ? 13.081 4.772 25.500 1.00 78.19 346 HIS A C 1
ATOM 2873 O O . HIS A 1 346 ? 13.031 3.968 26.427 1.00 78.19 346 HIS A O 1
ATOM 2879 N N . LEU A 1 347 ? 12.324 4.643 24.403 1.00 81.38 347 LEU A N 1
ATOM 2880 C CA . LEU A 1 347 ? 11.362 3.561 24.171 1.00 81.38 347 LEU A CA 1
ATOM 2881 C C . LEU A 1 347 ? 11.897 2.467 23.242 1.00 81.38 347 LEU A C 1
ATOM 2883 O O . LEU A 1 347 ? 11.109 1.697 22.704 1.00 81.38 347 LEU A O 1
ATOM 2887 N N . ILE A 1 348 ? 13.216 2.369 23.045 1.00 84.75 348 ILE A N 1
ATOM 2888 C CA . ILE A 1 348 ? 13.827 1.448 22.074 1.00 84.75 348 ILE A CA 1
ATOM 2889 C C . ILE A 1 348 ? 13.278 0.018 22.138 1.00 84.75 348 ILE A C 1
ATOM 2891 O O . ILE A 1 348 ? 12.992 -0.568 21.097 1.00 84.75 348 ILE A O 1
ATOM 2895 N N . ASP A 1 349 ? 13.093 -0.538 23.337 1.00 82.31 349 ASP A N 1
ATOM 2896 C CA . ASP A 1 349 ? 12.586 -1.898 23.483 1.00 82.31 349 ASP A CA 1
ATOM 2897 C C . ASP A 1 349 ? 11.141 -2.026 22.996 1.00 82.31 349 ASP A C 1
ATOM 2899 O O . ASP A 1 349 ? 10.872 -2.904 22.179 1.00 82.31 349 ASP A O 1
ATOM 2903 N N . ALA A 1 350 ? 10.261 -1.113 23.417 1.00 72.81 350 ALA A N 1
ATOM 2904 C CA . ALA A 1 350 ? 8.857 -1.083 23.012 1.00 72.81 350 ALA A CA 1
ATOM 2905 C C . ALA A 1 350 ? 8.695 -0.795 21.511 1.00 72.81 350 ALA A C 1
ATOM 2907 O O . ALA A 1 350 ? 7.881 -1.431 20.841 1.00 72.81 350 ALA A O 1
ATOM 2908 N N . THR A 1 351 ? 9.503 0.121 20.969 1.00 76.88 351 THR A N 1
ATOM 2909 C CA . THR A 1 351 ? 9.544 0.412 19.535 1.00 76.88 351 THR A CA 1
ATOM 2910 C C . THR A 1 351 ? 9.944 -0.832 18.760 1.00 76.88 351 THR A C 1
ATOM 2912 O O . THR A 1 351 ? 9.243 -1.212 17.835 1.00 76.88 351 THR A O 1
ATOM 2915 N N . ILE A 1 352 ? 11.024 -1.516 19.141 1.00 82.56 352 ILE A N 1
ATOM 2916 C CA . ILE A 1 352 ? 11.446 -2.734 18.441 1.00 82.56 352 ILE A CA 1
ATOM 2917 C C . ILE A 1 352 ? 10.379 -3.827 18.531 1.00 82.56 352 ILE A C 1
ATOM 2919 O O . ILE A 1 352 ? 10.067 -4.449 17.517 1.00 82.56 352 ILE A O 1
ATOM 2923 N N . ASP A 1 353 ? 9.817 -4.057 19.717 1.00 77.44 353 ASP A N 1
ATOM 2924 C CA . ASP A 1 353 ? 8.856 -5.140 19.924 1.00 77.44 353 ASP A CA 1
ATOM 2925 C C . ASP A 1 353 ? 7.612 -4.950 19.035 1.00 77.44 353 ASP A C 1
ATOM 2927 O O . ASP A 1 353 ? 7.237 -5.891 18.336 1.00 77.44 353 ASP A O 1
ATOM 2931 N N . LYS A 1 354 ? 7.104 -3.711 18.906 1.00 76.62 354 LYS A N 1
ATOM 2932 C CA . LYS A 1 354 ? 6.018 -3.340 17.972 1.00 76.62 354 LYS A CA 1
ATOM 2933 C C . LYS A 1 354 ? 6.279 -3.794 16.530 1.00 76.62 354 LYS A C 1
ATOM 2935 O O . LYS A 1 354 ? 5.365 -4.250 15.849 1.00 76.62 354 LYS A O 1
ATOM 2940 N N . TYR A 1 355 ? 7.508 -3.640 16.036 1.00 75.56 355 TYR A N 1
ATOM 2941 C CA . TYR A 1 355 ? 7.863 -3.995 14.655 1.00 75.56 355 TYR A CA 1
ATOM 2942 C C . TYR A 1 355 ? 8.290 -5.458 14.493 1.00 75.56 355 TYR A C 1
ATOM 2944 O O . TYR A 1 355 ? 8.307 -5.962 13.371 1.00 75.56 355 TYR A O 1
ATOM 2952 N N . LEU A 1 356 ? 8.622 -6.148 15.587 1.00 74.62 356 LEU A N 1
ATOM 2953 C CA . LEU A 1 356 ? 8.934 -7.578 15.589 1.00 74.62 356 LEU A CA 1
ATOM 2954 C C . LEU A 1 356 ? 7.703 -8.471 15.718 1.00 74.62 356 LEU A C 1
ATOM 2956 O O . LEU A 1 356 ? 7.772 -9.634 15.326 1.00 74.62 356 LEU A O 1
ATOM 2960 N N . ASP A 1 357 ? 6.596 -7.943 16.229 1.00 65.75 357 ASP A N 1
ATOM 2961 C CA . ASP A 1 357 ? 5.348 -8.685 16.405 1.00 65.75 357 ASP A CA 1
ATOM 2962 C C . ASP A 1 357 ? 4.781 -9.213 15.069 1.00 65.75 357 ASP A C 1
ATOM 2964 O O . ASP A 1 357 ? 4.421 -10.383 14.977 1.00 65.75 357 ASP A O 1
ATOM 2968 N N . LEU A 1 358 ? 4.817 -8.414 13.996 1.00 55.09 358 LEU A N 1
ATOM 2969 C CA . LEU A 1 358 ? 4.343 -8.800 12.654 1.00 55.09 358 LEU A CA 1
ATOM 2970 C C . LEU A 1 358 ? 5.181 -9.922 11.986 1.00 55.09 358 LEU A C 1
ATOM 2972 O O . LEU A 1 358 ? 4.605 -10.911 11.530 1.00 55.09 358 LEU A O 1
ATOM 2976 N N . PRO A 1 359 ? 6.527 -9.829 11.913 1.00 52.41 359 PRO A N 1
ATOM 2977 C CA . PRO A 1 359 ? 7.382 -10.935 11.476 1.00 52.41 359 PRO A CA 1
ATOM 2978 C C . PRO A 1 359 ? 7.225 -12.191 12.332 1.00 52.41 359 PRO A C 1
ATOM 2980 O O . PRO A 1 359 ? 7.153 -13.293 11.794 1.00 52.41 359 PRO A O 1
ATOM 2983 N N . PHE A 1 360 ? 7.166 -12.037 13.659 1.00 55.47 360 PHE A N 1
ATOM 2984 C CA . PHE A 1 360 ? 7.024 -13.152 14.595 1.00 55.47 360 PHE A CA 1
ATOM 2985 C C . PHE A 1 360 ? 5.752 -13.964 14.327 1.00 55.47 360 PHE A C 1
ATOM 2987 O O . PHE A 1 360 ? 5.812 -15.191 14.273 1.00 55.47 360 PHE A O 1
ATOM 2994 N N . ASP A 1 361 ? 4.638 -13.290 14.057 1.00 55.41 361 ASP A N 1
ATOM 2995 C CA . ASP A 1 361 ? 3.379 -13.914 13.646 1.00 55.41 361 ASP A CA 1
ATOM 2996 C C . ASP A 1 361 ? 3.489 -14.713 12.344 1.00 55.41 361 ASP A C 1
ATOM 2998 O O . ASP A 1 361 ? 2.862 -15.763 12.188 1.00 55.41 361 ASP A O 1
ATOM 3002 N N . PHE A 1 362 ? 4.310 -14.241 11.406 1.00 54.59 362 PHE A N 1
ATOM 3003 C CA . PHE A 1 362 ? 4.544 -14.931 10.144 1.00 54.59 362 PHE A CA 1
ATOM 3004 C C . PHE A 1 362 ? 5.321 -16.239 10.334 1.00 54.59 362 PHE A C 1
ATOM 3006 O O . PHE A 1 362 ? 5.003 -17.243 9.696 1.00 54.59 362 PHE A O 1
ATOM 3013 N N . PHE A 1 363 ? 6.301 -16.240 11.244 1.00 51.81 363 PHE A N 1
ATOM 3014 C CA . PHE A 1 363 ? 7.111 -17.412 11.590 1.00 51.81 363 PHE A CA 1
ATOM 3015 C C . PHE A 1 363 ? 6.378 -18.419 12.474 1.00 51.81 363 PHE A C 1
ATOM 3017 O O . PHE A 1 363 ? 6.535 -19.621 12.293 1.00 51.81 363 PHE A O 1
ATOM 3024 N N . MET A 1 364 ? 5.561 -17.940 13.411 1.00 49.56 364 MET A N 1
ATOM 3025 C CA . MET A 1 364 ? 4.808 -18.781 14.345 1.00 49.56 364 MET A CA 1
ATOM 3026 C C . MET A 1 364 ? 3.473 -19.268 13.769 1.00 49.56 364 MET A C 1
ATOM 3028 O O . MET A 1 364 ? 2.647 -19.802 14.515 1.00 49.56 364 MET A O 1
ATOM 3032 N N . ARG A 1 365 ? 3.249 -19.099 12.454 1.00 53.59 365 ARG A N 1
ATOM 3033 C CA . ARG A 1 365 ? 2.063 -19.609 11.760 1.00 53.59 365 ARG A CA 1
ATOM 3034 C C . ARG A 1 365 ? 1.889 -21.095 12.058 1.00 53.59 365 ARG A C 1
ATOM 3036 O O . ARG A 1 365 ? 2.635 -21.939 11.570 1.00 53.59 365 ARG A O 1
ATOM 3043 N N . LYS A 1 366 ? 0.834 -21.416 12.803 1.00 53.06 366 LYS A N 1
ATOM 3044 C CA . LYS A 1 366 ? 0.177 -22.712 12.672 1.00 53.06 366 LYS A CA 1
ATOM 3045 C C . LYS A 1 366 ? -0.605 -22.681 11.360 1.00 53.06 366 LYS A C 1
ATOM 3047 O O . LYS A 1 366 ? -1.343 -21.726 11.108 1.00 53.06 366 LYS A O 1
ATOM 3052 N N . ASP A 1 367 ? -0.495 -23.735 10.556 1.00 56.84 367 ASP A N 1
ATOM 3053 C CA . ASP A 1 367 ? -1.287 -23.886 9.324 1.00 56.84 367 ASP A CA 1
ATOM 3054 C C . ASP A 1 367 ? -2.805 -23.956 9.595 1.00 56.84 367 ASP A C 1
ATOM 3056 O O . ASP A 1 367 ? -3.613 -23.823 8.681 1.00 56.84 367 ASP A O 1
ATOM 3060 N N . ILE A 1 368 ? -3.207 -24.116 10.860 1.00 67.62 368 ILE A N 1
ATOM 3061 C CA . ILE A 1 368 ? -4.591 -24.305 11.292 1.00 67.62 368 ILE A CA 1
ATOM 3062 C C . ILE A 1 368 ? -5.085 -23.043 12.008 1.00 67.62 368 ILE A C 1
ATOM 3064 O O . ILE A 1 368 ? -4.471 -22.617 12.987 1.00 67.62 368 ILE A O 1
ATOM 3068 N N . VAL A 1 369 ? -6.198 -22.477 11.532 1.00 81.56 369 VAL A N 1
ATOM 3069 C CA . VAL A 1 369 ? -6.927 -21.383 12.194 1.00 81.56 369 VAL A CA 1
ATOM 3070 C C . VAL A 1 369 ? -7.804 -21.944 13.314 1.00 81.56 369 VAL A C 1
ATOM 3072 O O . VAL A 1 369 ? -8.613 -22.848 13.099 1.00 81.56 369 VAL A O 1
ATOM 3075 N N . GLU A 1 370 ? -7.686 -21.387 14.516 1.00 86.38 370 GLU A N 1
ATOM 3076 C CA . GLU A 1 370 ? -8.562 -21.691 15.643 1.00 86.38 370 GLU A CA 1
ATOM 3077 C C . GLU A 1 370 ? -9.866 -20.888 15.527 1.00 86.38 370 GLU A C 1
ATOM 3079 O O . GLU A 1 370 ? -9.929 -19.705 15.861 1.00 86.38 370 GLU A O 1
ATOM 3084 N N . THR A 1 371 ? -10.948 -21.547 15.105 1.00 89.31 371 THR A N 1
ATOM 3085 C CA . THR A 1 371 ? -12.244 -20.901 14.814 1.00 89.31 371 THR A CA 1
ATOM 3086 C C . THR A 1 371 ? -12.851 -20.120 15.978 1.00 89.31 371 THR A C 1
ATOM 3088 O O . THR A 1 371 ? -13.591 -19.170 15.745 1.00 89.31 371 THR A O 1
ATOM 3091 N N . LYS A 1 372 ? -12.538 -20.483 17.228 1.00 89.69 372 LYS A N 1
ATOM 3092 C CA . LYS A 1 372 ? -12.959 -19.768 18.451 1.00 89.69 372 LYS A CA 1
ATOM 3093 C C . LYS A 1 372 ? -12.277 -18.406 18.646 1.00 89.69 372 LYS A C 1
ATOM 3095 O O . LYS A 1 372 ? -12.717 -17.623 19.477 1.00 89.69 372 LYS A O 1
ATOM 3100 N N . ASN A 1 373 ? -11.192 -18.150 17.918 1.00 88.38 373 ASN A N 1
ATOM 3101 C CA . ASN A 1 373 ? -10.410 -16.921 18.008 1.00 88.38 373 ASN A CA 1
ATOM 3102 C C . ASN A 1 373 ? -10.634 -16.018 16.790 1.00 88.38 373 ASN A C 1
ATOM 3104 O O . ASN A 1 373 ? -9.862 -15.087 16.592 1.00 88.38 373 ASN A O 1
ATOM 3108 N N . ILE A 1 374 ? -11.635 -16.296 15.953 1.00 91.69 374 ILE A N 1
ATOM 3109 C CA . ILE A 1 374 ? -11.946 -15.459 14.794 1.00 91.69 374 ILE A CA 1
ATOM 3110 C C . ILE A 1 374 ? -12.813 -14.285 15.245 1.00 91.69 374 ILE A C 1
ATOM 3112 O O . ILE A 1 374 ? -13.862 -14.506 15.844 1.00 91.69 374 ILE A O 1
ATOM 3116 N N . PHE A 1 375 ? -12.415 -13.057 14.924 1.00 91.12 375 PHE A N 1
ATOM 3117 C CA . PHE A 1 375 ? -13.166 -11.844 15.247 1.00 91.12 375 PHE A CA 1
ATOM 3118 C C . PHE A 1 375 ? -13.261 -10.914 14.032 1.00 91.12 375 PHE A C 1
ATOM 3120 O O . PHE A 1 375 ? -12.338 -10.883 13.211 1.00 91.12 375 PHE A O 1
ATOM 3127 N N . PRO A 1 376 ? -14.353 -10.141 13.900 1.00 92.81 376 PRO A N 1
ATOM 3128 C CA . PRO A 1 376 ? -14.430 -9.089 12.903 1.00 92.81 376 PRO A CA 1
ATOM 3129 C C . PRO A 1 376 ? -13.712 -7.839 13.430 1.00 92.81 376 PRO A C 1
ATOM 3131 O O . PRO A 1 376 ? -13.768 -7.548 14.626 1.00 92.81 376 PRO A O 1
ATOM 3134 N N . ILE A 1 377 ? -13.079 -7.071 12.549 1.00 90.31 377 ILE A N 1
ATOM 3135 C CA . ILE A 1 377 ? -12.529 -5.740 12.839 1.00 90.31 377 ILE A CA 1
ATOM 3136 C C . ILE A 1 377 ? -12.863 -4.760 11.722 1.00 90.31 377 ILE A C 1
ATOM 3138 O O . ILE A 1 377 ? -13.025 -5.152 10.567 1.00 90.31 377 ILE A O 1
ATOM 3142 N N . PHE A 1 378 ? -12.910 -3.472 12.057 1.00 90.00 378 PHE A N 1
ATOM 3143 C CA . PHE A 1 378 ? -13.137 -2.415 11.079 1.00 90.00 378 PHE A CA 1
ATOM 3144 C C . PHE A 1 378 ? -11.849 -1.730 10.641 1.00 90.00 378 PHE A C 1
ATOM 3146 O O . PHE A 1 378 ? -10.949 -1.454 11.439 1.00 90.00 378 PHE A O 1
ATOM 3153 N N . LYS A 1 379 ? -11.800 -1.403 9.350 1.00 85.81 379 LYS A N 1
ATOM 3154 C CA . LYS A 1 379 ? -10.826 -0.485 8.758 1.00 85.81 379 LYS A CA 1
ATOM 3155 C C . LYS A 1 379 ? -11.564 0.557 7.921 1.00 85.81 379 LYS A C 1
ATOM 3157 O O . LYS A 1 379 ? -12.536 0.228 7.240 1.00 85.81 379 LYS A O 1
ATOM 3162 N N . GLY A 1 380 ? -11.099 1.802 7.985 1.00 85.56 380 GLY A N 1
ATOM 3163 C CA . GLY A 1 380 ? -11.579 2.873 7.118 1.00 85.56 380 GLY A CA 1
ATOM 3164 C C . GLY A 1 380 ? -11.055 2.741 5.690 1.00 85.56 380 GLY A C 1
ATOM 3165 O O . GLY A 1 380 ? -10.026 2.100 5.459 1.00 85.56 380 GLY A O 1
ATOM 3166 N N . LYS A 1 381 ? -11.725 3.391 4.737 1.00 82.19 381 LYS A N 1
ATOM 3167 C CA . LYS A 1 381 ? -11.366 3.373 3.307 1.00 82.19 381 LYS A CA 1
ATOM 3168 C C . LYS A 1 381 ? -9.906 3.753 3.014 1.00 82.19 381 LYS A C 1
ATOM 3170 O O . LYS A 1 381 ? -9.273 3.129 2.168 1.00 82.19 381 LYS A O 1
ATOM 3175 N N . GLU A 1 382 ? -9.338 4.712 3.747 1.00 75.25 382 GLU A N 1
ATOM 3176 C CA . GLU A 1 382 ? -7.938 5.124 3.556 1.00 75.25 382 GLU A CA 1
ATOM 3177 C C . GLU A 1 382 ? -6.964 4.020 3.981 1.00 75.25 382 GLU A C 1
ATOM 3179 O O . GLU A 1 382 ? -5.989 3.743 3.285 1.00 75.25 382 GLU A O 1
ATOM 3184 N N . ALA A 1 383 ? -7.265 3.310 5.072 1.00 69.31 383 ALA A N 1
ATOM 3185 C CA . ALA A 1 383 ? -6.467 2.165 5.493 1.00 69.31 383 ALA A CA 1
ATOM 3186 C C . ALA A 1 383 ? -6.518 1.036 4.453 1.00 69.31 383 ALA A C 1
ATOM 3188 O O . ALA A 1 383 ? -5.500 0.399 4.206 1.00 69.31 383 ALA A O 1
ATOM 3189 N N . VAL A 1 384 ? -7.663 0.814 3.796 1.00 69.44 384 VAL A N 1
ATOM 3190 C CA . VAL A 1 384 ? -7.774 -0.148 2.683 1.00 69.44 384 VAL A CA 1
ATOM 3191 C C . VAL A 1 384 ? -6.858 0.245 1.524 1.00 69.44 384 VAL A C 1
ATOM 3193 O O . VAL A 1 384 ? -6.144 -0.608 1.002 1.00 69.44 384 VAL A O 1
ATOM 3196 N N . LYS A 1 385 ? -6.822 1.532 1.159 1.00 64.19 385 LYS A N 1
ATOM 3197 C CA . LYS A 1 385 ? -5.940 2.049 0.104 1.00 64.19 385 LYS A CA 1
ATOM 3198 C C . LYS A 1 385 ? -4.464 1.812 0.435 1.00 64.19 385 LYS A C 1
ATOM 3200 O O . LYS A 1 385 ? -3.745 1.276 -0.403 1.00 64.19 385 LYS A O 1
ATOM 3205 N N . ILE A 1 386 ? -4.043 2.116 1.661 1.00 61.81 386 ILE A N 1
ATOM 3206 C CA . ILE A 1 386 ? -2.668 1.874 2.130 1.00 61.81 386 ILE A CA 1
ATOM 3207 C C . ILE A 1 386 ? -2.346 0.373 2.116 1.00 61.81 386 ILE A C 1
ATOM 3209 O O . ILE A 1 386 ? -1.351 -0.046 1.532 1.00 61.81 386 ILE A O 1
ATOM 3213 N N . LEU A 1 387 ? -3.219 -0.467 2.684 1.00 62.22 387 LEU A N 1
ATOM 3214 C CA . LEU A 1 387 ? -3.022 -1.922 2.704 1.00 62.22 387 LEU A CA 1
ATOM 3215 C C . LEU A 1 387 ? -2.956 -2.512 1.288 1.00 62.22 387 LEU A C 1
ATOM 3217 O O . LEU A 1 387 ? -2.183 -3.436 1.056 1.00 62.22 387 LEU A O 1
ATOM 3221 N N . SER A 1 388 ? -3.719 -1.971 0.337 1.00 61.91 388 SER A N 1
ATOM 3222 C CA . SER A 1 388 ? -3.672 -2.411 -1.062 1.00 61.91 388 SER A CA 1
ATOM 3223 C C . SER A 1 388 ? -2.357 -2.076 -1.773 1.00 61.91 388 SER A C 1
ATOM 3225 O O . SER A 1 388 ? -2.016 -2.730 -2.755 1.00 61.91 388 SER A O 1
ATOM 3227 N N . GLN A 1 389 ? -1.617 -1.081 -1.278 1.00 50.81 389 GLN A N 1
ATOM 3228 C CA . GLN A 1 389 ? -0.329 -0.652 -1.826 1.00 50.81 389 GLN A CA 1
ATOM 3229 C C . GLN A 1 389 ? 0.852 -1.348 -1.132 1.00 50.81 389 GLN A C 1
ATOM 3231 O O . GLN A 1 389 ? 1.808 -1.739 -1.799 1.00 50.81 389 GLN A O 1
ATOM 3236 N N . ASP A 1 390 ? 0.765 -1.545 0.187 1.00 44.16 390 ASP A N 1
ATOM 3237 C CA . ASP A 1 390 ? 1.890 -1.991 1.020 1.00 44.16 390 ASP A CA 1
ATOM 3238 C C . ASP A 1 390 ? 1.924 -3.507 1.277 1.00 44.16 390 ASP A C 1
ATOM 3240 O O . ASP A 1 390 ? 2.980 -4.075 1.581 1.00 44.16 390 ASP A O 1
ATOM 3244 N N . LEU A 1 391 ? 0.777 -4.190 1.206 1.00 49.19 391 LEU A N 1
ATOM 3245 C CA . LEU A 1 391 ? 0.668 -5.588 1.621 1.00 49.19 391 LEU A CA 1
ATOM 3246 C C . LEU A 1 391 ? 0.804 -6.528 0.420 1.00 49.19 391 LEU A C 1
ATOM 3248 O O . LEU A 1 391 ? -0.093 -6.648 -0.413 1.00 49.19 391 LEU A O 1
ATOM 3252 N N . ARG A 1 392 ? 1.926 -7.260 0.375 1.00 47.41 392 ARG A N 1
ATOM 3253 C CA . ARG A 1 392 ? 2.080 -8.430 -0.505 1.00 47.41 392 ARG A CA 1
ATOM 3254 C C . ARG A 1 392 ? 0.920 -9.396 -0.241 1.00 47.41 392 ARG A C 1
ATOM 3256 O O . ARG A 1 392 ? 0.697 -9.772 0.912 1.00 47.41 392 ARG A O 1
ATOM 3263 N N . ASP A 1 393 ? 0.217 -9.796 -1.298 1.00 54.75 393 ASP A N 1
ATOM 3264 C CA . ASP A 1 393 ? -0.991 -10.629 -1.270 1.00 54.75 393 ASP A CA 1
ATOM 3265 C C . ASP A 1 393 ? -2.278 -9.965 -0.731 1.00 54.75 393 ASP A C 1
ATOM 3267 O O . ASP A 1 393 ? -3.140 -10.656 -0.169 1.00 54.75 393 ASP A O 1
ATOM 3271 N N . PHE A 1 394 ? -2.444 -8.643 -0.850 1.00 60.09 394 PHE A N 1
ATOM 3272 C CA . PHE A 1 394 ? -3.688 -7.970 -0.446 1.00 60.09 394 PHE A CA 1
ATOM 3273 C C . PHE A 1 394 ? -4.940 -8.620 -1.071 1.00 60.09 394 PHE A C 1
ATOM 3275 O O . PHE A 1 394 ? -5.958 -8.790 -0.400 1.00 60.09 394 PHE A O 1
ATOM 3282 N N . GLU A 1 395 ? -4.851 -9.086 -2.318 1.00 63.62 395 GLU A N 1
ATOM 3283 C CA . GLU A 1 395 ? -5.919 -9.784 -3.049 1.00 63.62 395 GLU A CA 1
ATOM 3284 C C . GLU A 1 395 ? -6.314 -11.151 -2.459 1.00 63.62 395 GLU A C 1
ATOM 3286 O O . GLU A 1 395 ? -7.329 -11.748 -2.855 1.00 63.62 395 GLU A O 1
ATOM 3291 N N . LYS A 1 396 ? -5.512 -11.669 -1.520 1.00 70.50 396 LYS A N 1
ATOM 3292 C CA . LYS A 1 396 ? -5.791 -12.903 -0.773 1.00 70.50 396 LYS A CA 1
ATOM 3293 C C . LYS A 1 396 ? -6.517 -12.637 0.545 1.00 70.50 396 LYS A C 1
ATOM 3295 O O . LYS A 1 396 ? -6.978 -13.605 1.154 1.00 70.50 396 LYS A O 1
ATOM 3300 N N . LEU A 1 397 ? -6.617 -11.382 0.994 1.00 78.75 397 LEU A N 1
ATOM 3301 C CA . LEU A 1 397 ? -7.365 -11.019 2.198 1.00 78.75 397 LEU A CA 1
ATOM 3302 C C . LEU A 1 397 ? -8.871 -11.141 1.962 1.00 78.75 397 LEU A C 1
ATOM 3304 O O . LEU A 1 397 ? -9.376 -10.841 0.881 1.00 78.75 397 LEU A O 1
ATOM 3308 N N . ILE A 1 398 ? -9.586 -11.560 3.003 1.00 83.38 398 ILE A N 1
ATOM 3309 C CA . ILE A 1 398 ? -11.047 -11.586 3.016 1.00 83.38 398 ILE A CA 1
ATOM 3310 C C . ILE A 1 398 ? -11.552 -10.334 3.728 1.00 83.38 398 ILE A C 1
ATOM 3312 O O . ILE A 1 398 ? -11.225 -10.100 4.895 1.00 83.38 398 ILE A O 1
ATOM 3316 N N . PHE A 1 399 ? -12.352 -9.534 3.026 1.00 88.25 399 PHE A N 1
ATOM 3317 C CA . PHE A 1 399 ? -13.004 -8.360 3.588 1.00 88.25 399 PHE A CA 1
ATOM 3318 C C . PHE A 1 399 ? -14.330 -8.065 2.892 1.00 88.25 399 PHE A C 1
ATOM 3320 O O . PHE A 1 399 ? -14.590 -8.532 1.784 1.00 88.25 399 PHE A O 1
ATOM 3327 N N . GLU A 1 400 ? -15.157 -7.262 3.550 1.00 88.56 400 GLU A N 1
ATOM 3328 C CA . GLU A 1 400 ? -16.489 -6.899 3.081 1.00 88.56 400 GLU A CA 1
ATOM 3329 C C . GLU A 1 400 ? -16.743 -5.407 3.247 1.00 88.56 400 GLU A C 1
ATOM 3331 O O . GLU A 1 400 ? -16.323 -4.794 4.230 1.00 88.56 400 GLU A O 1
ATOM 3336 N N . ARG A 1 401 ? -17.478 -4.808 2.309 1.00 90.69 401 ARG A N 1
ATOM 3337 C CA . ARG A 1 401 ? -17.910 -3.414 2.437 1.00 90.69 401 ARG A CA 1
ATOM 3338 C C . ARG A 1 401 ? -19.075 -3.322 3.424 1.00 90.69 401 ARG A C 1
ATOM 3340 O O . ARG A 1 401 ? -20.134 -3.901 3.186 1.00 90.69 401 ARG A O 1
ATOM 3347 N N . TYR A 1 402 ? -18.908 -2.555 4.502 1.00 91.88 402 TYR A N 1
ATOM 3348 C CA . TYR A 1 402 ? -19.981 -2.300 5.466 1.00 91.88 402 TYR A CA 1
ATOM 3349 C C . TYR A 1 402 ? -20.732 -1.001 5.196 1.00 91.88 402 TYR A C 1
ATOM 3351 O O . TYR A 1 402 ? -21.938 -0.967 5.382 1.00 91.88 402 TYR A O 1
ATOM 3359 N N . ASN A 1 403 ? -20.078 0.062 4.751 1.00 90.44 403 ASN A N 1
ATOM 3360 C CA . ASN A 1 403 ? -20.747 1.232 4.176 1.00 90.44 403 ASN A CA 1
ATOM 3361 C C . ASN A 1 403 ? -19.760 1.943 3.238 1.00 90.44 403 ASN A C 1
ATOM 3363 O O . ASN A 1 403 ? -18.870 1.299 2.685 1.00 90.44 403 ASN A O 1
ATOM 3367 N N . GLU A 1 404 ? -19.932 3.231 2.964 1.00 88.50 404 GLU A N 1
ATOM 3368 C CA . GLU A 1 404 ? -19.021 3.972 2.077 1.00 88.50 404 GLU A CA 1
ATOM 3369 C C . GLU A 1 404 ? -17.651 4.260 2.704 1.00 88.50 404 GLU A C 1
ATOM 3371 O O . GLU A 1 404 ? -16.685 4.495 1.982 1.00 88.50 404 GLU A O 1
ATOM 3376 N N . GLU A 1 405 ? -17.547 4.177 4.030 1.00 90.69 405 GLU A N 1
ATOM 3377 C CA . GLU A 1 405 ? -16.341 4.524 4.786 1.00 90.69 405 GLU A CA 1
ATOM 3378 C C . GLU A 1 405 ? -15.687 3.315 5.458 1.00 90.69 405 GLU A C 1
ATOM 3380 O O . GLU A 1 405 ? -14.470 3.297 5.633 1.00 90.69 405 GLU A O 1
ATOM 3385 N N . LEU A 1 406 ? -16.475 2.308 5.839 1.00 91.81 406 LEU A N 1
ATOM 3386 C CA . LEU A 1 406 ? -16.044 1.197 6.682 1.00 91.81 406 LEU A CA 1
ATOM 3387 C C . LEU A 1 406 ? -16.055 -0.143 5.943 1.00 91.81 406 LEU A C 1
ATOM 3389 O O . LEU A 1 406 ? -17.026 -0.506 5.269 1.00 91.81 406 LEU A O 1
ATOM 3393 N N . PHE A 1 407 ? -14.996 -0.918 6.171 1.00 91.44 407 PHE A N 1
ATOM 3394 C CA . PHE A 1 407 ? -14.814 -2.279 5.678 1.00 91.44 407 PHE A CA 1
ATOM 3395 C C . PHE A 1 407 ? -14.584 -3.241 6.845 1.00 91.44 407 PHE A C 1
ATOM 3397 O O . PHE A 1 407 ? -13.848 -2.919 7.782 1.00 91.44 407 PHE A O 1
ATOM 3404 N N . ILE A 1 408 ? -15.206 -4.418 6.778 1.00 92.25 408 ILE A N 1
ATOM 3405 C CA . ILE A 1 408 ? -15.047 -5.500 7.754 1.00 92.25 408 ILE A CA 1
ATOM 3406 C C . ILE A 1 408 ? -13.925 -6.404 7.274 1.00 92.25 408 ILE A C 1
ATOM 3408 O O . ILE A 1 408 ? -14.002 -6.959 6.182 1.00 92.25 408 ILE A O 1
ATOM 3412 N N . TYR A 1 409 ? -12.918 -6.584 8.115 1.00 90.56 409 TYR A N 1
ATOM 3413 C CA . TYR A 1 409 ? -11.899 -7.614 7.971 1.00 90.56 409 TYR A CA 1
ATOM 3414 C C . TYR A 1 409 ? -12.087 -8.668 9.055 1.00 90.56 409 TYR A C 1
ATOM 3416 O O . TYR A 1 409 ? -12.644 -8.393 10.117 1.00 90.56 409 TYR A O 1
ATOM 3424 N N . TYR A 1 410 ? -11.568 -9.863 8.805 1.00 90.75 410 TYR A N 1
ATOM 3425 C CA . TYR A 1 410 ? -11.592 -10.957 9.767 1.00 90.75 410 TYR A CA 1
ATOM 3426 C C . TYR A 1 410 ? -10.185 -11.281 10.219 1.00 90.75 410 TYR A C 1
ATOM 3428 O O . TYR A 1 410 ? -9.264 -11.334 9.400 1.00 90.75 410 TYR A O 1
ATOM 3436 N N . ILE A 1 411 ? -10.024 -11.498 11.518 1.00 87.44 411 ILE A N 1
ATOM 3437 C CA . ILE A 1 411 ? -8.732 -11.774 12.136 1.00 87.44 411 ILE A CA 1
ATOM 3438 C C . ILE A 1 411 ? -8.820 -12.974 13.072 1.00 87.44 411 ILE A C 1
ATOM 3440 O O . ILE A 1 411 ? -9.860 -13.215 13.675 1.00 87.44 411 ILE A O 1
ATOM 3444 N N . GLU A 1 412 ? -7.724 -13.707 13.213 1.00 83.81 412 GLU A N 1
ATOM 3445 C CA . GLU A 1 412 ? -7.496 -14.657 14.294 1.00 83.81 412 GLU A CA 1
ATOM 3446 C C . GLU A 1 412 ? -6.744 -13.940 15.430 1.00 83.81 412 GLU A C 1
ATOM 3448 O O . GLU A 1 412 ? -5.681 -13.365 15.191 1.00 83.81 412 GLU A O 1
ATOM 3453 N N . ASN A 1 413 ? -7.285 -14.031 16.652 1.00 73.69 413 ASN A N 1
ATOM 3454 C CA . ASN A 1 413 ? -6.813 -13.445 17.916 1.00 73.69 413 ASN A CA 1
ATOM 3455 C C . ASN A 1 413 ? -7.066 -11.928 18.088 1.00 73.69 413 ASN A C 1
ATOM 3457 O O . ASN A 1 413 ? -6.812 -11.135 17.192 1.00 73.69 413 ASN A O 1
ATOM 3461 N N . ALA A 1 414 ? -7.543 -11.529 19.275 1.00 57.41 414 ALA A N 1
ATOM 3462 C CA . ALA A 1 414 ? -8.017 -10.174 19.597 1.00 57.41 414 ALA A CA 1
ATOM 3463 C C . ALA A 1 414 ? -7.084 -9.339 20.501 1.00 57.41 414 ALA A C 1
ATOM 3465 O O . ALA A 1 414 ? -7.256 -8.125 20.605 1.00 57.41 414 ALA A O 1
ATOM 3466 N N . ASP A 1 415 ? -6.137 -9.980 21.198 1.00 54.62 415 ASP A N 1
ATOM 3467 C CA . ASP A 1 415 ? -5.472 -9.375 22.367 1.00 54.62 415 ASP A CA 1
ATOM 3468 C C . ASP A 1 415 ? -3.995 -8.984 22.133 1.00 54.62 415 ASP A C 1
ATOM 3470 O O . ASP A 1 415 ? -3.387 -8.392 23.027 1.00 54.62 415 ASP A O 1
ATOM 3474 N N . LYS A 1 416 ? -3.374 -9.319 20.983 1.00 52.50 416 LYS A N 1
ATOM 3475 C CA . LYS A 1 416 ? -1.930 -9.058 20.753 1.00 52.50 416 LYS A CA 1
ATOM 3476 C C . LYS A 1 416 ? -1.563 -8.647 19.328 1.00 52.50 416 LYS A C 1
ATOM 3478 O O . LYS A 1 416 ? -1.089 -7.538 19.122 1.00 52.50 416 LYS A O 1
ATOM 3483 N N . VAL A 1 417 ? -1.742 -9.549 18.369 1.00 53.22 417 VAL A N 1
ATOM 3484 C CA . VAL A 1 417 ? -1.369 -9.344 16.967 1.00 53.22 417 VAL A CA 1
ATOM 3485 C C . VAL A 1 417 ? -2.451 -9.984 16.109 1.00 53.22 417 VAL A C 1
ATOM 3487 O O . VAL A 1 417 ? -2.883 -11.107 16.373 1.00 53.22 417 VAL A O 1
ATOM 3490 N N . HIS A 1 418 ? -2.960 -9.215 15.152 1.00 69.00 418 HIS A N 1
ATOM 3491 C CA . HIS A 1 418 ? -4.102 -9.596 14.336 1.00 69.00 418 HIS A CA 1
ATOM 3492 C C . HIS A 1 418 ? -3.635 -10.371 13.098 1.00 69.00 418 HIS A C 1
ATOM 3494 O O . HIS A 1 418 ? -3.116 -9.774 12.149 1.00 69.00 418 HIS A O 1
ATOM 3500 N N . ARG A 1 419 ? -3.863 -11.688 13.054 1.00 77.06 419 ARG A N 1
ATOM 3501 C CA . ARG A 1 419 ? -3.667 -12.463 11.818 1.00 77.06 419 ARG A CA 1
ATOM 3502 C C . ARG A 1 419 ? -4.911 -12.335 10.949 1.00 77.06 419 ARG A C 1
ATOM 3504 O O . ARG A 1 419 ? -5.925 -12.944 11.257 1.00 77.06 419 ARG A O 1
ATOM 3511 N N . PHE A 1 420 ? -4.835 -11.616 9.834 1.00 83.12 420 PHE A N 1
ATOM 3512 C CA . PHE A 1 420 ? -5.947 -11.564 8.879 1.00 83.12 420 PHE A CA 1
ATOM 3513 C C . PHE A 1 420 ? -6.261 -12.938 8.273 1.00 83.12 420 PHE A C 1
ATOM 3515 O O . PHE A 1 420 ? -5.350 -13.641 7.823 1.00 83.12 420 PHE A O 1
ATOM 3522 N N . ILE A 1 421 ? -7.550 -13.268 8.210 1.00 86.12 421 ILE A N 1
ATOM 3523 C CA . ILE A 1 421 ? -8.079 -14.444 7.517 1.00 86.12 421 ILE A CA 1
ATOM 3524 C C . ILE A 1 421 ? -7.946 -14.246 6.002 1.00 86.12 421 ILE A C 1
ATOM 3526 O O . ILE A 1 421 ? -8.282 -13.188 5.456 1.00 86.12 421 ILE A O 1
ATOM 3530 N N . ARG A 1 422 ? -7.441 -15.274 5.316 1.00 84.00 422 ARG A N 1
ATOM 3531 C CA . ARG A 1 422 ? -7.207 -15.291 3.865 1.00 84.00 422 ARG A CA 1
ATOM 3532 C C . ARG A 1 422 ? -8.058 -16.340 3.155 1.00 84.00 422 ARG A C 1
ATOM 3534 O O . ARG A 1 422 ? -8.599 -17.243 3.785 1.00 84.00 422 ARG A O 1
ATOM 3541 N N . LYS A 1 423 ? -8.092 -16.281 1.820 1.00 80.00 423 LYS A N 1
ATOM 3542 C CA . LYS A 1 423 ? -8.748 -17.296 0.966 1.00 80.00 423 LYS A CA 1
ATOM 3543 C C . LYS A 1 423 ? -8.323 -18.734 1.301 1.00 80.00 423 LYS A C 1
ATOM 3545 O O . LYS A 1 423 ? -9.178 -19.587 1.482 1.00 80.00 423 LYS A O 1
ATOM 3550 N N . SER A 1 424 ? -7.029 -18.984 1.500 1.00 77.38 424 SER A N 1
ATOM 3551 C CA . SER A 1 424 ? -6.531 -20.316 1.881 1.00 77.38 424 SER A CA 1
ATOM 3552 C C . SER A 1 424 ? -7.027 -20.780 3.256 1.00 77.38 424 SER A C 1
ATOM 3554 O O . SER A 1 424 ? -7.225 -21.968 3.477 1.00 77.38 424 SER A O 1
ATOM 3556 N N . ASP A 1 425 ? -7.229 -19.852 4.199 1.00 85.06 425 ASP A N 1
ATOM 3557 C CA . ASP A 1 425 ? -7.783 -20.187 5.513 1.00 85.06 425 ASP A CA 1
ATOM 3558 C C . ASP A 1 425 ? -9.263 -20.580 5.381 1.00 85.06 425 ASP A C 1
ATOM 3560 O O . ASP A 1 425 ? -9.705 -21.533 6.016 1.00 85.06 425 ASP A O 1
ATOM 3564 N N . MET A 1 426 ? -10.009 -19.890 4.510 1.00 86.38 426 MET A N 1
ATOM 3565 C CA . MET A 1 426 ? -11.405 -20.214 4.192 1.00 86.38 426 MET A CA 1
ATOM 3566 C C . MET A 1 426 ? -11.550 -21.601 3.571 1.00 86.38 426 MET A C 1
ATOM 3568 O O . MET A 1 426 ? -12.427 -22.359 3.975 1.00 86.38 426 MET A O 1
ATOM 3572 N N . GLU A 1 427 ? -10.668 -21.945 2.631 1.00 84.00 427 GLU A N 1
ATOM 3573 C CA . GLU A 1 427 ? -10.615 -23.269 2.003 1.00 84.00 427 GLU A CA 1
ATOM 3574 C C . GLU A 1 427 ? -10.323 -24.363 3.038 1.00 84.00 427 GLU A C 1
ATOM 3576 O O . GLU A 1 427 ? -11.023 -25.372 3.085 1.00 84.00 427 GLU A O 1
ATOM 3581 N N . ASN A 1 428 ? -9.349 -24.133 3.925 1.00 83.31 428 ASN A N 1
ATOM 3582 C CA . ASN A 1 428 ? -8.994 -25.079 4.987 1.00 83.31 428 ASN A CA 1
ATOM 3583 C C . ASN A 1 428 ? -10.112 -25.267 6.022 1.00 83.31 428 ASN A C 1
ATOM 3585 O O . ASN A 1 428 ? -10.302 -26.369 6.536 1.00 83.31 428 ASN A O 1
ATOM 3589 N N . LEU A 1 429 ? -10.838 -24.196 6.346 1.00 87.88 429 LEU A N 1
ATOM 3590 C CA . LEU A 1 429 ? -11.990 -24.238 7.247 1.00 87.88 429 LEU A CA 1
ATOM 3591 C C . LEU A 1 429 ? -13.258 -24.761 6.561 1.00 87.88 429 LEU A C 1
ATOM 3593 O O . LEU A 1 429 ? -14.206 -25.130 7.252 1.00 87.88 429 LEU A O 1
ATOM 3597 N N . ASN A 1 430 ? -13.273 -24.798 5.225 1.00 90.06 430 ASN A N 1
ATOM 3598 C CA . ASN A 1 430 ? -14.457 -25.020 4.400 1.00 90.06 430 ASN A CA 1
ATOM 3599 C C . ASN A 1 430 ? -15.611 -24.067 4.775 1.00 90.06 430 ASN A C 1
ATOM 3601 O O . ASN A 1 430 ? -16.749 -24.495 4.961 1.00 90.06 430 ASN A O 1
ATOM 3605 N N . TYR A 1 431 ? -15.290 -22.782 4.947 1.00 92.38 431 TYR A N 1
ATOM 3606 C CA . TYR A 1 431 ? -16.246 -21.733 5.313 1.00 92.38 431 TYR A CA 1
ATOM 3607 C C . TYR A 1 431 ? -16.661 -20.917 4.089 1.00 92.38 431 TYR A C 1
ATOM 3609 O O . TYR A 1 431 ? -15.817 -20.538 3.273 1.00 92.38 431 TYR A O 1
ATOM 3617 N N . SER A 1 432 ? -17.943 -20.559 4.007 1.00 92.50 432 SER A N 1
ATOM 3618 C CA . SER A 1 432 ? -18.383 -19.417 3.203 1.00 92.50 432 SER A CA 1
ATOM 3619 C C . SER A 1 432 ? -18.142 -18.096 3.949 1.00 92.50 432 SER A C 1
ATOM 3621 O O . SER A 1 432 ? -17.869 -18.073 5.153 1.00 92.50 432 SER A O 1
ATOM 3623 N N . ILE A 1 433 ? -18.254 -16.958 3.256 1.00 89.62 433 ILE A N 1
ATOM 3624 C CA . ILE A 1 433 ? -18.145 -15.644 3.911 1.00 89.62 433 ILE A CA 1
ATOM 3625 C C . ILE A 1 433 ? -19.230 -15.453 4.984 1.00 89.62 433 ILE A C 1
ATOM 3627 O O . ILE A 1 433 ? -18.978 -14.846 6.024 1.00 89.62 433 ILE A O 1
ATOM 3631 N N . GLU A 1 434 ? -20.416 -16.028 4.777 1.00 93.94 434 GLU A N 1
ATOM 3632 C CA . GLU A 1 434 ? -21.501 -16.051 5.755 1.00 93.94 434 GLU A CA 1
ATOM 3633 C C . GLU A 1 434 ? -21.138 -16.877 6.992 1.00 93.94 434 GLU A C 1
ATOM 3635 O O . GLU A 1 434 ? -21.368 -16.401 8.105 1.00 93.94 434 GLU A O 1
ATOM 3640 N N . ASP A 1 435 ? -20.532 -18.058 6.817 1.00 95.50 435 ASP A N 1
ATOM 3641 C CA . ASP A 1 435 ? -20.074 -18.903 7.930 1.00 95.50 435 ASP A CA 1
ATOM 3642 C C . ASP A 1 435 ? -18.999 -18.190 8.757 1.00 95.50 435 ASP A C 1
ATOM 3644 O O . ASP A 1 435 ? -19.052 -18.169 9.991 1.00 95.50 435 ASP A O 1
ATOM 3648 N N . LEU A 1 436 ? -18.046 -17.542 8.077 1.00 95.06 436 LEU A N 1
ATOM 3649 C CA . LEU A 1 436 ? -17.000 -16.751 8.719 1.00 95.06 436 LEU A CA 1
ATOM 3650 C C . LEU A 1 436 ? -17.598 -15.600 9.530 1.00 95.06 436 LEU A C 1
ATOM 3652 O O . LEU A 1 436 ? -17.238 -15.422 10.695 1.00 95.06 436 LEU A O 1
ATOM 3656 N N . ARG A 1 437 ? -18.536 -14.850 8.940 1.00 94.69 437 ARG A N 1
ATOM 3657 C CA . ARG A 1 437 ? -19.224 -13.739 9.606 1.00 94.69 437 ARG A CA 1
ATOM 3658 C C . ARG A 1 437 ? -20.001 -14.214 10.824 1.00 94.69 437 ARG A C 1
ATOM 3660 O O . ARG A 1 437 ? -19.867 -13.627 11.897 1.00 94.69 437 ARG A O 1
ATOM 3667 N N . ALA A 1 438 ? -20.784 -15.280 10.673 1.00 94.62 438 ALA A N 1
ATOM 3668 C CA . ALA A 1 438 ? -21.561 -15.863 11.759 1.00 94.62 438 ALA A CA 1
ATOM 3669 C C . ALA A 1 438 ? -20.647 -16.301 12.908 1.00 94.62 438 ALA A C 1
ATOM 3671 O O . ALA A 1 438 ? -20.891 -15.930 14.058 1.00 94.62 438 ALA A O 1
ATOM 3672 N N . LYS A 1 439 ? -19.546 -16.999 12.599 1.00 95.44 439 LYS A N 1
ATOM 3673 C CA . LYS A 1 439 ? -18.594 -17.453 13.615 1.00 95.44 439 LYS A CA 1
ATOM 3674 C C . LYS A 1 439 ? -17.878 -16.295 14.309 1.00 95.44 439 LYS A C 1
ATOM 3676 O O . LYS A 1 439 ? -17.717 -16.305 15.528 1.00 95.44 439 LYS A O 1
ATOM 3681 N N . ALA A 1 440 ? -17.476 -15.280 13.552 1.00 94.25 440 ALA A N 1
ATOM 3682 C CA . ALA A 1 440 ? -16.816 -14.099 14.091 1.00 94.25 440 ALA A CA 1
ATOM 3683 C C . ALA A 1 440 ? -17.736 -13.317 15.050 1.00 94.25 440 ALA A C 1
ATOM 3685 O O . ALA A 1 440 ? -17.293 -12.869 16.108 1.00 94.25 440 ALA A O 1
ATOM 3686 N N . LEU A 1 441 ? -19.026 -13.193 14.714 1.00 92.56 441 LEU A N 1
ATOM 3687 C CA . LEU A 1 441 ? -20.032 -12.553 15.569 1.00 92.56 441 LEU A CA 1
ATOM 3688 C C . LEU A 1 441 ? -20.382 -13.389 16.802 1.00 92.56 441 LEU A C 1
ATOM 3690 O O . LEU A 1 441 ? -20.546 -12.828 17.887 1.00 92.56 441 LEU A O 1
ATOM 3694 N N . GLU A 1 442 ? -20.455 -14.713 16.665 1.00 93.69 442 GLU A N 1
ATOM 3695 C CA . GLU A 1 442 ? -20.613 -15.632 17.797 1.00 93.69 442 GLU A CA 1
ATOM 3696 C C . GLU A 1 442 ? -19.478 -15.426 18.809 1.00 93.69 442 GLU A C 1
ATOM 3698 O O . GLU A 1 442 ? -19.733 -15.188 19.986 1.00 93.69 442 GLU A O 1
ATOM 3703 N N . ASN A 1 443 ? -18.222 -15.419 18.350 1.00 91.56 443 ASN A N 1
ATOM 3704 C CA . ASN A 1 443 ? -17.072 -15.219 19.233 1.00 91.56 443 ASN A CA 1
ATOM 3705 C C . ASN A 1 443 ? -17.058 -13.813 19.857 1.00 91.56 443 ASN A C 1
ATOM 3707 O O . ASN A 1 443 ? -16.763 -13.677 21.045 1.00 91.56 443 ASN A O 1
ATOM 3711 N N . LEU A 1 444 ? -17.395 -12.772 19.083 1.00 89.50 444 LEU A N 1
ATOM 3712 C CA . LEU A 1 444 ? -17.473 -11.392 19.575 1.00 89.50 444 LEU A CA 1
ATOM 3713 C C . LEU A 1 444 ? -18.528 -11.235 20.680 1.00 89.50 444 LEU A C 1
ATOM 3715 O O . LEU A 1 444 ? -18.310 -10.502 21.636 1.00 89.50 444 LEU A O 1
ATOM 3719 N N . THR A 1 445 ? -19.666 -11.918 20.559 1.00 88.06 445 THR A N 1
ATOM 3720 C CA . THR A 1 445 ? -20.770 -11.827 21.531 1.00 88.06 445 THR A CA 1
ATOM 3721 C C . THR A 1 445 ? -20.619 -12.783 22.714 1.00 88.06 445 THR A C 1
ATOM 3723 O O . THR A 1 445 ? -21.199 -12.538 23.771 1.00 88.06 445 THR A O 1
ATOM 3726 N N . ALA A 1 446 ? -19.812 -13.840 22.580 1.00 84.69 446 ALA A N 1
ATOM 3727 C CA . ALA A 1 446 ? -19.531 -14.798 23.649 1.00 84.69 446 ALA A CA 1
ATOM 3728 C C . ALA A 1 446 ? -18.622 -14.247 24.764 1.00 84.69 446 ALA A C 1
ATOM 3730 O O . ALA A 1 446 ? -18.547 -14.847 25.838 1.00 84.69 446 ALA A O 1
ATOM 3731 N N . VAL A 1 447 ? -17.921 -13.132 24.533 1.00 66.50 447 VAL A N 1
ATOM 3732 C CA . VAL A 1 447 ? -17.009 -12.508 25.503 1.00 66.50 447 VAL A CA 1
ATOM 3733 C C . VAL A 1 447 ? -17.713 -11.294 26.148 1.00 66.50 447 VAL A C 1
ATOM 3735 O O . VAL A 1 447 ? -17.903 -10.271 25.495 1.00 66.50 447 VAL A O 1
ATOM 3738 N N . PRO A 1 448 ? -18.139 -11.372 27.424 1.00 59.00 448 PRO A N 1
ATOM 3739 C CA . PRO A 1 448 ? -19.185 -10.490 27.958 1.00 59.00 448 PRO A CA 1
ATOM 3740 C C . PRO A 1 448 ? -18.712 -9.161 28.587 1.00 59.00 448 PRO A C 1
ATOM 3742 O O . PRO A 1 448 ? -19.477 -8.534 29.315 1.00 59.00 448 PRO A O 1
ATOM 3745 N N . GLU A 1 449 ? -17.491 -8.680 28.342 1.00 70.19 449 GLU A N 1
ATOM 3746 C CA . GLU A 1 449 ? -16.984 -7.451 28.987 1.00 70.19 449 GLU A CA 1
ATOM 3747 C C . GLU A 1 449 ? -17.111 -6.210 28.086 1.00 70.19 449 GLU A C 1
ATOM 3749 O O . GLU A 1 449 ? -16.122 -5.655 27.604 1.00 70.19 449 GLU A O 1
ATOM 3754 N N . VAL A 1 450 ? -18.349 -5.750 27.876 1.00 81.94 450 VAL A N 1
ATOM 3755 C CA . VAL A 1 450 ? -18.616 -4.402 27.346 1.00 81.94 450 VAL A CA 1
ATOM 3756 C C . VAL A 1 450 ? -18.712 -3.428 28.521 1.00 81.94 450 VAL A C 1
ATOM 3758 O O . VAL A 1 450 ? -19.597 -3.553 29.367 1.00 81.94 450 VAL A O 1
ATOM 3761 N N . SER A 1 451 ? -17.821 -2.439 28.568 1.00 86.12 451 SER A N 1
ATOM 3762 C CA . SER A 1 451 ? -17.890 -1.334 29.528 1.00 86.12 451 SER A CA 1
ATOM 3763 C C . SER A 1 451 ? -18.456 -0.095 28.843 1.00 86.12 451 SER A C 1
ATOM 3765 O O . SER A 1 451 ? -17.944 0.334 27.810 1.00 86.12 451 SER A O 1
ATOM 3767 N N . ILE A 1 452 ? -19.508 0.487 29.416 1.00 89.50 452 ILE A N 1
ATOM 3768 C CA . ILE A 1 452 ? -20.092 1.749 28.952 1.00 89.50 452 ILE A CA 1
ATOM 3769 C C . ILE A 1 452 ? -19.834 2.806 30.023 1.00 89.50 452 ILE A C 1
ATOM 3771 O O . ILE A 1 452 ? -20.480 2.819 31.073 1.00 89.50 452 ILE A O 1
ATOM 3775 N N . GLU A 1 453 ? -18.902 3.712 29.747 1.00 88.88 453 GLU A N 1
ATOM 3776 C CA . GLU A 1 453 ? -18.661 4.893 30.572 1.00 88.88 453 GLU A CA 1
ATOM 3777 C C . GLU A 1 453 ? -19.678 5.974 30.194 1.00 88.88 453 GLU A C 1
ATOM 3779 O O . GLU A 1 453 ? -19.782 6.369 29.029 1.00 88.88 453 GLU A O 1
ATOM 3784 N N . LYS A 1 454 ? -20.462 6.427 31.178 1.00 85.06 454 LYS A N 1
ATOM 3785 C CA . LYS A 1 454 ? -21.534 7.412 30.986 1.00 85.06 454 LYS A CA 1
ATOM 3786 C C . LYS A 1 454 ? -21.047 8.815 31.347 1.00 85.06 454 LYS A C 1
ATOM 3788 O O . LYS A 1 454 ? -20.598 9.033 32.470 1.00 85.06 454 LYS A O 1
ATOM 3793 N N . GLY A 1 455 ? -21.195 9.752 30.417 1.00 78.38 455 GLY A N 1
ATOM 3794 C CA . GLY A 1 455 ? -21.101 11.195 30.635 1.00 78.38 455 GLY A CA 1
ATOM 3795 C C . GLY A 1 455 ? -22.445 11.894 30.402 1.00 78.38 455 GLY A C 1
ATOM 3796 O O . GLY A 1 455 ? -23.487 11.246 30.279 1.00 78.38 455 GLY A O 1
ATOM 3797 N N . ASP A 1 456 ? -22.424 13.226 30.335 1.00 85.69 456 ASP A N 1
ATOM 3798 C CA . ASP A 1 456 ? -23.602 14.064 30.070 1.00 85.69 456 ASP A CA 1
ATOM 3799 C C . ASP A 1 456 ? -24.031 13.973 28.591 1.00 85.69 456 ASP A C 1
ATOM 3801 O O . ASP A 1 456 ? -23.644 14.781 27.750 1.00 85.69 456 ASP A O 1
ATOM 3805 N N . GLY A 1 457 ? -24.750 12.902 28.234 1.00 86.38 457 GLY A N 1
ATOM 3806 C CA . GLY A 1 457 ? -25.198 12.640 26.857 1.00 86.38 457 GLY A CA 1
ATOM 3807 C C . GLY A 1 457 ? -24.103 12.157 25.891 1.00 86.38 457 GLY A C 1
ATOM 3808 O O . GLY A 1 457 ? -24.402 11.849 24.734 1.00 86.38 457 GLY A O 1
ATOM 3809 N N . LEU A 1 458 ? -22.861 12.044 26.367 1.00 93.44 458 LEU A N 1
ATOM 3810 C CA . LEU A 1 458 ? -21.719 11.446 25.678 1.00 93.44 458 LEU A CA 1
ATOM 3811 C C . LEU A 1 458 ? -21.307 10.163 26.400 1.00 93.44 458 LEU A C 1
ATOM 3813 O O . LEU A 1 458 ? -21.064 10.169 27.606 1.00 93.44 458 LEU A O 1
ATOM 3817 N N . TYR A 1 459 ? -21.207 9.067 25.660 1.00 94.81 459 TYR A N 1
ATOM 3818 C CA . TYR A 1 459 ? -20.839 7.759 26.187 1.00 94.81 459 TYR A CA 1
ATOM 3819 C C . TYR A 1 459 ? -19.571 7.261 25.509 1.00 94.81 459 TYR A C 1
ATOM 3821 O O . TYR A 1 459 ? -19.345 7.531 24.329 1.00 94.81 459 TYR A O 1
ATOM 3829 N N . SER A 1 460 ? -18.768 6.494 26.240 1.00 92.50 460 SER A N 1
ATOM 3830 C CA . SER A 1 460 ? -17.649 5.740 25.678 1.00 92.50 460 SER A CA 1
ATOM 3831 C C . SER A 1 460 ? -17.897 4.254 25.884 1.00 92.50 460 SER A C 1
ATOM 3833 O O . SER A 1 460 ? -18.053 3.790 27.013 1.00 92.50 460 SER A O 1
ATOM 3835 N N . VAL A 1 461 ? -17.953 3.513 24.783 1.00 91.75 461 VAL A N 1
ATOM 3836 C CA . VAL A 1 461 ? -18.027 2.056 24.774 1.00 91.75 461 VAL A CA 1
ATOM 3837 C C . VAL A 1 461 ? -16.613 1.525 24.633 1.00 91.75 461 VAL A C 1
ATOM 3839 O O . VAL A 1 461 ? -15.928 1.789 23.641 1.00 91.75 461 VAL A O 1
ATOM 3842 N N . LYS A 1 462 ? -16.188 0.770 25.638 1.00 87.38 462 LYS A N 1
ATOM 3843 C CA . LYS A 1 462 ? -14.914 0.064 25.669 1.00 87.38 462 LYS A CA 1
ATOM 3844 C C . LYS A 1 462 ? -15.176 -1.428 25.715 1.00 87.38 462 LYS A C 1
ATOM 3846 O O . LYS A 1 462 ? -16.173 -1.900 26.259 1.00 87.38 462 LYS A O 1
ATOM 3851 N N . TYR A 1 463 ? -14.238 -2.160 25.153 1.00 82.50 463 TYR A N 1
ATOM 3852 C CA . TYR A 1 463 ? -14.257 -3.606 25.108 1.00 82.50 463 TYR A CA 1
ATOM 3853 C C . TYR A 1 463 ? -12.839 -4.108 25.344 1.00 82.50 463 TYR A C 1
ATOM 3855 O O . TYR A 1 463 ? -11.873 -3.376 25.110 1.00 82.50 463 TYR A O 1
ATOM 3863 N N . LYS A 1 464 ? -12.697 -5.337 25.833 1.00 69.94 464 LYS A N 1
ATOM 3864 C CA . LYS A 1 464 ? -11.376 -5.920 26.056 1.00 69.94 464 LYS A CA 1
ATOM 3865 C C . LYS A 1 464 ? -10.612 -6.056 24.727 1.00 69.94 464 LYS A C 1
ATOM 3867 O O . LYS A 1 464 ? -11.126 -6.617 23.764 1.00 69.94 464 LYS A O 1
ATOM 3872 N N . GLY A 1 465 ? -9.380 -5.552 24.685 1.00 72.62 465 GLY A N 1
ATOM 3873 C CA . GLY A 1 465 ? -8.535 -5.595 23.488 1.00 72.62 465 GLY A CA 1
ATOM 3874 C C . GLY A 1 465 ? -8.890 -4.513 22.461 1.00 72.62 465 GLY A C 1
ATOM 3875 O O . GLY A 1 465 ? -9.239 -3.389 22.821 1.00 72.62 465 GLY A O 1
ATOM 3876 N N . GLU A 1 466 ? -8.762 -4.833 21.172 1.00 78.12 466 GLU A N 1
ATOM 3877 C CA . GLU A 1 466 ? -8.936 -3.884 20.054 1.00 78.12 466 GLU A CA 1
ATOM 3878 C C . GLU A 1 466 ? -10.265 -4.058 19.289 1.00 78.12 466 GLU A C 1
ATOM 3880 O O . GLU A 1 466 ? -10.363 -3.705 18.116 1.00 78.12 466 GLU A O 1
ATOM 3885 N N . LEU A 1 467 ? -11.300 -4.602 19.944 1.00 86.56 467 LEU A N 1
ATOM 3886 C CA . LEU A 1 467 ? -12.571 -4.978 19.299 1.00 86.56 467 LEU A CA 1
ATOM 3887 C C . LEU A 1 467 ? -13.770 -4.080 19.651 1.00 86.56 467 LEU A C 1
ATOM 3889 O O . LEU A 1 467 ? -14.898 -4.400 19.280 1.00 86.56 467 LEU A O 1
ATOM 3893 N N . ALA A 1 468 ? -13.571 -2.948 20.335 1.00 89.31 468 ALA A N 1
ATOM 3894 C CA . ALA A 1 468 ? -14.687 -2.058 20.677 1.00 89.31 468 ALA A CA 1
ATOM 3895 C C . ALA A 1 468 ? -15.387 -1.534 19.417 1.00 89.31 468 ALA A C 1
ATOM 3897 O O . ALA A 1 468 ? -16.613 -1.510 19.353 1.00 89.31 468 ALA A O 1
ATOM 3898 N N . SER A 1 469 ? -14.608 -1.192 18.385 1.00 90.12 469 SER A N 1
ATOM 3899 C CA . SER A 1 469 ? -15.143 -0.811 17.070 1.00 90.12 469 SER A CA 1
ATOM 3900 C C . SER A 1 469 ? -16.021 -1.895 16.436 1.00 90.12 469 SER A C 1
ATOM 3902 O O . SER A 1 469 ? -16.998 -1.583 15.766 1.00 90.12 469 SER A O 1
ATOM 3904 N N . SER A 1 470 ? -15.732 -3.171 16.685 1.00 92.25 470 SER A N 1
ATOM 3905 C CA . SER A 1 470 ? -16.472 -4.306 16.129 1.00 92.25 470 SER A CA 1
ATOM 3906 C C . SER A 1 470 ? -17.859 -4.475 16.737 1.00 92.25 470 SER A C 1
ATOM 3908 O O . SER A 1 470 ? -18.738 -5.065 16.106 1.00 92.25 470 SER A O 1
ATOM 3910 N N . LEU A 1 471 ? -18.092 -3.910 17.928 1.00 91.62 471 LEU A N 1
ATOM 3911 C CA . LEU A 1 471 ? -19.398 -3.932 18.586 1.00 91.62 471 LEU A CA 1
ATOM 3912 C C . LEU A 1 471 ? -20.491 -3.240 17.764 1.00 91.62 471 LEU A C 1
ATOM 3914 O O . LEU A 1 471 ? -21.669 -3.500 18.000 1.00 91.62 471 LEU A O 1
ATOM 3918 N N . ILE A 1 472 ? -20.143 -2.419 16.764 1.00 92.44 472 ILE A N 1
ATOM 3919 C CA . ILE A 1 472 ? -21.135 -1.831 15.849 1.00 92.44 472 ILE A CA 1
ATOM 3920 C C . ILE A 1 472 ? -21.922 -2.890 15.060 1.00 92.44 472 ILE A C 1
ATOM 3922 O O . ILE A 1 472 ? -23.017 -2.610 14.580 1.00 92.44 472 ILE A O 1
ATOM 3926 N N . LEU A 1 473 ? -21.401 -4.119 14.964 1.00 92.50 473 LEU A N 1
ATOM 3927 C CA . LEU A 1 473 ? -22.099 -5.260 14.366 1.00 92.50 473 LEU A CA 1
ATOM 3928 C C . LEU A 1 473 ? -23.103 -5.930 15.322 1.00 92.50 473 LEU A C 1
ATOM 3930 O O . LEU A 1 473 ? -23.951 -6.703 14.879 1.00 92.50 473 LEU A O 1
ATOM 3934 N N . VAL A 1 474 ? -23.036 -5.646 16.626 1.00 91.19 474 VAL A N 1
ATOM 3935 C CA . VAL A 1 474 ? -23.921 -6.226 17.646 1.00 91.19 474 VAL A CA 1
ATOM 3936 C C . VAL A 1 474 ? -25.179 -5.368 17.764 1.00 91.19 474 VAL A C 1
ATOM 3938 O O . VAL A 1 474 ? -25.281 -4.499 18.624 1.00 91.19 474 VAL A O 1
ATOM 3941 N N . GLN A 1 475 ? -26.154 -5.604 16.885 1.00 89.00 475 GLN A N 1
ATOM 3942 C CA . GLN A 1 475 ? -27.361 -4.769 16.748 1.00 89.00 475 GLN A CA 1
ATOM 3943 C C . GLN A 1 475 ? -28.107 -4.524 18.070 1.00 89.00 475 GLN A C 1
ATOM 3945 O O . GLN A 1 475 ? -28.544 -3.407 18.330 1.00 89.00 475 GLN A O 1
ATOM 3950 N N . LEU A 1 476 ? -28.196 -5.538 18.938 1.00 88.88 476 LEU A N 1
ATOM 3951 C CA . LEU A 1 476 ? -28.897 -5.438 20.225 1.00 88.88 476 LEU A CA 1
ATOM 3952 C C . LEU A 1 476 ? -28.250 -4.441 21.201 1.00 88.88 476 LEU A C 1
ATOM 3954 O O . LEU A 1 476 ? -28.917 -3.989 22.129 1.00 88.88 476 LEU A O 1
ATOM 3958 N N . LEU A 1 477 ? -26.979 -4.073 21.001 1.00 90.31 477 LEU A N 1
ATOM 3959 C CA . LEU A 1 477 ? -26.289 -3.089 21.835 1.00 90.31 477 LEU A CA 1
ATOM 3960 C C . LEU A 1 477 ? -26.827 -1.667 21.605 1.00 90.31 477 LEU A C 1
ATOM 3962 O O . LEU A 1 477 ? -26.896 -0.876 22.546 1.00 90.31 477 LEU A O 1
ATOM 3966 N N . TRP A 1 478 ? -27.232 -1.342 20.377 1.00 93.44 478 TRP A N 1
ATOM 3967 C CA . TRP A 1 478 ? -27.492 0.028 19.927 1.00 93.44 478 TRP A CA 1
ATOM 3968 C C . TRP A 1 478 ? -28.964 0.402 20.068 1.00 93.44 478 TRP A C 1
ATOM 3970 O O . TRP A 1 478 ? -29.719 0.474 19.103 1.00 93.44 478 TRP A O 1
ATOM 3980 N N . ASN A 1 479 ? -29.384 0.646 21.306 1.00 92.75 479 ASN A N 1
ATOM 3981 C CA . ASN A 1 479 ? -30.756 1.024 21.624 1.00 92.75 479 ASN A CA 1
ATOM 3982 C C . ASN A 1 479 ? -30.803 2.135 22.689 1.00 92.75 479 ASN A C 1
ATOM 3984 O O . ASN A 1 479 ? -29.797 2.467 23.321 1.00 92.75 479 ASN A O 1
ATOM 3988 N N . LYS A 1 480 ? -31.990 2.717 22.885 1.00 92.19 480 LYS A N 1
ATOM 3989 C CA . LYS A 1 480 ? -32.202 3.837 23.815 1.00 92.19 480 LYS A CA 1
ATOM 3990 C C . LYS A 1 480 ? -32.136 3.462 25.293 1.00 92.19 480 LYS A C 1
ATOM 3992 O O . LYS A 1 480 ? -31.940 4.353 26.114 1.00 92.19 480 LYS A O 1
ATOM 3997 N N . GLU A 1 481 ? -32.271 2.185 25.635 1.00 91.25 481 GLU A N 1
ATOM 3998 C CA . GLU A 1 481 ? -32.100 1.709 27.011 1.00 91.25 481 GLU A CA 1
ATOM 3999 C C . GLU A 1 481 ? -30.615 1.724 27.401 1.00 91.25 481 GLU A C 1
ATOM 4001 O O . GLU A 1 481 ? -30.256 2.196 28.482 1.00 91.25 481 GLU A O 1
ATOM 4006 N N . ASN A 1 482 ? -29.739 1.300 26.484 1.00 90.56 482 ASN A N 1
ATOM 4007 C CA . ASN A 1 482 ? -28.286 1.343 26.668 1.00 90.56 482 ASN A CA 1
ATOM 4008 C C . ASN A 1 482 ? -27.725 2.768 26.528 1.00 90.56 482 ASN A C 1
ATOM 4010 O O . ASN A 1 482 ? -26.865 3.175 27.315 1.00 90.56 482 ASN A O 1
ATOM 4014 N N . PHE A 1 483 ? -28.240 3.538 25.563 1.00 93.94 483 PHE A N 1
ATOM 4015 C CA . PHE A 1 483 ? -27.795 4.899 25.250 1.00 93.94 483 PHE A CA 1
ATOM 4016 C C . PHE A 1 483 ? -28.981 5.878 25.225 1.00 93.94 483 PHE A C 1
ATOM 4018 O O . PHE A 1 483 ? -29.538 6.147 24.152 1.00 93.94 483 PHE A O 1
ATOM 4025 N N . PRO A 1 484 ? -29.376 6.450 26.379 1.00 93.19 484 PRO A N 1
ATOM 4026 C CA . PRO A 1 484 ? -30.497 7.387 26.474 1.00 93.19 484 PRO A CA 1
ATOM 4027 C C . PRO A 1 484 ? -30.122 8.790 25.955 1.00 93.19 484 PRO A C 1
ATOM 4029 O O . PRO A 1 484 ? -30.163 9.785 26.673 1.00 93.19 484 PRO A O 1
ATOM 4032 N N . VAL A 1 485 ? -29.739 8.869 24.679 1.00 94.69 485 VAL A N 1
ATOM 4033 C CA . VAL A 1 485 ? -29.352 10.098 23.971 1.00 94.69 485 VAL A CA 1
ATOM 4034 C C . VAL A 1 485 ? -30.545 10.754 23.277 1.00 94.69 485 VAL A C 1
ATOM 4036 O O . VAL A 1 485 ? -31.511 10.082 22.902 1.00 94.69 485 VAL A O 1
ATOM 4039 N N . ARG A 1 486 ? -30.465 12.065 23.035 1.00 93.56 486 ARG A N 1
ATOM 4040 C CA . ARG A 1 486 ? -31.509 12.827 22.333 1.00 93.56 486 ARG A CA 1
ATOM 4041 C C . ARG A 1 486 ? -31.400 12.668 20.805 1.00 93.56 486 ARG A C 1
ATOM 4043 O O . ARG A 1 486 ? -30.306 12.760 20.267 1.00 93.56 486 ARG A O 1
ATOM 4050 N N . GLY A 1 487 ? -32.513 12.497 20.091 1.00 94.69 487 GLY A N 1
ATOM 4051 C CA . GLY A 1 487 ? -32.492 12.259 18.634 1.00 94.69 487 GLY A CA 1
ATOM 4052 C C . GLY A 1 487 ? -32.131 10.814 18.283 1.00 94.69 487 GLY A C 1
ATOM 4053 O 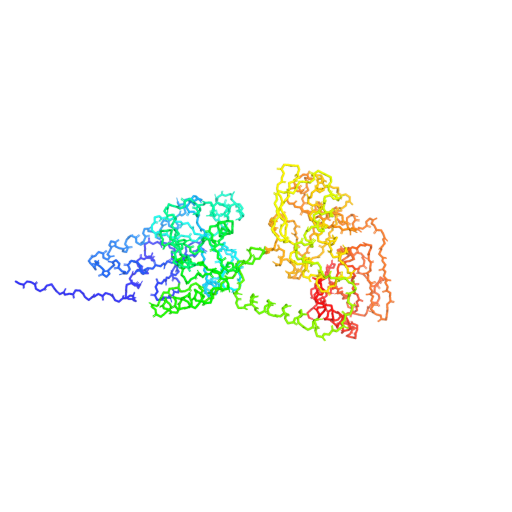O . GLY A 1 487 ? -32.457 9.916 19.052 1.00 94.69 487 GLY A O 1
ATOM 4054 N N . ASP A 1 488 ? -31.449 10.579 17.168 1.00 96.31 488 ASP A N 1
ATOM 4055 C CA . ASP A 1 488 ? -30.935 9.260 16.769 1.00 96.31 488 ASP A CA 1
ATOM 4056 C C . ASP A 1 488 ? -29.612 8.949 17.482 1.00 96.31 488 ASP A C 1
ATOM 4058 O O . ASP A 1 488 ? -28.943 9.851 17.986 1.00 96.31 488 ASP A O 1
ATOM 4062 N N . ILE A 1 489 ? -29.239 7.669 17.566 1.00 97.50 489 ILE A N 1
ATOM 4063 C CA . ILE A 1 489 ? -27.931 7.269 18.106 1.00 97.50 489 ILE A CA 1
ATOM 4064 C C . ILE A 1 489 ? -26.866 7.574 17.053 1.00 97.50 489 ILE A C 1
ATOM 4066 O O . ILE A 1 489 ? -26.931 7.056 15.940 1.00 97.50 489 ILE A O 1
ATOM 4070 N N . VAL A 1 490 ? -25.886 8.392 17.425 1.00 97.62 490 VAL A N 1
ATOM 4071 C CA . VAL A 1 490 ? -24.716 8.721 16.609 1.00 97.62 490 VAL A CA 1
ATOM 4072 C C . VAL A 1 490 ? -23.478 8.129 17.260 1.00 97.62 490 VAL A C 1
ATOM 4074 O O . VAL A 1 490 ? -23.297 8.258 18.470 1.00 97.62 490 VAL A O 1
ATOM 4077 N N . VAL A 1 491 ? -22.622 7.498 16.462 1.00 97.12 491 VAL A N 1
ATOM 4078 C CA . VAL A 1 491 ? -21.358 6.915 16.904 1.00 97.12 491 VAL A CA 1
ATOM 4079 C C . VAL A 1 491 ? -20.172 7.487 16.145 1.00 97.12 491 VAL A C 1
ATOM 4081 O O . VAL A 1 491 ? -20.260 7.805 14.962 1.00 97.12 491 VAL A O 1
ATOM 4084 N N . ALA A 1 492 ? -19.038 7.560 16.828 1.00 95.94 492 ALA A N 1
ATOM 4085 C CA . ALA A 1 492 ? -17.741 7.831 16.234 1.00 95.94 492 ALA A CA 1
ATOM 4086 C C . ALA A 1 492 ? -16.772 6.705 16.564 1.00 95.94 492 ALA A C 1
ATOM 4088 O O . ALA A 1 492 ? -16.733 6.213 17.696 1.00 95.94 492 ALA A O 1
ATOM 4089 N N . ILE A 1 493 ? -15.962 6.334 15.575 1.00 93.94 493 ILE A N 1
ATOM 4090 C CA . ILE A 1 493 ? -15.002 5.233 15.676 1.00 93.94 493 ILE A CA 1
ATOM 4091 C C . ILE A 1 493 ? -13.608 5.774 15.346 1.00 93.94 493 ILE A C 1
ATOM 4093 O O . ILE A 1 493 ? -13.065 5.491 14.278 1.00 93.94 493 ILE A O 1
ATOM 4097 N N . PRO A 1 494 ? -13.009 6.587 16.231 1.00 88.56 494 PRO A N 1
ATOM 4098 C CA . PRO A 1 494 ? -11.688 7.131 15.971 1.00 88.56 494 PRO A CA 1
ATOM 4099 C C . PRO A 1 494 ? -10.612 6.054 16.060 1.00 88.56 494 PRO A C 1
ATOM 4101 O O . PRO A 1 494 ? -9.635 6.135 15.340 1.00 88.56 494 PRO A O 1
ATOM 4104 N N . ASN A 1 495 ? -10.751 5.030 16.905 1.00 85.50 495 ASN A N 1
ATOM 4105 C CA . ASN A 1 495 ? -9.757 3.963 17.024 1.00 85.50 495 ASN A CA 1
ATOM 4106 C C . ASN A 1 495 ? -10.425 2.611 17.343 1.00 85.50 495 ASN A C 1
ATOM 4108 O O . ASN A 1 495 ? -11.597 2.582 17.719 1.00 85.50 495 ASN A O 1
ATOM 4112 N N . PRO A 1 496 ? -9.707 1.479 17.230 1.00 83.94 496 PRO A N 1
ATOM 4113 C CA . PRO A 1 496 ? -10.301 0.158 17.455 1.00 83.94 496 PRO A CA 1
ATOM 4114 C C . PRO A 1 496 ? -10.759 -0.109 18.902 1.00 83.94 496 PRO A C 1
ATOM 4116 O O . PRO A 1 496 ? -11.615 -0.966 19.127 1.00 83.94 496 PRO A O 1
ATOM 4119 N N . LYS A 1 497 ? -10.201 0.616 19.883 1.00 86.38 497 LYS A N 1
ATOM 4120 C CA . LYS A 1 497 ? -10.354 0.375 21.332 1.00 86.38 497 LYS A CA 1
ATOM 4121 C C . LYS A 1 497 ? -11.521 1.123 21.970 1.00 86.38 497 LYS A C 1
ATOM 4123 O O . LYS A 1 497 ? -11.897 0.792 23.094 1.00 86.38 497 LYS A O 1
ATOM 4128 N N . ALA A 1 498 ? -12.087 2.116 21.291 1.00 86.75 498 ALA A N 1
ATOM 4129 C CA . ALA A 1 498 ? -13.191 2.901 21.822 1.00 86.75 498 ALA A CA 1
ATOM 4130 C C . ALA A 1 498 ? -14.175 3.327 20.731 1.00 86.75 498 ALA A C 1
ATOM 4132 O O . ALA A 1 498 ? -13.777 3.751 19.646 1.00 86.75 498 ALA A O 1
ATOM 4133 N N . VAL A 1 499 ? -15.461 3.278 21.072 1.00 93.62 499 VAL A N 1
ATOM 4134 C CA . VAL A 1 499 ? -16.544 3.893 20.297 1.00 93.62 499 VAL A CA 1
ATOM 4135 C C . VAL A 1 499 ? -17.173 4.982 21.152 1.00 93.62 499 VAL A C 1
ATOM 4137 O O . VAL A 1 499 ? -17.526 4.741 22.307 1.00 93.62 499 VAL A O 1
ATOM 4140 N N . TYR A 1 500 ? -17.306 6.183 20.602 1.00 95.38 500 TYR A N 1
ATOM 4141 C CA . TYR A 1 500 ? -17.993 7.286 21.271 1.00 95.38 500 TYR A CA 1
ATOM 4142 C C . TYR A 1 500 ? -19.424 7.359 20.773 1.00 95.38 500 TYR A C 1
ATOM 4144 O O . TYR A 1 500 ? -19.655 7.193 19.580 1.00 95.38 500 TYR A O 1
ATOM 4152 N N . VAL A 1 501 ? -20.375 7.597 21.671 1.00 97.06 501 VAL A N 1
ATOM 4153 C CA . VAL A 1 501 ? -21.807 7.594 21.357 1.00 97.06 501 VAL A CA 1
ATOM 4154 C C . VAL A 1 501 ? -22.446 8.871 21.873 1.00 97.06 501 VAL A C 1
ATOM 4156 O O . VAL A 1 501 ? -22.249 9.241 23.029 1.00 97.06 501 VAL A O 1
ATOM 4159 N N . THR A 1 502 ? -23.246 9.526 21.041 1.00 97.38 502 THR A N 1
ATOM 4160 C CA . THR A 1 502 ? -24.076 10.661 21.445 1.00 97.38 502 THR A CA 1
ATOM 4161 C C . THR A 1 502 ? -25.379 10.702 20.646 1.00 97.38 502 THR A C 1
ATOM 4163 O O . THR A 1 502 ? -25.713 9.764 19.920 1.00 97.38 502 THR A O 1
ATOM 4166 N N . GLY A 1 503 ? -26.170 11.750 20.842 1.00 96.81 503 GLY A N 1
ATOM 4167 C CA . GLY A 1 503 ? -27.436 11.969 20.162 1.00 96.81 503 GLY A CA 1
ATOM 4168 C C . GLY A 1 503 ? -27.297 12.866 18.938 1.00 96.81 503 GLY A C 1
ATOM 4169 O O . GLY A 1 503 ? -26.556 13.843 18.986 1.00 96.81 503 GLY A O 1
ATOM 4170 N N . SER A 1 504 ? -28.053 12.600 17.870 1.00 95.81 504 SER A N 1
ATOM 4171 C CA . SER A 1 504 ? -27.990 13.396 16.630 1.00 95.81 504 SER A CA 1
ATOM 4172 C C . SER A 1 504 ? -28.380 14.869 16.795 1.00 95.81 504 SER A C 1
ATOM 4174 O O . SER A 1 504 ? -28.006 15.698 15.971 1.00 95.81 504 SER A O 1
ATOM 4176 N N . ILE A 1 505 ? -29.103 15.221 17.864 1.00 95.19 505 ILE A N 1
ATOM 4177 C CA . ILE A 1 505 ? -29.458 16.618 18.163 1.00 95.19 505 ILE A CA 1
ATOM 4178 C C . ILE A 1 505 ? -28.520 17.275 19.184 1.00 95.19 505 ILE A C 1
ATOM 4180 O O . ILE A 1 505 ? -28.702 18.445 19.520 1.00 95.19 505 ILE A O 1
ATOM 4184 N N . ASP A 1 506 ? -27.534 16.540 19.703 1.00 95.19 506 ASP A N 1
ATOM 4185 C CA . ASP A 1 506 ? -26.590 17.048 20.693 1.00 95.19 506 ASP A CA 1
ATOM 4186 C C . ASP A 1 506 ? -25.356 17.664 20.024 1.00 95.19 506 ASP A C 1
ATOM 4188 O O . ASP A 1 506 ? -24.274 17.083 19.966 1.00 95.19 506 ASP A O 1
ATOM 4192 N N . GLN A 1 507 ? -25.542 18.872 19.492 1.00 94.38 507 GLN A N 1
ATOM 4193 C CA . GLN A 1 507 ? -24.506 19.592 18.745 1.00 94.38 507 GLN A CA 1
ATOM 4194 C C . GLN A 1 507 ? -23.229 19.831 19.563 1.00 94.38 507 GLN A C 1
ATOM 4196 O O . GLN A 1 507 ? -22.135 19.813 19.005 1.00 94.38 507 GLN A O 1
ATOM 4201 N N . ASN A 1 508 ? -23.350 20.002 20.884 1.00 95.19 508 ASN A N 1
ATOM 4202 C CA . ASN A 1 508 ? -22.197 20.197 21.761 1.00 95.19 508 ASN A CA 1
ATOM 4203 C C . ASN A 1 508 ? -21.338 18.931 21.817 1.00 95.19 508 ASN A C 1
ATOM 4205 O O . ASN A 1 508 ? -20.136 18.997 21.576 1.00 95.19 508 ASN A O 1
ATOM 4209 N N . ASN A 1 509 ? -21.955 17.775 22.070 1.00 95.69 509 ASN A N 1
ATOM 4210 C CA . ASN A 1 509 ? -21.231 16.508 22.130 1.00 95.69 509 ASN A CA 1
ATOM 4211 C C . ASN A 1 509 ? -20.700 16.072 20.754 1.00 95.69 509 ASN A C 1
ATOM 4213 O O . ASN A 1 509 ? -19.587 15.552 20.671 1.00 95.69 509 ASN A O 1
ATOM 4217 N N . ILE A 1 510 ? -21.438 16.338 19.670 1.00 95.81 510 ILE A N 1
ATOM 4218 C CA . ILE A 1 510 ? -20.955 16.146 18.290 1.00 95.81 510 ILE A CA 1
ATOM 4219 C C . ILE A 1 510 ? -19.689 16.977 18.040 1.00 95.81 510 ILE A C 1
ATOM 4221 O O . ILE A 1 510 ? -18.693 16.456 17.536 1.00 95.81 510 ILE A O 1
ATOM 4225 N N . PHE A 1 511 ? -19.699 18.254 18.431 1.00 94.31 511 PHE A N 1
ATOM 4226 C CA . PHE A 1 511 ? -18.533 19.127 18.314 1.00 94.31 511 PHE A CA 1
ATOM 4227 C C . PHE A 1 511 ? -17.346 18.607 19.139 1.00 94.31 511 PHE A C 1
ATOM 4229 O O . PHE A 1 511 ? -16.239 18.506 18.614 1.00 94.31 511 PHE A O 1
ATOM 4236 N N . THR A 1 512 ? -17.574 18.198 20.393 1.00 94.19 512 THR A N 1
ATOM 4237 C CA . THR A 1 512 ? -16.532 17.618 21.259 1.00 94.19 512 THR A CA 1
ATOM 4238 C C . THR A 1 512 ? -15.889 16.373 20.648 1.00 94.19 512 THR A C 1
ATOM 4240 O O . THR A 1 512 ? -14.667 16.234 20.684 1.00 94.19 512 THR A O 1
ATOM 4243 N N . ILE A 1 513 ? -16.685 15.475 20.059 1.00 94.12 513 ILE A N 1
ATOM 4244 C CA . ILE A 1 513 ? -16.168 14.285 19.373 1.00 94.12 513 ILE A CA 1
ATOM 4245 C C . ILE A 1 513 ? -15.308 14.683 18.165 1.00 94.12 513 ILE A C 1
ATOM 4247 O O . ILE A 1 513 ? -14.215 14.144 17.992 1.00 94.12 513 ILE A O 1
ATOM 4251 N N . ASN A 1 514 ? -15.775 15.625 17.342 1.00 94.12 514 ASN A N 1
ATOM 4252 C CA . ASN A 1 514 ? -15.045 16.067 16.152 1.00 94.12 514 ASN A CA 1
ATOM 4253 C C . ASN A 1 514 ? -13.701 16.725 16.498 1.00 94.12 514 ASN A C 1
ATOM 4255 O O . ASN A 1 514 ? -12.698 16.425 15.850 1.00 94.12 514 ASN A O 1
ATOM 4259 N N . GLU A 1 515 ? -13.651 17.558 17.541 1.00 93.81 515 GLU A N 1
ATOM 4260 C CA . GLU A 1 515 ? -12.387 18.131 18.023 1.00 93.81 515 GLU A CA 1
ATOM 4261 C C . GLU A 1 515 ? -11.436 17.035 18.523 1.00 93.81 515 GLU A C 1
ATOM 4263 O O . GLU A 1 515 ? -10.256 17.044 18.180 1.00 93.81 515 GLU A O 1
ATOM 4268 N N . HIS A 1 516 ? -11.942 16.019 19.230 1.00 90.44 516 HIS A N 1
ATOM 4269 C CA . HIS A 1 516 ? -11.114 14.887 19.652 1.00 90.44 516 HIS A CA 1
ATOM 4270 C C . HIS A 1 516 ? -10.547 14.086 18.464 1.00 90.44 516 HIS A C 1
ATOM 4272 O O . HIS A 1 516 ? -9.368 13.732 18.459 1.00 90.44 516 HIS A O 1
ATOM 4278 N N . ILE A 1 517 ? -11.354 13.826 17.427 1.00 90.75 517 ILE A N 1
ATOM 4279 C CA . ILE A 1 517 ? -10.894 13.178 16.184 1.00 90.75 517 ILE A CA 1
ATOM 4280 C C . ILE A 1 517 ? -9.794 14.013 15.521 1.00 90.75 517 ILE A C 1
ATOM 4282 O O . ILE A 1 517 ? -8.787 13.466 15.067 1.00 90.75 517 ILE A O 1
ATOM 4286 N N . LYS A 1 518 ? -9.976 15.334 15.468 1.00 89.06 518 LYS A N 1
ATOM 4287 C CA . LYS A 1 518 ? -9.002 16.260 14.891 1.00 89.06 518 LYS A CA 1
ATOM 4288 C C . LYS A 1 518 ? -7.681 16.242 15.661 1.00 89.06 518 LYS A C 1
ATOM 4290 O O . LYS A 1 518 ? -6.636 16.077 15.044 1.00 89.06 518 LYS A O 1
ATOM 4295 N N . GLU A 1 519 ? -7.721 16.279 16.992 1.00 88.75 519 GLU A N 1
ATOM 4296 C CA . GLU A 1 519 ? -6.519 16.143 17.825 1.00 88.75 519 GLU A CA 1
ATOM 4297 C C . GLU A 1 519 ? -5.772 14.821 17.589 1.00 88.75 519 GLU A C 1
ATOM 4299 O O . GLU A 1 519 ? -4.541 14.788 17.634 1.00 88.75 519 GLU A O 1
ATOM 4304 N N . LEU A 1 520 ? -6.494 13.716 17.367 1.00 84.75 520 LEU A N 1
ATOM 4305 C CA . LEU A 1 520 ? -5.880 12.422 17.056 1.00 84.75 520 LEU A CA 1
ATOM 4306 C C . LEU A 1 520 ? -5.181 12.442 15.692 1.00 84.75 520 LEU A C 1
ATOM 4308 O O . LEU A 1 520 ? -4.067 11.929 15.578 1.00 84.75 520 LEU A O 1
ATOM 4312 N N . LYS A 1 521 ? -5.795 13.077 14.687 1.00 79.94 521 LYS A N 1
ATOM 4313 C CA . LYS A 1 521 ? -5.177 13.277 13.368 1.00 79.94 521 LYS A CA 1
ATOM 4314 C C . LYS A 1 521 ? -3.928 14.147 13.442 1.00 79.94 521 LYS A C 1
ATOM 4316 O O . LYS A 1 521 ? -2.910 13.775 12.870 1.00 79.94 521 LYS A O 1
ATOM 4321 N N . ASP A 1 522 ? -3.990 15.257 14.174 1.00 79.69 522 ASP A N 1
ATOM 4322 C CA . ASP A 1 522 ? -2.865 16.189 14.328 1.00 79.69 522 ASP A CA 1
ATOM 4323 C C . ASP A 1 522 ? -1.665 15.530 15.036 1.00 79.69 522 ASP A C 1
ATOM 4325 O O . ASP A 1 522 ? -0.516 15.915 14.826 1.00 79.69 522 ASP A O 1
ATOM 4329 N N . LYS A 1 523 ? -1.918 14.498 15.852 1.00 75.12 523 LYS A N 1
ATOM 4330 C CA . LYS A 1 523 ? -0.895 13.663 16.504 1.00 75.12 523 LYS A CA 1
ATOM 4331 C C . LYS A 1 523 ? -0.423 12.479 15.648 1.00 75.12 523 LYS A C 1
ATOM 4333 O O . LYS A 1 523 ? 0.309 11.636 16.166 1.00 75.12 523 LYS A O 1
ATOM 4338 N N . GLU A 1 524 ? -0.849 12.395 14.386 1.00 71.62 524 GLU A N 1
ATOM 4339 C CA . GLU A 1 524 ? -0.561 11.286 13.463 1.00 71.62 524 GLU A CA 1
ATOM 4340 C C . GLU A 1 524 ? -0.926 9.905 14.047 1.00 71.62 524 GLU A C 1
ATOM 4342 O O . GLU A 1 524 ? -0.241 8.906 13.817 1.00 71.62 524 GLU A O 1
ATOM 4347 N N . VAL A 1 525 ? -1.993 9.836 14.849 1.00 72.81 525 VAL A N 1
ATOM 4348 C CA . VAL A 1 525 ? -2.495 8.564 15.384 1.00 72.81 525 VAL A CA 1
ATOM 4349 C C . VAL A 1 525 ? -3.299 7.855 14.298 1.00 72.81 525 VAL A C 1
ATOM 4351 O O . VAL A 1 525 ? -4.175 8.457 13.680 1.00 72.81 525 VAL A O 1
ATOM 4354 N N . ASP A 1 526 ? -3.043 6.561 14.095 1.00 68.75 526 ASP A N 1
ATOM 4355 C CA . ASP A 1 526 ? -3.824 5.734 13.172 1.00 68.75 526 ASP A CA 1
ATOM 4356 C C . ASP A 1 526 ? -5.290 5.667 13.631 1.00 68.75 526 ASP A C 1
ATOM 4358 O O . ASP A 1 526 ? -5.606 5.056 14.660 1.00 68.75 526 ASP A O 1
ATOM 4362 N N . ILE A 1 527 ? -6.187 6.284 12.855 1.00 84.38 527 ILE A N 1
ATOM 4363 C CA . ILE A 1 527 ? -7.626 6.290 13.126 1.00 84.38 527 ILE A CA 1
ATOM 4364 C C . ILE A 1 527 ? -8.397 5.299 12.247 1.00 84.38 527 ILE A C 1
ATOM 4366 O O . ILE A 1 527 ? -8.004 5.009 11.118 1.00 84.38 527 ILE A O 1
ATOM 4370 N N . VAL A 1 528 ? -9.520 4.777 12.756 1.00 88.31 528 VAL A N 1
ATOM 4371 C CA . VAL A 1 528 ? -10.414 3.897 11.976 1.00 88.31 528 VAL A CA 1
ATOM 4372 C C . VAL A 1 528 ? -11.265 4.719 11.010 1.00 88.31 528 VAL A C 1
ATOM 4374 O O . VAL A 1 528 ? -11.297 4.404 9.825 1.00 88.31 528 VAL A O 1
ATOM 4377 N N . SER A 1 529 ? -11.932 5.770 11.488 1.00 91.00 529 SER A N 1
ATOM 4378 C CA . SER A 1 529 ? -12.652 6.726 10.647 1.00 91.00 529 SER A CA 1
ATOM 4379 C C . SER A 1 529 ? -12.709 8.098 11.310 1.00 91.00 529 SER A C 1
ATOM 4381 O O . SER A 1 529 ? -12.709 8.218 12.535 1.00 91.00 529 SER A O 1
ATOM 4383 N N . ASP A 1 530 ? -12.766 9.136 10.483 1.00 91.12 530 ASP A N 1
ATOM 4384 C CA . ASP A 1 530 ? -12.997 10.515 10.897 1.00 91.12 530 ASP A CA 1
ATOM 4385 C C . ASP A 1 530 ? -14.458 10.954 10.759 1.00 91.12 530 ASP A C 1
ATOM 4387 O O . ASP A 1 530 ? -14.777 12.115 11.013 1.00 91.12 530 ASP A O 1
ATOM 4391 N N . LYS A 1 531 ? -15.330 10.044 10.317 1.00 94.81 531 LYS A N 1
ATOM 4392 C CA . LYS A 1 531 ? -16.751 10.299 10.125 1.00 94.81 531 LYS A CA 1
ATOM 4393 C C . LYS A 1 531 ? -17.551 9.920 11.360 1.00 94.81 531 LYS A C 1
ATOM 4395 O O . LYS A 1 531 ? -17.167 9.058 12.155 1.00 94.81 531 LYS A O 1
ATOM 4400 N N . LEU A 1 532 ? -18.698 10.574 11.480 1.00 96.56 532 LEU A N 1
ATOM 4401 C CA . LEU A 1 532 ? -19.755 10.192 12.399 1.00 96.56 532 LEU A CA 1
ATOM 4402 C C . LEU A 1 532 ? -20.727 9.274 11.666 1.00 96.56 532 LEU A C 1
ATOM 4404 O O . LEU A 1 532 ? -20.936 9.415 10.460 1.00 96.56 532 LEU A O 1
ATOM 4408 N N . PHE A 1 533 ? -21.327 8.348 12.401 1.00 97.19 533 PHE A N 1
ATOM 4409 C CA . PHE A 1 533 ? -22.276 7.397 11.850 1.00 97.19 533 PHE A CA 1
ATOM 4410 C C . PHE A 1 533 ? -23.578 7.420 12.634 1.00 97.19 533 PHE A C 1
ATOM 4412 O O . PHE A 1 533 ? -23.557 7.438 13.861 1.00 97.19 533 PHE A O 1
ATOM 4419 N N . VAL A 1 534 ? -24.713 7.383 11.947 1.00 96.81 534 VAL A N 1
ATOM 4420 C CA . VAL A 1 534 ? -26.046 7.346 12.556 1.00 96.81 534 VAL A CA 1
ATOM 4421 C C . VAL A 1 534 ? -26.636 5.945 12.456 1.00 96.81 534 VAL A C 1
ATOM 4423 O O . VAL A 1 534 ? -26.529 5.290 11.420 1.00 96.81 534 VAL A O 1
ATOM 4426 N N . PHE A 1 535 ? -27.238 5.464 13.543 1.00 96.25 535 PHE A N 1
ATOM 4427 C CA . PHE A 1 535 ? -27.887 4.157 13.571 1.00 96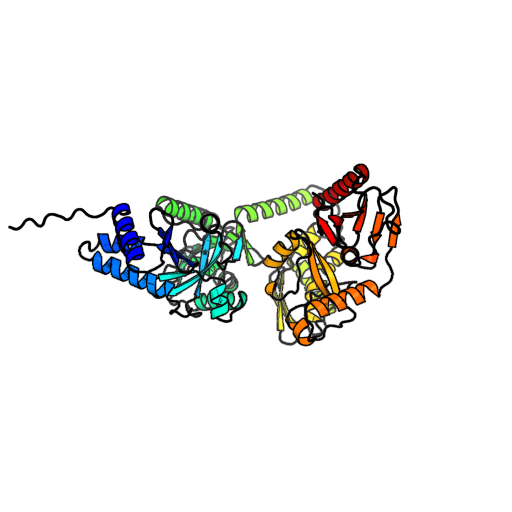.25 535 PHE A CA 1
ATOM 4428 C C . PHE A 1 535 ? -29.297 4.241 12.980 1.00 96.25 535 PHE A C 1
ATOM 4430 O O . PHE A 1 535 ? -30.182 4.861 13.575 1.00 96.25 535 PHE A O 1
ATOM 4437 N N . ARG A 1 536 ? -29.511 3.608 11.825 1.00 91.06 536 ARG A N 1
ATOM 4438 C CA . ARG A 1 536 ? -30.792 3.543 11.107 1.00 91.06 536 ARG A CA 1
ATOM 4439 C C . ARG A 1 536 ? -31.005 2.137 10.563 1.00 91.06 536 ARG A C 1
ATOM 4441 O O . ARG A 1 536 ? -30.061 1.488 10.135 1.00 91.06 536 ARG A O 1
ATOM 4448 N N . GLU A 1 537 ? -32.239 1.640 10.629 1.00 86.50 537 GLU A N 1
ATOM 4449 C CA . GLU A 1 537 ? -32.617 0.331 10.062 1.00 86.50 537 GLU A CA 1
ATOM 4450 C C . GLU A 1 537 ? -31.674 -0.832 10.452 1.00 86.50 537 GLU A C 1
ATOM 4452 O O . GLU A 1 537 ? -31.357 -1.710 9.654 1.00 86.50 537 GLU A O 1
ATOM 4457 N N . ASN A 1 538 ? -31.226 -0.853 11.713 1.00 86.44 538 ASN A N 1
ATOM 4458 C CA . ASN A 1 538 ? -30.289 -1.845 12.261 1.00 86.44 538 ASN A CA 1
ATOM 4459 C C . ASN A 1 538 ? -28.871 -1.830 11.648 1.00 86.44 538 ASN A C 1
ATOM 4461 O O . ASN A 1 538 ? -28.150 -2.835 11.722 1.00 86.44 538 ASN A O 1
ATOM 4465 N N . ARG A 1 539 ? -28.446 -0.699 11.076 1.00 91.75 539 ARG A N 1
ATOM 4466 C CA . ARG A 1 539 ? -27.101 -0.485 10.528 1.00 91.75 539 ARG A CA 1
ATOM 4467 C C . ARG A 1 539 ? -26.611 0.937 10.810 1.00 91.75 539 ARG A C 1
ATOM 4469 O O . ARG A 1 539 ? -27.392 1.839 11.085 1.00 91.75 539 ARG A O 1
ATOM 4476 N N . PHE A 1 540 ? -25.300 1.135 10.745 1.00 95.69 540 PHE A N 1
ATOM 4477 C CA . PHE A 1 540 ? -24.685 2.455 10.800 1.00 95.69 540 PHE A CA 1
ATOM 4478 C C . PHE A 1 540 ? -24.409 3.010 9.400 1.00 95.69 540 PHE A C 1
ATOM 4480 O O . PHE A 1 540 ? -23.655 2.424 8.614 1.00 95.69 540 PHE A O 1
ATOM 4487 N N . GLU A 1 541 ? -24.989 4.172 9.127 1.00 94.81 541 GLU A N 1
ATOM 4488 C CA . GLU A 1 541 ? -24.798 4.964 7.910 1.00 94.81 541 GLU A CA 1
ATOM 4489 C C . GLU A 1 541 ? -23.934 6.183 8.216 1.00 94.81 541 GLU A C 1
ATOM 4491 O O . GLU A 1 541 ? -23.887 6.626 9.362 1.00 94.81 541 GLU A O 1
ATOM 4496 N N . VAL A 1 542 ? -23.241 6.732 7.217 1.00 94.56 542 VAL A N 1
ATOM 4497 C CA . VAL A 1 542 ? -22.486 7.980 7.399 1.00 94.56 542 VAL A CA 1
ATOM 4498 C C . VAL A 1 542 ? -23.479 9.099 7.718 1.00 94.56 542 VAL A C 1
ATOM 4500 O O . VAL A 1 542 ? -24.480 9.257 7.024 1.00 94.56 542 VAL A O 1
ATOM 4503 N N . LEU A 1 543 ? -23.227 9.839 8.796 1.00 89.69 543 LEU A N 1
ATOM 4504 C CA . LEU A 1 543 ? -24.001 11.027 9.137 1.00 89.69 543 LEU A CA 1
ATOM 4505 C C . LEU A 1 543 ? -23.549 12.170 8.216 1.00 89.69 543 LEU A C 1
ATOM 4507 O O . LEU A 1 543 ? -22.383 12.563 8.273 1.00 89.69 543 LEU A O 1
ATOM 4511 N N . GLU A 1 544 ? -24.461 12.641 7.363 1.00 78.06 544 GLU A N 1
ATOM 4512 C CA . GLU A 1 544 ? -24.243 13.752 6.419 1.00 78.06 544 GLU A CA 1
ATOM 4513 C C . GLU A 1 544 ? -24.045 15.112 7.096 1.00 78.06 544 GLU A C 1
ATOM 4515 O O . GLU A 1 544 ? -24.733 15.390 8.111 1.00 78.06 544 GLU A O 1
#